Protein AF-0000000067175156 (afdb_homodimer)

Sequence (450 aa):
MVGMDIGGTVRERAARELRDRILTGALPAGTRIDLDAITAEFATSRTPVREALLELSFEGLVRVAPRSGITVIGISSADVLDSFTILGVLTGQAAAWAAERVTDEELDQLRALAAGVAEHSGDDAIGEANWRFHQAIHRAAHSPRLLAAIKQAARVVPTNFLVLFPEHEKHSLSEHEELLDALEKRDADHARVIAEHHVLEAGRSLADWLDRRNDHRSGSLPTARMVGMDIGGTVRERAARELRDRILTGALPAGTRIDLDAITAEFATSRTPVREALLELSFEGLVRVAPRSGITVIGISSADVLDSFTILGVLTGQAAAWAAERVTDEELDQLRALAAGVAEHSGDDAIGEANWRFHQAIHRAAHSPRLLAAIKQAARVVPTNFLVLFPEHEKHSLSEHEELLDALEKRDADHARVIAEHHVLEAGRSLADWLDRRNDHRSGSLPTAR

Foldseek 3Di:
DDDDPPPDDLLVVLLQVVLLCQLLCVQPFFDFDDLVVSCVVSVHDSVSNVVSLVVVVVVVQWDADDPPHIGGHGAALVRLLVLLLQLLQLLLLLLLLLLVQADPVLLVVLVVLLVVLVVQQPHQCNLVSVVVSSLSSNVSSVDPVSSVVNVVSCSSPRSSLCVVPVVLSVVVSVLSVQSSVCSVVSPSNSNSVSSSVSSSVSSNVSNVSVVVVVVVVVVPPDDPD/DQDDPPPDDLLVVLLQVVLLCLLLCVQPFFDFDDLVVSCVVSVHDSVSNVSSLVVVVVVVQWDADDVPHIGGHGAALVRLLVLLLQLLQLLLLLLLLLLVQADPVLLVVLVVLLVVLVVQQPHQCNLVSVVVSSLSSNVSSVDPVSSVVNVVSCSSPRSSLCVVPVVLSVVVSVLSVQSSVCSVVSPSNSNSVSSSVSSSVSSNVSNVSVVVVVVVVVVPPDDPD

InterPro domains:
  IPR000524 Transcription regulator HTH, GntR [PF00392] (12-72)
  IPR000524 Transcription regulator HTH, GntR [PS50949] (8-75)
  IPR000524 Transcription regulator HTH, GntR [SM00345] (14-72)
  IPR000524 Transcription regulator HTH, GntR [cd07377] (9-72)
  IPR008920 Transcription regulator FadR/GntR, C-terminal [G3DSA:1.20.120.530] (77-216)
  IPR008920 Transcription regulator FadR/GntR, C-terminal [SSF48008] (79-209)
  IPR011711 GntR, C-terminal [PF07729] (84-199)
  IPR011711 GntR, C-terminal [SM00895] (82-201)
  IPR036388 Winged helix-like DNA-binding domain superfamily [G3DSA:1.10.10.10] (8-72)
  IPR036390 Winged helix DNA-binding domain superfamily [SSF46785] (7-76)

Structure (mmCIF, N/CA/C/O backbone):
data_AF-0000000067175156-model_v1
#
loop_
_entity.id
_entity.type
_entity.pdbx_description
1 polymer 'Transcriptional regulator, GntR family protein, putative'
#
loop_
_atom_site.group_PDB
_atom_site.id
_atom_site.type_symbol
_atom_site.label_atom_id
_atom_site.label_alt_id
_atom_site.label_comp_id
_atom_site.label_asym_id
_atom_site.label_entity_id
_atom_site.label_seq_id
_atom_site.pdbx_PDB_ins_code
_atom_site.Cartn_x
_atom_site.Cartn_y
_atom_site.Cartn_z
_atom_site.occupancy
_atom_site.B_iso_or_equiv
_atom_site.auth_seq_id
_atom_site.auth_comp_id
_atom_site.auth_asym_id
_atom_site.auth_atom_id
_atom_site.pdbx_PDB_model_num
ATOM 1 N N . MET A 1 1 ? 0.322 41.25 -7.742 1 24.06 1 MET A N 1
ATOM 2 C CA . MET A 1 1 ? 0.479 40.188 -8.727 1 24.06 1 MET A CA 1
ATOM 3 C C . MET A 1 1 ? 1.155 38.969 -8.102 1 24.06 1 MET A C 1
ATOM 5 O O . MET A 1 1 ? 2.377 38.938 -7.941 1 24.06 1 MET A O 1
ATOM 9 N N . VAL A 1 2 ? 0.752 38.438 -6.883 1 24.53 2 VAL A N 1
ATOM 10 C CA . VAL A 1 2 ? 1.367 37.562 -5.895 1 24.53 2 VAL A CA 1
ATOM 11 C C . VAL A 1 2 ? 1.994 36.344 -6.594 1 24.53 2 VAL A C 1
ATOM 13 O O . VAL A 1 2 ? 1.583 36 -7.695 1 24.53 2 VAL A O 1
ATOM 16 N N . GLY A 1 3 ? 2.936 35.594 -5.898 1 26.94 3 GLY A N 1
ATOM 17 C CA . GLY A 1 3 ? 4.148 34.875 -5.59 1 26.94 3 GLY A CA 1
ATOM 18 C C . GLY A 1 3 ? 4.02 33.375 -5.84 1 26.94 3 GLY A C 1
ATOM 19 O O . GLY A 1 3 ? 4.93 32.75 -6.379 1 26.94 3 GLY A O 1
ATOM 20 N N . MET A 1 4 ? 3.166 32.594 -4.973 1 26.94 4 MET A N 1
ATOM 21 C CA . MET A 1 4 ? 3.688 31.328 -4.426 1 26.94 4 MET A CA 1
ATOM 22 C C . MET A 1 4 ? 3.783 30.266 -5.512 1 26.94 4 MET A C 1
ATOM 24 O O . MET A 1 4 ? 2.799 29.984 -6.195 1 26.94 4 MET A O 1
ATOM 28 N N . ASP A 1 5 ? 4.844 29.984 -6.207 1 35.06 5 ASP A N 1
ATOM 29 C CA . ASP A 1 5 ? 5.566 28.953 -6.949 1 35.06 5 ASP A CA 1
ATOM 30 C C . ASP A 1 5 ? 5.207 27.562 -6.441 1 35.06 5 ASP A C 1
ATOM 32 O O . ASP A 1 5 ? 5.988 26.938 -5.719 1 35.06 5 ASP A O 1
ATOM 36 N N . ILE A 1 6 ? 4.211 27.234 -5.66 1 41.28 6 ILE A N 1
ATOM 37 C CA . ILE A 1 6 ? 4.129 25.844 -5.23 1 41.28 6 ILE A CA 1
ATOM 38 C C . ILE A 1 6 ? 4.168 24.922 -6.449 1 41.28 6 ILE A C 1
ATOM 40 O O . ILE A 1 6 ? 3.334 25.047 -7.352 1 41.28 6 ILE A O 1
ATOM 44 N N . GLY A 1 7 ? 5.359 24.5 -6.957 1 50.22 7 GLY A N 1
ATOM 45 C CA . GLY A 1 7 ? 5.914 23.938 -8.18 1 50.22 7 GLY A CA 1
ATOM 46 C C . GLY A 1 7 ? 4.965 22.984 -8.883 1 50.22 7 GLY A C 1
ATOM 47 O O . GLY A 1 7 ? 5.309 22.422 -9.922 1 50.22 7 GLY A O 1
ATOM 48 N N . GLY A 1 8 ? 4.113 22.344 -8.195 1 65.12 8 GLY A N 1
ATOM 49 C CA . GLY A 1 8 ? 3.361 21.5 -9.117 1 65.12 8 GLY A CA 1
ATOM 50 C C . GLY A 1 8 ? 2.488 22.297 -10.07 1 65.12 8 GLY A C 1
ATOM 51 O O . GLY A 1 8 ? 2.357 23.516 -9.93 1 65.12 8 GLY A O 1
ATOM 52 N N . THR A 1 9 ? 2.08 21.766 -11.117 1 83.5 9 THR A N 1
ATOM 53 C CA . THR A 1 9 ? 1.114 22.297 -12.078 1 83.5 9 THR A CA 1
ATOM 54 C C . THR A 1 9 ? -0.13 22.812 -11.359 1 83.5 9 THR A C 1
ATOM 56 O O . THR A 1 9 ? -0.326 22.547 -10.172 1 83.5 9 THR A O 1
ATOM 59 N N . VAL A 1 10 ? -0.712 23.75 -11.891 1 88.19 10 VAL A N 1
ATOM 60 C CA . VAL A 1 10 ? -1.972 24.281 -11.367 1 88.19 10 VAL A CA 1
ATOM 61 C C . VAL A 1 10 ? -2.893 23.125 -10.984 1 88.19 10 VAL A C 1
ATOM 63 O O . VAL A 1 10 ? -3.578 23.172 -9.961 1 88.19 10 VAL A O 1
ATOM 66 N N . ARG A 1 11 ? -2.854 22.062 -11.711 1 90.88 11 ARG A N 1
ATOM 67 C CA . ARG A 1 11 ? -3.643 20.875 -11.422 1 90.88 11 ARG A CA 1
ATOM 68 C C . ARG A 1 11 ? -3.244 20.266 -10.086 1 90.88 11 ARG A C 1
ATOM 70 O O . ARG A 1 11 ? -4.105 19.938 -9.266 1 90.88 11 ARG A O 1
ATOM 77 N N . GLU A 1 12 ? -1.973 20.203 -9.867 1 92 12 GLU A N 1
ATOM 78 C CA . GLU A 1 12 ? -1.463 19.594 -8.641 1 92 12 GLU A CA 1
ATOM 79 C C . GLU A 1 12 ? -1.828 20.438 -7.414 1 92 12 GLU A C 1
ATOM 81 O O . GLU A 1 12 ? -2.195 19.891 -6.371 1 92 12 GLU A O 1
ATOM 86 N N . ARG A 1 13 ? -1.715 21.672 -7.562 1 91.56 13 ARG A N 1
ATOM 87 C CA . ARG A 1 13 ? -2.07 22.578 -6.473 1 91.56 13 ARG A CA 1
ATOM 88 C C . ARG A 1 13 ? -3.561 22.5 -6.16 1 91.56 13 ARG A C 1
ATOM 90 O O . ARG A 1 13 ? -3.953 22.453 -4.992 1 91.56 13 ARG A O 1
ATOM 97 N N . ALA A 1 14 ? -4.387 22.516 -7.223 1 93.81 14 ALA A N 1
ATOM 98 C CA . ALA A 1 14 ? -5.832 22.406 -7.043 1 93.81 14 ALA A CA 1
ATOM 99 C C . ALA A 1 14 ? -6.203 21.094 -6.352 1 93.81 14 ALA A C 1
ATOM 101 O O . ALA A 1 14 ? -7.012 21.078 -5.422 1 93.81 14 ALA A O 1
ATOM 102 N N . ALA A 1 15 ? -5.57 20.047 -6.773 1 94.88 15 ALA A N 1
ATOM 103 C CA . ALA A 1 15 ? -5.844 18.734 -6.176 1 94.88 15 ALA A CA 1
ATOM 104 C C . ALA A 1 15 ? -5.473 18.719 -4.695 1 94.88 15 ALA A C 1
ATOM 106 O O . ALA A 1 15 ? -6.246 18.25 -3.861 1 94.88 15 ALA A O 1
ATOM 107 N N . ARG A 1 16 ? -4.363 19.266 -4.422 1 93.81 16 ARG A N 1
ATOM 108 C CA . ARG A 1 16 ? -3.881 19.297 -3.043 1 93.81 16 ARG A CA 1
ATOM 109 C C . ARG A 1 16 ? -4.809 20.125 -2.154 1 93.81 16 ARG A C 1
ATOM 111 O O . ARG A 1 16 ? -5.203 19.672 -1.077 1 93.81 16 ARG A O 1
ATOM 118 N N . GLU A 1 17 ? -5.129 21.266 -2.59 1 93.88 17 GLU A N 1
ATOM 119 C CA . GLU A 1 17 ? -5.961 22.172 -1.797 1 93.88 17 GLU A CA 1
ATOM 120 C C . GLU A 1 17 ? -7.359 21.594 -1.592 1 93.88 17 GLU A C 1
ATOM 122 O O . GLU A 1 17 ? -7.891 21.625 -0.48 1 93.88 17 GLU A O 1
ATOM 127 N N . LEU A 1 18 ? -7.926 21.078 -2.645 1 95.88 18 LEU A N 1
ATOM 128 C CA . LEU A 1 18 ? -9.258 20.5 -2.539 1 95.88 18 LEU A CA 1
ATOM 129 C C . LEU A 1 18 ? -9.242 19.266 -1.663 1 95.88 18 LEU A C 1
ATOM 131 O O . LEU A 1 18 ? -10.172 19.031 -0.879 1 95.88 18 LEU A O 1
ATOM 135 N N . ARG A 1 19 ? -8.211 18.438 -1.775 1 96.69 19 ARG A N 1
ATOM 136 C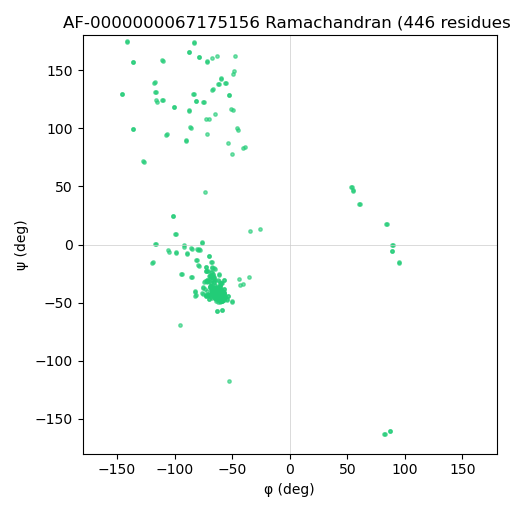 CA . ARG A 1 19 ? -8.047 17.297 -0.897 1 96.69 19 ARG A CA 1
ATOM 137 C C . ARG A 1 19 ? -8.008 17.719 0.567 1 96.69 19 ARG A C 1
ATOM 139 O O . ARG A 1 19 ? -8.727 17.156 1.399 1 96.69 19 ARG A O 1
ATOM 146 N N . ASP A 1 20 ? -7.207 18.734 0.825 1 95.88 20 ASP A N 1
ATOM 147 C CA . ASP A 1 20 ? -7.086 19.234 2.191 1 95.88 20 ASP A CA 1
ATOM 148 C C . ASP A 1 20 ? -8.445 19.672 2.736 1 95.88 20 ASP A C 1
ATOM 150 O O . ASP A 1 20 ? -8.812 19.312 3.859 1 95.88 20 ASP A O 1
ATOM 154 N N . ARG A 1 21 ? -9.164 20.359 1.935 1 94.88 21 ARG A N 1
ATOM 155 C CA . ARG A 1 21 ? -10.461 20.875 2.361 1 94.88 21 ARG A CA 1
ATOM 156 C C . ARG A 1 21 ? -11.445 19.734 2.617 1 94.88 21 ARG A C 1
ATOM 158 O O . ARG A 1 21 ? -12.234 19.797 3.566 1 94.88 21 ARG A O 1
ATOM 165 N N . ILE A 1 22 ? -11.367 18.734 1.807 1 95.94 22 ILE A N 1
ATOM 166 C CA . ILE A 1 22 ? -12.273 17.594 1.956 1 95.94 22 ILE A CA 1
ATOM 167 C C . ILE A 1 22 ? -11.875 16.781 3.182 1 95.94 22 ILE A C 1
ATOM 169 O O . ILE A 1 22 ? -12.727 16.438 4.016 1 95.94 22 ILE A O 1
ATOM 173 N N . LEU A 1 23 ? -10.617 16.531 3.383 1 96.38 23 LEU A N 1
ATOM 174 C CA . LEU A 1 23 ? -10.109 15.664 4.445 1 96.38 23 LEU A CA 1
ATOM 175 C C . LEU A 1 23 ? -10.312 16.312 5.812 1 96.38 23 LEU A C 1
ATOM 177 O O . LEU A 1 23 ? -10.445 15.617 6.82 1 96.38 23 LEU A O 1
ATOM 181 N N . THR A 1 24 ? -10.367 17.625 5.84 1 94.75 24 THR A N 1
ATOM 182 C CA . THR A 1 24 ? -10.492 18.328 7.113 1 94.75 24 THR A CA 1
ATOM 183 C C . THR A 1 24 ? -11.945 18.719 7.375 1 94.75 24 THR A C 1
ATOM 185 O O . THR A 1 24 ? -12.258 19.297 8.414 1 94.75 24 THR A O 1
ATOM 188 N N . GLY A 1 25 ? -12.82 18.516 6.414 1 93.19 25 GLY A N 1
ATOM 189 C CA . GLY A 1 25 ? -14.234 18.797 6.582 1 93.19 25 GLY A CA 1
ATOM 190 C C . GLY A 1 25 ? -14.609 20.219 6.203 1 93.19 25 GLY A C 1
ATOM 191 O O . GLY A 1 25 ? -15.773 20.609 6.328 1 93.19 25 GLY A O 1
ATOM 192 N N . ALA A 1 26 ? -13.641 21 5.789 1 92.5 26 ALA A N 1
ATOM 193 C CA . ALA A 1 26 ? -13.938 22.344 5.32 1 92.5 26 ALA A CA 1
ATOM 194 C C . ALA A 1 26 ? -14.867 22.312 4.109 1 92.5 26 ALA A C 1
ATOM 196 O O . ALA A 1 26 ? -15.688 23.219 3.92 1 92.5 26 ALA A O 1
ATOM 197 N N . LEU A 1 27 ? -14.742 21.344 3.273 1 93.81 27 LEU A N 1
ATOM 198 C CA . LEU A 1 27 ? -15.695 20.984 2.229 1 93.81 27 LEU A CA 1
ATOM 199 C C . LEU A 1 27 ? -16.438 19.703 2.59 1 93.81 27 LEU A C 1
ATOM 201 O O . LEU A 1 27 ? -15.945 18.609 2.328 1 93.81 27 LEU A O 1
ATOM 205 N N . PRO A 1 28 ? -17.594 19.859 3.189 1 92.69 28 PRO A N 1
ATOM 206 C CA . PRO A 1 28 ? -18.266 18.719 3.801 1 92.69 28 PRO A CA 1
ATOM 207 C C . PRO A 1 28 ? -18.844 17.75 2.768 1 92.69 28 PRO A C 1
ATOM 209 O O . PRO A 1 28 ? -19.125 18.156 1.633 1 92.69 28 PRO A O 1
ATOM 212 N N . ALA A 1 29 ? -19.016 16.547 3.264 1 93.69 29 ALA A N 1
ATOM 213 C CA . ALA A 1 29 ? -19.688 15.539 2.451 1 93.69 29 ALA A CA 1
ATOM 214 C C . ALA A 1 29 ? -21.062 16.031 2.006 1 93.69 29 ALA A C 1
ATOM 216 O O . ALA A 1 29 ? -21.781 16.672 2.775 1 93.69 29 ALA A O 1
ATOM 217 N N . GLY A 1 30 ? -21.328 15.711 0.723 1 93.25 30 GLY A N 1
ATOM 218 C CA . GLY A 1 30 ? -22.641 16.078 0.187 1 93.25 30 GLY A CA 1
ATOM 219 C C . GLY A 1 30 ? -22.625 17.406 -0.544 1 93.25 30 GLY A C 1
ATOM 220 O O . GLY A 1 30 ? -23.562 17.719 -1.284 1 93.25 30 GLY A O 1
ATOM 221 N N . THR A 1 31 ? -21.609 18.219 -0.37 1 93.31 31 THR A N 1
ATOM 222 C CA . THR A 1 31 ? -21.5 19.516 -1.012 1 93.31 31 THR A CA 1
ATOM 223 C C . THR A 1 31 ? -21.328 19.375 -2.52 1 93.31 31 THR A C 1
ATOM 225 O O . THR A 1 31 ? -20.547 18.547 -2.982 1 93.31 31 THR A O 1
ATOM 228 N N . ARG A 1 32 ? -22.062 20.141 -3.275 1 93.94 32 ARG A N 1
ATOM 229 C CA . ARG A 1 32 ? -21.844 20.219 -4.719 1 93.94 32 ARG A CA 1
ATOM 230 C C . ARG A 1 32 ? -20.75 21.219 -5.055 1 93.94 32 ARG A C 1
ATOM 232 O O . ARG A 1 32 ? -20.781 22.359 -4.582 1 93.94 32 ARG A O 1
ATOM 239 N N . ILE A 1 33 ? -19.875 20.781 -5.812 1 93.81 33 ILE A N 1
ATOM 240 C CA . ILE A 1 33 ? -18.734 21.641 -6.145 1 93.81 33 ILE A CA 1
ATOM 241 C C . ILE A 1 33 ? -19.125 22.609 -7.246 1 93.81 33 ILE A C 1
ATOM 243 O O . ILE A 1 33 ? -19.641 22.203 -8.297 1 93.81 33 ILE A O 1
ATOM 247 N N . ASP A 1 34 ? -18.984 23.844 -7.016 1 90.88 34 ASP A N 1
ATOM 248 C CA . ASP A 1 34 ? -19.141 24.891 -8.016 1 90.88 34 ASP A CA 1
ATOM 249 C C . ASP A 1 34 ? -17.828 25.125 -8.773 1 90.88 34 ASP A C 1
ATOM 251 O O . ASP A 1 34 ? -16.938 25.828 -8.289 1 90.88 34 ASP A O 1
ATOM 255 N N . LEU A 1 35 ? -17.766 24.594 -9.938 1 90.38 35 LEU A N 1
ATOM 256 C CA . LEU A 1 35 ? -16.547 24.641 -10.719 1 90.38 35 LEU A CA 1
ATOM 257 C C . LEU A 1 35 ? -16.156 26.094 -11.023 1 90.38 35 LEU A C 1
ATOM 259 O O . LEU A 1 35 ? -14.969 26.422 -11.008 1 90.38 35 LEU A O 1
ATOM 263 N N . ASP A 1 36 ? -17.109 26.922 -11.273 1 90.5 36 ASP A N 1
ATOM 264 C CA . ASP A 1 36 ? -16.828 28.312 -11.602 1 90.5 36 ASP A CA 1
ATOM 265 C C . ASP A 1 36 ? -16.234 29.047 -10.406 1 90.5 36 ASP A C 1
ATOM 267 O O . ASP A 1 36 ? -15.266 29.797 -10.555 1 90.5 36 ASP A O 1
ATOM 271 N N . ALA A 1 37 ? -16.781 28.828 -9.305 1 92.12 37 ALA A N 1
ATOM 272 C CA . ALA A 1 37 ? -16.281 29.484 -8.094 1 92.12 37 ALA A CA 1
ATOM 273 C C . ALA A 1 37 ? -14.852 29.031 -7.789 1 92.12 37 ALA A C 1
ATOM 275 O O . ALA A 1 37 ? -14.008 29.844 -7.422 1 92.12 37 ALA A O 1
ATOM 276 N N . ILE A 1 38 ? -14.648 27.766 -7.941 1 91.12 38 ILE A N 1
ATOM 277 C CA . ILE A 1 38 ? -13.336 27.219 -7.629 1 91.12 38 ILE A CA 1
ATOM 278 C C . ILE A 1 38 ? -12.312 27.734 -8.641 1 91.12 38 ILE A C 1
ATOM 280 O O . ILE A 1 38 ? -11.188 28.094 -8.281 1 91.12 38 ILE A O 1
ATOM 284 N N . THR A 1 39 ? -12.664 27.688 -9.875 1 91.81 39 THR A N 1
ATOM 285 C CA . THR A 1 39 ? -11.789 28.188 -10.93 1 91.81 39 THR A CA 1
ATOM 286 C C . THR A 1 39 ? -11.43 29.656 -10.688 1 91.81 39 THR A C 1
ATOM 288 O O . THR A 1 39 ? -10.281 30.062 -10.906 1 91.81 39 THR A O 1
ATOM 291 N N . ALA A 1 40 ? -12.375 30.453 -10.266 1 93.44 40 ALA A N 1
ATOM 292 C CA . ALA A 1 40 ? -12.133 31.844 -9.938 1 93.44 40 ALA A CA 1
ATOM 293 C C . ALA A 1 40 ? -11.18 31.984 -8.75 1 93.44 40 ALA A C 1
ATOM 295 O O . ALA A 1 40 ? -10.258 32.781 -8.773 1 93.44 40 ALA A O 1
ATOM 296 N N . GLU A 1 41 ? -11.398 31.172 -7.82 1 90.81 41 GLU A N 1
ATOM 297 C CA . GLU A 1 41 ? -10.578 31.203 -6.617 1 90.81 41 GLU A CA 1
ATOM 298 C C . GLU A 1 41 ? -9.125 30.875 -6.938 1 90.81 41 GLU A C 1
ATOM 300 O O . GLU A 1 41 ? -8.203 31.5 -6.395 1 90.81 41 GLU A O 1
ATOM 305 N N . PHE A 1 42 ? -8.953 29.906 -7.809 1 90.62 42 PHE A N 1
ATOM 306 C CA . PHE A 1 42 ? -7.602 29.453 -8.102 1 90.62 42 PHE A CA 1
ATOM 307 C C . PHE A 1 42 ? -7.016 30.203 -9.289 1 90.62 42 PHE A C 1
ATOM 309 O O . PHE A 1 42 ? -5.879 29.953 -9.695 1 90.62 42 PHE A O 1
ATOM 316 N N . ALA A 1 43 ? -7.746 31.078 -9.844 1 91.94 43 ALA A N 1
ATOM 317 C CA . ALA A 1 43 ? -7.324 31.891 -10.984 1 91.94 43 ALA A CA 1
ATOM 318 C C . ALA A 1 43 ? -6.816 31 -12.125 1 91.94 43 ALA A C 1
ATOM 320 O O . ALA A 1 43 ? -5.723 31.219 -12.641 1 91.94 43 ALA A O 1
ATOM 321 N N . THR A 1 44 ? -7.602 30.047 -12.422 1 91.56 44 THR A N 1
ATOM 322 C CA . THR A 1 44 ? -7.242 29.094 -13.477 1 91.56 44 THR A CA 1
ATOM 323 C C . THR A 1 44 ? -8.469 28.719 -14.305 1 91.56 44 THR A C 1
ATOM 325 O O . THR A 1 44 ? -9.562 29.234 -14.062 1 91.56 44 THR A O 1
ATOM 328 N N . SER A 1 45 ? -8.227 27.969 -15.336 1 90.19 45 SER A N 1
ATOM 329 C CA . SER A 1 45 ? -9.328 27.516 -16.188 1 90.19 45 SER A CA 1
ATOM 330 C C . SER A 1 45 ? -10 26.281 -15.609 1 90.19 45 SER A C 1
ATOM 332 O O . SER A 1 45 ? -9.531 25.719 -14.625 1 90.19 45 SER A O 1
ATOM 334 N N . ARG A 1 46 ? -11.086 25.891 -16.281 1 90.5 46 ARG A N 1
ATOM 335 C CA . ARG A 1 46 ? -11.859 24.75 -15.828 1 90.5 46 ARG A CA 1
ATOM 336 C C . ARG A 1 46 ? -11.086 23.453 -16.016 1 90.5 46 ARG A C 1
ATOM 338 O O . ARG A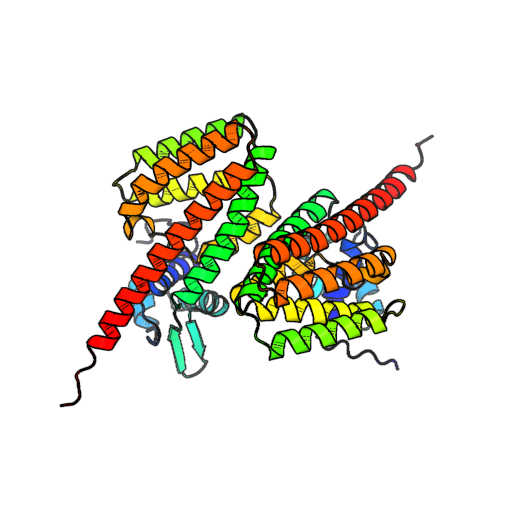 1 46 ? -11.242 22.5 -15.25 1 90.5 46 ARG A O 1
ATOM 345 N N . THR A 1 47 ? -10.297 23.422 -16.906 1 91.38 47 THR A N 1
ATOM 346 C CA . THR A 1 47 ? -9.625 22.188 -17.312 1 91.38 47 THR A CA 1
ATOM 347 C C . THR A 1 47 ? -8.758 21.656 -16.172 1 91.38 47 THR A C 1
ATOM 349 O O . THR A 1 47 ? -8.953 20.531 -15.719 1 91.38 47 THR A O 1
ATOM 352 N N . PRO A 1 48 ? -7.797 22.375 -15.625 1 93.25 48 PRO A N 1
ATOM 353 C CA . PRO A 1 48 ? -6.973 21.828 -14.547 1 93.25 48 PRO A CA 1
ATOM 354 C C . PRO A 1 48 ? -7.789 21.484 -13.297 1 93.25 48 PRO A C 1
ATOM 356 O O . PRO A 1 48 ? -7.457 20.516 -12.594 1 93.25 48 PRO A O 1
ATOM 359 N N . VAL A 1 49 ? -8.812 22.188 -13.07 1 93.12 49 VAL A N 1
ATOM 360 C CA . VAL A 1 49 ? -9.648 21.906 -11.906 1 93.12 49 VAL A CA 1
ATOM 361 C C . VAL A 1 49 ? -10.414 20.609 -12.109 1 93.12 49 VAL A C 1
ATOM 363 O O . VAL A 1 49 ? -10.5 19.781 -11.203 1 93.12 49 VAL A O 1
ATOM 366 N N . ARG A 1 50 ? -10.922 20.422 -13.242 1 91 50 ARG A N 1
ATOM 367 C CA . ARG A 1 50 ? -11.617 19.188 -13.562 1 91 50 ARG A CA 1
ATOM 368 C C . ARG A 1 50 ? -10.672 17.984 -13.445 1 91 50 ARG A C 1
ATOM 370 O O . ARG A 1 50 ? -11.07 16.922 -12.961 1 91 50 ARG A O 1
ATOM 377 N N . GLU A 1 51 ? -9.523 18.188 -13.875 1 92.75 51 GLU A N 1
ATOM 378 C CA . GLU A 1 51 ? -8.531 17.125 -13.773 1 92.75 51 GLU A CA 1
ATOM 379 C C . GLU A 1 51 ? -8.203 16.812 -12.32 1 92.75 51 GLU A C 1
ATOM 381 O O . GLU A 1 51 ? -8.039 15.648 -11.953 1 92.75 51 GLU A O 1
ATOM 386 N N . ALA A 1 52 ? -8.078 17.812 -11.578 1 94.62 52 ALA A N 1
ATOM 387 C CA . ALA A 1 52 ? -7.844 17.641 -10.148 1 94.62 52 ALA A CA 1
ATOM 388 C C . ALA A 1 52 ? -8.984 16.875 -9.492 1 94.62 52 ALA A C 1
ATOM 390 O O . ALA A 1 52 ? -8.75 15.945 -8.711 1 94.62 52 ALA A O 1
ATOM 391 N N . LEU A 1 53 ? -10.141 17.234 -9.898 1 94.25 53 LEU A N 1
ATOM 392 C CA . LEU A 1 53 ? -11.32 16.594 -9.312 1 94.25 53 LEU A CA 1
ATOM 393 C C . LEU A 1 53 ? -11.461 15.156 -9.805 1 94.25 53 LEU A C 1
ATOM 395 O O . LEU A 1 53 ? -11.93 14.289 -9.062 1 94.25 53 LEU A O 1
ATOM 399 N N . LEU A 1 54 ? -11.055 14.93 -10.953 1 92.94 54 LEU A N 1
ATOM 400 C CA . LEU A 1 54 ? -11.016 13.555 -11.445 1 92.94 54 LEU A CA 1
ATOM 401 C C . LEU A 1 54 ? -10.055 12.711 -10.625 1 92.94 54 LEU A C 1
ATOM 403 O O . LEU A 1 54 ? -10.367 11.57 -10.266 1 92.94 54 LEU A O 1
ATOM 407 N N . GLU A 1 55 ? -8.938 13.258 -10.344 1 93.25 55 GLU A N 1
ATOM 408 C CA . GLU A 1 55 ? -7.984 12.562 -9.484 1 93.25 55 GLU A CA 1
ATOM 409 C C . GLU A 1 55 ? -8.602 12.242 -8.125 1 93.25 55 GLU A C 1
ATOM 411 O O . GLU A 1 55 ? -8.453 11.125 -7.621 1 93.25 55 GLU A O 1
ATOM 416 N N . LEU A 1 56 ? -9.258 13.195 -7.59 1 95.88 56 LEU A N 1
ATOM 417 C CA . LEU A 1 56 ? -9.883 13.016 -6.281 1 95.88 56 LEU A CA 1
ATOM 418 C C . LEU A 1 56 ? -11 11.984 -6.348 1 95.88 56 LEU A C 1
ATOM 420 O O . LEU A 1 56 ? -11.297 11.32 -5.352 1 95.88 56 LEU A O 1
ATOM 424 N N . SER A 1 57 ? -11.617 11.852 -7.543 1 94.81 57 SER A N 1
ATOM 425 C CA . SER A 1 57 ? -12.648 10.836 -7.719 1 94.81 57 SER A CA 1
ATOM 426 C C . SER A 1 57 ? -12.062 9.43 -7.645 1 94.81 57 SER A C 1
ATOM 428 O O . SER A 1 57 ? -12.688 8.516 -7.105 1 94.81 57 SER A O 1
ATOM 430 N N . PHE A 1 58 ? -10.859 9.266 -8.039 1 88.88 58 PHE A N 1
ATOM 431 C CA . PHE A 1 58 ? -10.18 7.984 -7.957 1 88.88 58 PHE A CA 1
ATOM 432 C C . PHE A 1 58 ? -9.82 7.652 -6.516 1 88.88 58 PHE A C 1
ATOM 434 O O . PHE A 1 58 ? -9.695 6.477 -6.152 1 88.88 58 PHE A O 1
ATOM 441 N N . GLU A 1 59 ? -9.742 8.664 -5.785 1 92.38 59 GLU A N 1
ATOM 442 C CA . GLU A 1 59 ? -9.422 8.477 -4.371 1 92.38 59 GLU A CA 1
ATOM 443 C C . GLU A 1 59 ? -10.688 8.273 -3.539 1 92.38 59 GLU A C 1
ATOM 445 O O . GLU A 1 59 ? -10.609 8.055 -2.328 1 92.38 59 GLU A O 1
ATOM 450 N N . GLY A 1 60 ? -11.82 8.461 -4.207 1 93.31 60 GLY A N 1
ATOM 451 C CA . GLY A 1 60 ? -13.086 8.234 -3.537 1 93.31 60 GLY A CA 1
ATOM 452 C C . GLY A 1 60 ? -13.555 9.43 -2.725 1 93.31 60 GLY A C 1
ATOM 453 O O . GLY A 1 60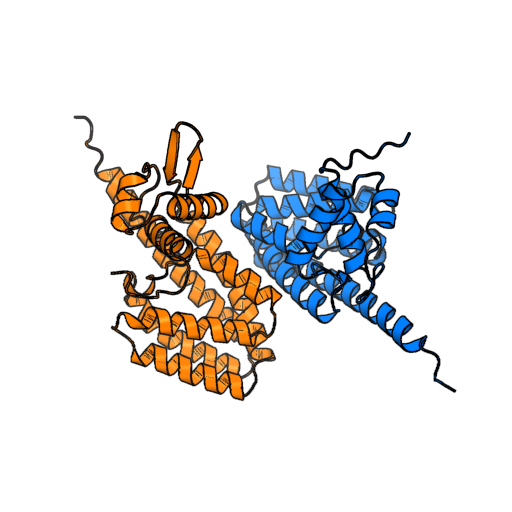 ? -14.375 9.289 -1.819 1 93.31 60 GLY A O 1
ATOM 454 N N . LEU A 1 61 ? -13.008 10.594 -2.988 1 96.38 61 LEU A N 1
ATOM 455 C CA . LEU A 1 61 ? -13.32 11.766 -2.182 1 96.38 61 LEU A CA 1
ATOM 456 C C . LEU A 1 61 ? -14.461 12.562 -2.805 1 96.38 61 LEU A C 1
ATOM 458 O O . LEU A 1 61 ? -15.125 13.352 -2.121 1 96.38 61 LEU A O 1
ATOM 462 N N . VAL A 1 62 ? -14.633 12.438 -4.172 1 96.62 62 VAL A N 1
ATOM 463 C CA . VAL A 1 62 ? -15.727 13.102 -4.875 1 96.62 62 VAL A CA 1
ATOM 464 C C . VAL A 1 62 ? -16.359 12.141 -5.875 1 96.62 62 VAL A C 1
ATOM 466 O O . VAL A 1 62 ? -15.766 11.125 -6.234 1 96.62 62 VAL A O 1
ATOM 469 N N . ARG A 1 63 ? -17.516 12.367 -6.227 1 95.56 63 ARG A N 1
ATOM 470 C CA . ARG A 1 63 ? -18.219 11.656 -7.285 1 95.56 63 ARG A CA 1
ATOM 471 C C . ARG A 1 63 ? -18.453 12.57 -8.492 1 95.56 63 ARG A C 1
ATOM 473 O O . ARG A 1 63 ? -18.984 13.672 -8.344 1 95.56 63 ARG A O 1
ATOM 480 N N . VAL A 1 64 ? -18.016 12.148 -9.57 1 91 64 VAL A N 1
ATOM 481 C CA . VAL A 1 64 ? -18.219 12.883 -10.812 1 91 64 VAL A CA 1
ATOM 482 C C . VAL A 1 64 ? -19.375 12.258 -11.594 1 91 64 VAL A C 1
ATOM 484 O O . VAL A 1 64 ? -19.344 11.07 -11.922 1 91 64 VAL A O 1
ATOM 487 N N . ALA A 1 65 ? -20.391 12.953 -11.828 1 85.94 65 ALA A N 1
ATOM 488 C CA . ALA A 1 65 ? -21.516 12.484 -12.633 1 85.94 65 ALA A CA 1
ATOM 489 C C . ALA A 1 65 ? -21.672 13.336 -13.891 1 85.94 65 ALA A C 1
ATOM 491 O O . ALA A 1 65 ? -21.562 14.562 -13.836 1 85.94 65 ALA A O 1
ATOM 492 N N . PRO A 1 66 ? -21.797 12.719 -14.992 1 76.88 66 PRO A N 1
ATOM 493 C CA . PRO A 1 66 ? -21.875 13.43 -16.266 1 76.88 66 PRO A CA 1
ATOM 494 C C . PRO A 1 66 ? -22.906 14.562 -16.25 1 76.88 66 PRO A C 1
ATOM 496 O O . PRO A 1 66 ? -22.625 15.664 -16.719 1 76.88 66 PRO A O 1
ATOM 499 N N . ARG A 1 67 ? -24.094 14.422 -15.828 1 73.75 67 ARG A N 1
ATOM 500 C CA . ARG A 1 67 ? -25.141 15.438 -15.938 1 73.75 67 ARG A CA 1
ATOM 501 C C . ARG A 1 67 ? -25.422 16.094 -14.586 1 73.75 67 ARG A C 1
ATOM 503 O O . ARG A 1 67 ? -26.156 17.062 -14.5 1 73.75 67 ARG A O 1
ATOM 510 N N . SER A 1 68 ? -24.828 15.633 -13.625 1 73.25 68 SER A N 1
ATOM 511 C CA . SER A 1 68 ? -25.219 16.094 -12.297 1 73.25 68 SER A CA 1
ATOM 512 C C . SER A 1 68 ? -24.078 16.828 -11.609 1 73.25 68 SER A C 1
ATOM 514 O O . SER A 1 68 ? -24.203 17.266 -10.461 1 73.25 68 SER A O 1
ATOM 516 N N . GLY A 1 69 ? -22.938 16.953 -12.258 1 87.44 69 GLY A N 1
ATOM 517 C CA . GLY A 1 69 ? -21.859 17.719 -11.648 1 87.44 69 GLY A CA 1
ATOM 518 C C . GLY A 1 69 ? -20.984 16.891 -10.734 1 87.44 69 GLY A C 1
ATOM 519 O O . GLY A 1 69 ? -20.844 15.68 -10.93 1 87.44 69 GLY A O 1
ATOM 520 N N . ILE A 1 70 ? -20.234 17.578 -9.82 1 94 70 ILE A N 1
ATOM 521 C CA . ILE A 1 70 ? -19.281 16.953 -8.914 1 94 70 ILE A CA 1
ATOM 522 C C . ILE A 1 70 ? -19.734 17.141 -7.469 1 94 70 ILE A C 1
ATOM 524 O O . ILE A 1 70 ? -20.016 18.266 -7.047 1 94 70 ILE A O 1
ATOM 528 N N . THR A 1 71 ? -19.891 16.031 -6.719 1 96.19 71 THR A N 1
ATOM 529 C CA . THR A 1 71 ? -20.328 16.062 -5.324 1 96.19 71 THR A CA 1
ATOM 530 C C . THR A 1 71 ? -19.25 15.492 -4.406 1 96.19 71 THR A C 1
ATOM 532 O O . THR A 1 71 ? -18.625 14.484 -4.73 1 96.19 71 THR A O 1
ATOM 535 N N . VAL A 1 72 ? -19.078 16.125 -3.303 1 96.88 72 VAL A N 1
ATOM 536 C CA . VAL A 1 72 ? -18.109 15.672 -2.316 1 96.88 72 VAL A CA 1
ATOM 537 C C . VAL A 1 72 ? -18.641 14.438 -1.586 1 96.88 72 VAL A C 1
ATOM 539 O O . VAL A 1 72 ? -19.766 14.461 -1.054 1 96.88 72 VAL A O 1
ATOM 542 N N . ILE A 1 73 ? -17.938 13.383 -1.614 1 95.5 73 ILE A N 1
ATOM 543 C CA . ILE A 1 73 ? -18.234 12.195 -0.824 1 95.5 73 ILE A CA 1
ATOM 544 C C . ILE A 1 73 ? -17.688 12.367 0.593 1 95.5 73 ILE A C 1
ATOM 546 O O . ILE A 1 73 ? -18.359 12.023 1.567 1 95.5 73 ILE A O 1
ATOM 550 N N . GLY A 1 74 ? -16.5 12.953 0.667 1 94.44 74 GLY A N 1
ATOM 551 C CA . GLY A 1 74 ? -15.844 13.156 1.945 1 94.44 74 GLY A CA 1
ATOM 552 C C . GLY A 1 74 ? -15.109 11.93 2.443 1 94.44 74 GLY A C 1
ATOM 553 O O . GLY A 1 74 ? -14.688 11.086 1.647 1 94.44 74 GLY A O 1
ATOM 554 N N . ILE A 1 75 ? -14.812 11.953 3.723 1 94.94 75 ILE A N 1
ATOM 555 C CA . ILE A 1 75 ? -14.148 10.836 4.379 1 94.94 75 ILE A CA 1
ATOM 556 C C . ILE A 1 75 ? -14.648 10.711 5.816 1 94.94 75 ILE A C 1
ATOM 558 O O . ILE A 1 75 ? -14.781 11.711 6.523 1 94.94 75 ILE A O 1
ATOM 562 N N . SER A 1 76 ? -15.031 9.547 6.164 1 94.69 76 SER A N 1
ATOM 563 C CA . SER A 1 76 ? -15.5 9.32 7.527 1 94.69 76 SER A CA 1
ATOM 564 C C . SER A 1 76 ? -14.328 9.188 8.5 1 94.69 76 SER A C 1
ATOM 566 O O . SER A 1 76 ? -13.203 8.922 8.086 1 94.69 76 SER A O 1
ATOM 568 N N . SER A 1 77 ? -14.625 9.367 9.766 1 96.31 77 SER A N 1
ATOM 569 C CA . SER A 1 77 ? -13.609 9.156 10.789 1 96.31 77 SER A CA 1
ATOM 570 C C . SER A 1 77 ? -13.094 7.723 10.773 1 96.31 77 SER A C 1
ATOM 572 O O . SER A 1 77 ? -11.898 7.484 10.984 1 96.31 77 SER A O 1
ATOM 574 N N . ALA A 1 78 ? -13.945 6.785 10.438 1 96 78 ALA A N 1
ATOM 575 C CA . ALA A 1 78 ? -13.539 5.387 10.328 1 96 78 ALA A CA 1
ATOM 576 C C . ALA A 1 78 ? -12.578 5.184 9.156 1 96 78 ALA A C 1
ATOM 578 O O . ALA A 1 78 ? -11.586 4.461 9.273 1 96 78 ALA A O 1
ATOM 579 N N . ASP A 1 79 ? -12.836 5.852 8.078 1 95.62 79 ASP A N 1
ATOM 580 C CA . ASP A 1 79 ? -11.961 5.793 6.914 1 95.62 79 ASP A CA 1
ATOM 581 C C . ASP A 1 79 ? -10.594 6.398 7.227 1 95.62 79 ASP A C 1
ATOM 583 O O . ASP A 1 79 ? -9.562 5.895 6.773 1 95.62 79 ASP A O 1
ATOM 587 N N . VAL A 1 80 ? -10.625 7.426 7.953 1 97.19 80 VAL A N 1
ATOM 588 C CA . VAL A 1 80 ? -9.391 8.086 8.352 1 97.19 80 VAL A CA 1
ATOM 589 C C . VAL A 1 80 ? -8.555 7.145 9.211 1 97.19 80 VAL A C 1
ATOM 591 O O . VAL A 1 80 ? -7.359 6.969 8.969 1 97.19 80 VAL A O 1
ATOM 594 N N . LEU A 1 81 ? -9.195 6.52 10.133 1 98 81 LEU A N 1
ATOM 595 C CA . LEU A 1 81 ? -8.477 5.609 11.016 1 98 81 LEU A CA 1
ATOM 596 C C . LEU A 1 81 ? -7.902 4.43 10.242 1 98 81 LEU A C 1
ATOM 598 O O . LEU A 1 81 ? -6.754 4.039 10.461 1 98 81 LEU A O 1
ATOM 602 N N . ASP A 1 82 ? -8.68 3.885 9.352 1 98.12 82 ASP A N 1
ATOM 603 C CA . ASP A 1 82 ? -8.164 2.814 8.5 1 98.12 82 ASP A CA 1
ATOM 604 C C . ASP A 1 82 ? -6.961 3.285 7.691 1 98.12 82 ASP A C 1
ATOM 606 O O . ASP A 1 82 ? -5.93 2.609 7.652 1 98.12 82 ASP A O 1
ATOM 610 N N . SER A 1 83 ? -7.105 4.438 7.062 1 98.06 83 SER A N 1
ATOM 611 C CA . SER A 1 83 ? -6.066 4.953 6.18 1 98.06 83 SER A CA 1
ATOM 612 C C . SER A 1 83 ? -4.781 5.242 6.945 1 98.06 83 SER A C 1
ATOM 614 O O . SER A 1 83 ? -3.688 4.938 6.469 1 98.06 83 SER A O 1
ATOM 616 N N . PHE A 1 84 ? -4.938 5.82 8.109 1 98.56 84 PHE A N 1
ATOM 617 C CA . PHE A 1 84 ? -3.75 6.133 8.898 1 98.56 84 PHE A CA 1
ATOM 618 C C . PHE A 1 84 ? -3.119 4.863 9.453 1 98.56 84 PHE A C 1
ATOM 620 O O . PHE A 1 84 ? -1.899 4.789 9.617 1 98.56 84 PHE A O 1
ATOM 627 N N . THR A 1 85 ? -3.908 3.84 9.742 1 98.56 85 THR A N 1
ATOM 628 C CA . THR A 1 85 ? -3.344 2.557 10.141 1 98.56 85 THR A CA 1
ATOM 629 C C . THR A 1 85 ? -2.52 1.951 9.008 1 98.56 85 THR A C 1
ATOM 631 O O . THR A 1 85 ? -1.4 1.484 9.227 1 98.56 85 THR A O 1
ATOM 634 N N . ILE A 1 86 ? -3.078 1.982 7.824 1 98.62 86 ILE A N 1
ATOM 635 C CA . ILE A 1 86 ? -2.367 1.475 6.656 1 98.62 86 ILE A CA 1
ATOM 636 C C . ILE A 1 86 ? -1.07 2.258 6.461 1 98.62 86 ILE A C 1
ATOM 638 O O . ILE A 1 86 ? -0.005 1.668 6.266 1 98.62 86 ILE A O 1
ATOM 642 N N . LEU A 1 87 ? -1.144 3.576 6.52 1 98.69 87 LEU A N 1
ATOM 643 C CA . LEU A 1 87 ? 0.052 4.406 6.43 1 98.69 87 LEU A CA 1
ATOM 644 C C . LEU A 1 87 ? 1.038 4.059 7.539 1 98.69 87 LEU A C 1
ATOM 646 O O . LEU A 1 87 ? 2.244 3.963 7.297 1 98.69 87 LEU A O 1
ATOM 650 N N . GLY A 1 88 ? 0.496 3.877 8.742 1 98.62 88 GLY A N 1
ATOM 651 C CA . GLY A 1 88 ? 1.334 3.529 9.875 1 98.62 88 GLY A CA 1
ATOM 652 C C . GLY A 1 88 ? 2.115 2.244 9.672 1 98.62 88 GLY A C 1
ATOM 653 O O . GLY A 1 88 ? 3.312 2.188 9.961 1 98.62 88 GLY A O 1
ATOM 654 N N . VAL A 1 89 ? 1.472 1.288 9.164 1 98.44 89 VAL A N 1
ATOM 655 C CA . VAL A 1 89 ? 2.137 0.004 8.969 1 98.44 89 VAL A CA 1
ATOM 656 C C . VAL A 1 89 ? 3.223 0.141 7.902 1 98.44 89 VAL A C 1
ATOM 658 O O . VAL A 1 89 ? 4.316 -0.408 8.047 1 98.44 89 VAL A O 1
ATOM 661 N N . LEU A 1 90 ? 2.984 0.878 6.887 1 98.81 90 LEU A N 1
ATOM 662 C CA . LEU A 1 90 ? 3.965 1.082 5.824 1 98.81 90 LEU A CA 1
ATOM 663 C C . LEU A 1 90 ? 5.133 1.926 6.32 1 98.81 90 LEU A C 1
ATOM 665 O O . LEU A 1 90 ? 6.297 1.59 6.074 1 98.81 90 LEU A O 1
ATOM 669 N N . THR A 1 91 ? 4.867 3.021 7.004 1 98.81 91 THR A N 1
ATOM 670 C CA . THR A 1 91 ? 5.926 3.889 7.512 1 98.81 91 THR A CA 1
ATOM 671 C C . THR A 1 91 ? 6.715 3.191 8.617 1 98.81 91 THR A C 1
ATOM 673 O O . THR A 1 91 ? 7.918 3.418 8.766 1 98.81 91 THR A O 1
ATOM 676 N N . GLY A 1 92 ? 5.988 2.34 9.414 1 98.81 92 GLY A N 1
ATOM 677 C CA . GLY A 1 92 ? 6.707 1.5 10.359 1 98.81 92 GLY A CA 1
ATOM 678 C C . GLY A 1 92 ? 7.723 0.589 9.703 1 98.81 92 GLY A C 1
ATOM 679 O O . GLY A 1 92 ? 8.852 0.456 10.18 1 98.81 92 GLY A O 1
ATOM 680 N N . GLN A 1 93 ? 7.297 0.001 8.609 1 98.81 93 GLN A N 1
ATOM 681 C CA . GLN A 1 93 ? 8.219 -0.839 7.859 1 98.81 93 GLN A CA 1
ATOM 682 C C . GLN A 1 93 ? 9.398 -0.026 7.328 1 98.81 93 GLN A C 1
ATOM 684 O O . GLN A 1 93 ? 10.539 -0.488 7.355 1 98.81 93 GLN A O 1
ATOM 689 N N . ALA A 1 94 ? 9.125 1.146 6.832 1 98.88 94 ALA A N 1
ATOM 690 C CA . ALA A 1 94 ? 10.188 2.018 6.332 1 98.88 94 ALA A CA 1
ATOM 691 C C . ALA A 1 94 ? 11.18 2.359 7.441 1 98.88 94 ALA A C 1
ATOM 693 O O . ALA A 1 94 ? 12.398 2.346 7.219 1 98.88 94 ALA A O 1
ATOM 694 N N . ALA A 1 95 ? 10.664 2.654 8.609 1 98.88 95 ALA A N 1
ATOM 695 C CA . ALA A 1 95 ? 11.531 2.996 9.734 1 98.88 95 ALA A CA 1
ATOM 696 C C . ALA A 1 95 ? 12.383 1.802 10.148 1 98.88 95 ALA A C 1
ATOM 698 O O . ALA A 1 95 ? 13.57 1.957 10.461 1 98.88 95 ALA A O 1
ATOM 699 N N . ALA A 1 96 ? 11.789 0.639 10.156 1 98.88 96 ALA A N 1
ATOM 700 C CA . ALA A 1 96 ? 12.547 -0.568 10.477 1 98.88 96 ALA A CA 1
ATOM 701 C C . ALA A 1 96 ? 13.68 -0.781 9.484 1 98.88 96 ALA A C 1
ATOM 703 O O . ALA A 1 96 ? 14.82 -1.033 9.875 1 98.88 96 ALA A O 1
ATOM 704 N N . TRP A 1 97 ? 13.367 -0.678 8.242 1 98.88 97 TRP A N 1
ATOM 705 C CA . TRP A 1 97 ? 14.391 -0.857 7.211 1 98.88 97 TRP A CA 1
ATOM 706 C C . TRP A 1 97 ? 15.43 0.258 7.277 1 98.88 97 TRP A C 1
ATOM 708 O O . TRP A 1 97 ? 16.609 0.022 7.043 1 98.88 97 TRP A O 1
ATOM 718 N N . ALA A 1 98 ? 14.945 1.466 7.539 1 98.88 98 ALA A N 1
ATOM 719 C CA . ALA A 1 98 ? 15.906 2.557 7.715 1 98.88 98 ALA A CA 1
ATOM 720 C C . ALA A 1 98 ? 16.891 2.246 8.828 1 98.88 98 ALA A C 1
ATOM 722 O O . ALA A 1 98 ? 18.094 2.504 8.695 1 98.88 98 ALA A O 1
ATOM 723 N N . ALA A 1 99 ? 16.422 1.708 9.914 1 98.81 99 ALA A N 1
ATOM 724 C CA . ALA A 1 99 ? 17.297 1.354 11.016 1 98.81 99 ALA A CA 1
ATOM 725 C C . ALA A 1 99 ? 18.359 0.352 10.57 1 98.81 99 ALA A C 1
ATOM 727 O O . ALA A 1 99 ? 19.5 0.399 11.039 1 98.81 99 ALA A O 1
ATOM 728 N N . GLU A 1 100 ? 18.031 -0.503 9.656 1 98.44 100 GLU A N 1
ATOM 729 C CA . GLU A 1 100 ? 18.906 -1.562 9.195 1 98.44 100 GLU A CA 1
ATOM 730 C C . GLU A 1 100 ? 19.844 -1.057 8.094 1 98.44 100 GLU A C 1
ATOM 732 O O . GLU A 1 100 ? 20.953 -1.562 7.938 1 98.44 100 GLU A O 1
ATOM 737 N N . ARG A 1 101 ? 19.391 -0.061 7.371 1 98.44 101 ARG A N 1
ATOM 738 C CA . ARG A 1 101 ? 20.031 0.19 6.086 1 98.44 101 ARG A CA 1
ATOM 739 C C . ARG A 1 101 ? 20.641 1.586 6.043 1 98.44 101 ARG A C 1
ATOM 741 O O . ARG A 1 101 ? 21.453 1.891 5.16 1 98.44 101 ARG A O 1
ATOM 748 N N . VAL A 1 102 ? 20.281 2.455 6.941 1 98.44 102 VAL A N 1
ATOM 749 C CA . VAL A 1 102 ? 20.672 3.863 6.906 1 98.44 102 VAL A CA 1
ATOM 750 C C . VAL A 1 102 ? 22.188 3.992 6.984 1 98.44 102 VAL A C 1
ATOM 752 O O . VAL A 1 102 ? 22.844 3.266 7.738 1 98.44 102 VAL A O 1
ATOM 755 N N . THR A 1 103 ? 22.734 4.875 6.191 1 98.44 103 THR A N 1
ATOM 756 C CA . THR A 1 103 ? 24.156 5.176 6.262 1 98.44 103 THR A CA 1
ATOM 757 C C . THR A 1 103 ? 24.422 6.273 7.285 1 98.44 103 THR A C 1
ATOM 759 O O . THR A 1 103 ? 23.516 6.984 7.695 1 98.44 103 THR A O 1
ATOM 762 N N . ASP A 1 104 ? 25.688 6.371 7.613 1 98 104 ASP A N 1
ATOM 763 C CA . ASP A 1 104 ? 26.078 7.43 8.539 1 98 104 ASP A CA 1
ATOM 764 C C . ASP A 1 104 ? 25.766 8.812 7.965 1 98 104 ASP A C 1
ATOM 766 O O . ASP A 1 104 ? 25.328 9.703 8.688 1 98 104 ASP A O 1
ATOM 770 N N . GLU A 1 105 ? 25.969 8.938 6.73 1 98.44 105 GLU A N 1
ATOM 771 C CA . GLU A 1 105 ? 25.688 10.203 6.062 1 98.44 105 GLU A CA 1
ATOM 772 C C . GLU A 1 105 ? 24.203 10.516 6.086 1 98.44 105 GLU A C 1
ATOM 774 O O . GLU A 1 105 ? 23.812 11.656 6.352 1 98.44 105 GLU A O 1
ATOM 779 N N . GLU A 1 106 ? 23.438 9.539 5.848 1 98.62 106 GLU A N 1
ATOM 780 C CA . GLU A 1 106 ? 21.984 9.719 5.879 1 98.62 106 GLU A CA 1
ATOM 781 C C . GLU A 1 106 ? 21.5 10.031 7.289 1 98.62 106 GLU A C 1
ATOM 783 O O . GLU A 1 106 ? 20.578 10.844 7.469 1 98.62 106 GLU A O 1
ATOM 788 N N . LEU A 1 107 ? 22.062 9.359 8.258 1 98.38 107 LEU A N 1
ATOM 789 C CA . LEU A 1 107 ? 21.688 9.617 9.641 1 98.38 107 LEU A CA 1
ATOM 790 C C . LEU A 1 107 ? 22.016 11.055 10.031 1 98.38 107 LEU A C 1
ATOM 792 O O . LEU A 1 107 ? 21.219 11.719 10.703 1 98.38 107 LEU A O 1
ATOM 796 N N . ASP A 1 108 ? 23.156 11.547 9.594 1 98.31 108 ASP A N 1
ATOM 797 C CA . ASP A 1 108 ? 23.531 12.938 9.836 1 98.31 108 ASP A CA 1
ATOM 798 C C . ASP A 1 108 ? 22.547 13.898 9.18 1 98.31 108 ASP A C 1
ATOM 800 O O . ASP A 1 108 ? 22.156 14.898 9.781 1 98.31 108 ASP A O 1
ATOM 804 N N . GLN A 1 109 ? 22.156 13.602 8 1 98.56 109 GLN A N 1
ATOM 805 C CA . GLN A 1 109 ? 21.156 14.406 7.293 1 98.56 109 GLN A CA 1
ATOM 806 C C . GLN A 1 109 ? 19.828 14.414 8.039 1 98.56 109 GLN A C 1
ATOM 808 O O . GLN A 1 109 ? 19.172 15.453 8.141 1 98.56 109 GLN A O 1
ATOM 813 N N . LEU A 1 110 ? 19.469 13.281 8.547 1 98.69 110 LEU A N 1
ATOM 814 C CA . LEU A 1 110 ? 18.203 13.164 9.281 1 98.69 110 LEU A CA 1
ATOM 815 C C . LEU A 1 110 ? 18.25 14.016 10.547 1 98.69 110 LEU A C 1
ATOM 817 O O . LEU A 1 110 ? 17.266 14.672 10.891 1 98.69 110 LEU A O 1
ATOM 821 N N . ARG A 1 111 ? 19.344 13.992 11.211 1 98.19 111 ARG A N 1
ATOM 822 C CA . ARG A 1 111 ? 19.5 14.812 12.406 1 98.19 111 ARG A CA 1
ATOM 823 C C . ARG A 1 111 ? 19.359 16.297 12.07 1 98.19 111 ARG A C 1
ATOM 825 O O . ARG A 1 111 ? 18.703 17.047 12.797 1 98.19 111 ARG A O 1
ATOM 832 N N . ALA A 1 112 ? 20 16.672 10.992 1 98.38 112 ALA A N 1
ATOM 833 C CA . ALA A 1 112 ? 19.922 18.062 10.555 1 98.38 112 ALA A CA 1
ATOM 834 C C . ALA A 1 112 ? 18.484 18.438 10.211 1 98.38 112 ALA A C 1
ATOM 836 O O . ALA A 1 112 ? 18.016 19.531 10.555 1 98.38 112 ALA A O 1
ATOM 837 N N . LEU A 1 113 ? 17.766 17.562 9.539 1 97.94 113 LEU A N 1
ATOM 838 C CA . LEU A 1 113 ? 16.375 17.812 9.172 1 97.94 113 LEU A CA 1
ATOM 839 C C . LEU A 1 113 ? 15.484 17.891 10.406 1 97.94 113 LEU A C 1
ATOM 841 O O . LEU A 1 113 ? 14.609 18.766 10.484 1 97.94 113 LEU A O 1
ATOM 845 N N . ALA A 1 114 ? 15.742 17.016 11.375 1 97.06 114 ALA A N 1
ATOM 846 C CA . ALA A 1 114 ? 14.969 17.062 12.609 1 97.06 114 ALA A CA 1
ATOM 847 C C . ALA A 1 114 ? 15.195 18.375 13.352 1 97.06 114 ALA A C 1
ATOM 849 O O . ALA A 1 114 ? 14.242 18.969 13.875 1 97.06 114 ALA A O 1
ATOM 850 N N . ALA A 1 115 ? 16.438 18.781 13.383 1 96.38 115 ALA A N 1
ATOM 851 C CA . ALA A 1 115 ? 16.75 20.078 13.992 1 96.38 115 ALA A CA 1
ATOM 852 C C . ALA A 1 115 ? 16.031 21.219 13.266 1 96.38 115 ALA A C 1
ATOM 854 O O . ALA A 1 115 ? 15.562 22.172 13.898 1 96.38 115 ALA A O 1
ATOM 855 N N . GLY A 1 116 ? 15.977 21.109 11.945 1 95.56 116 GLY A N 1
ATOM 856 C CA . GLY A 1 116 ? 15.242 22.078 11.156 1 95.56 116 GLY A CA 1
ATOM 857 C C . GLY A 1 116 ? 13.766 22.141 11.492 1 95.56 116 GLY A C 1
ATOM 858 O O . GLY A 1 116 ? 13.172 23.219 11.523 1 95.56 116 GLY A O 1
ATOM 859 N N . VAL A 1 117 ? 13.141 20.984 11.742 1 94.06 117 VAL A N 1
ATOM 860 C CA . VAL A 1 117 ? 11.742 20.953 12.148 1 94.06 117 VAL A CA 1
ATOM 861 C C . VAL A 1 117 ? 11.57 21.703 13.469 1 94.06 117 VAL A C 1
ATOM 863 O O . VAL A 1 117 ? 10.688 22.547 13.602 1 94.06 117 VAL A O 1
ATOM 866 N N . ALA A 1 118 ? 12.438 21.391 14.398 1 91.94 118 ALA A N 1
ATOM 867 C CA . ALA A 1 118 ? 12.375 22.016 15.719 1 91.94 118 ALA A CA 1
ATOM 868 C C . ALA A 1 118 ? 12.539 23.531 15.625 1 91.94 118 ALA A C 1
ATOM 870 O O . ALA A 1 118 ? 11.898 24.281 16.375 1 91.94 118 ALA A O 1
ATOM 871 N N . GLU A 1 119 ? 13.352 23.969 14.734 1 93.56 119 GLU A N 1
ATOM 872 C CA . GLU A 1 119 ? 13.625 25.391 14.562 1 93.56 119 GLU A CA 1
ATOM 873 C C . GLU A 1 119 ? 12.391 26.125 14.055 1 93.56 119 GLU A C 1
ATOM 875 O O . GLU A 1 119 ? 12.258 27.344 14.273 1 93.56 119 GLU A O 1
ATOM 880 N N . HIS A 1 120 ? 11.531 25.422 13.375 1 90.75 120 HIS A N 1
ATOM 881 C CA . HIS A 1 120 ? 10.359 26.062 12.789 1 90.75 120 HIS A CA 1
ATOM 882 C C . HIS A 1 120 ? 9.125 25.859 13.656 1 90.75 120 HIS A C 1
ATOM 884 O O . HIS A 1 120 ? 8 26.109 13.219 1 90.75 120 HIS A O 1
ATOM 890 N N . SER A 1 121 ? 9.375 25.344 14.797 1 85.94 121 SER A N 1
ATOM 891 C CA . SER A 1 121 ? 8.258 25.188 15.719 1 85.94 121 SER A CA 1
ATOM 892 C C . SER A 1 121 ? 7.512 26.5 15.914 1 85.94 121 SER A C 1
ATOM 894 O O . SER A 1 121 ? 8.133 27.547 16.141 1 85.94 121 SER A O 1
ATOM 896 N N . GLY A 1 122 ? 6.219 26.484 15.75 1 82.81 122 GLY A N 1
ATOM 897 C CA . GLY A 1 122 ? 5.395 27.656 15.93 1 82.81 122 GLY A CA 1
ATOM 898 C C . GLY A 1 122 ? 5.238 28.484 14.672 1 82.81 122 GLY A C 1
ATOM 899 O O . GLY A 1 122 ? 4.516 29.484 14.656 1 82.81 122 GLY A O 1
ATOM 900 N N . ASP A 1 123 ? 5.953 28.094 13.648 1 86.56 123 ASP A N 1
ATOM 901 C CA . ASP A 1 123 ? 5.895 28.812 12.383 1 86.56 123 ASP A CA 1
ATOM 902 C C . ASP A 1 123 ? 5.191 27.984 11.312 1 86.56 123 ASP A C 1
ATOM 904 O O . ASP A 1 123 ? 5.117 26.75 11.414 1 86.56 123 ASP A O 1
ATOM 908 N N . ASP A 1 124 ? 4.695 28.672 10.305 1 83 124 ASP A N 1
ATOM 909 C CA . ASP A 1 124 ? 3.943 28.031 9.227 1 83 124 ASP A CA 1
ATOM 910 C C . ASP A 1 124 ? 4.84 27.125 8.398 1 83 124 ASP A C 1
ATOM 912 O O . ASP A 1 124 ? 4.359 26.203 7.742 1 83 124 ASP A O 1
ATOM 916 N N . ALA A 1 125 ? 6.121 27.375 8.508 1 88.38 125 ALA A N 1
ATOM 917 C CA . ALA A 1 125 ? 7.07 26.625 7.68 1 88.38 125 ALA A CA 1
ATOM 918 C C . ALA A 1 125 ? 7.348 25.25 8.273 1 88.38 125 ALA A C 1
ATOM 920 O O . ALA A 1 125 ? 8.023 24.422 7.648 1 88.38 125 ALA A O 1
ATOM 921 N N . ILE A 1 126 ? 6.828 24.906 9.422 1 90.81 126 ILE A N 1
ATOM 922 C CA . ILE A 1 126 ? 7.125 23.656 10.109 1 90.81 126 ILE A CA 1
ATOM 923 C C . ILE A 1 126 ? 6.605 22.484 9.289 1 90.81 126 ILE A C 1
ATOM 925 O O . ILE A 1 126 ? 7.199 21.406 9.289 1 90.81 126 ILE A O 1
ATOM 929 N N . GLY A 1 127 ? 5.508 22.734 8.547 1 90.06 127 GLY A N 1
ATOM 930 C CA . GLY A 1 127 ? 4.914 21.672 7.742 1 90.06 127 GLY A CA 1
ATOM 931 C C . GLY A 1 127 ? 5.859 21.125 6.695 1 90.06 127 GLY A C 1
ATOM 932 O O . GLY A 1 127 ? 6.035 19.906 6.598 1 90.06 127 GLY A O 1
ATOM 933 N N . GLU A 1 128 ? 6.453 22.016 5.98 1 91.38 128 GLU A N 1
ATOM 934 C CA . GLU A 1 128 ? 7.383 21.594 4.934 1 91.38 128 GLU A CA 1
ATOM 935 C C . GLU A 1 128 ? 8.617 20.922 5.527 1 91.38 128 GLU A C 1
ATOM 937 O O . GLU A 1 128 ? 9.078 19.891 5.016 1 91.38 128 GLU A O 1
ATOM 942 N N . ALA A 1 129 ? 9.148 21.5 6.586 1 93.75 129 ALA A N 1
ATOM 943 C CA . ALA A 1 129 ? 10.305 20.906 7.258 1 93.75 129 ALA A CA 1
ATOM 944 C C . ALA A 1 129 ? 9.992 19.5 7.75 1 93.75 129 ALA A C 1
ATOM 946 O O . ALA A 1 129 ? 10.797 18.578 7.57 1 93.75 129 ALA A O 1
ATOM 947 N N . ASN A 1 130 ? 8.859 19.344 8.328 1 94.75 130 ASN A N 1
ATOM 948 C CA . ASN A 1 130 ? 8.43 18.047 8.844 1 94.75 130 ASN A CA 1
ATOM 949 C C . ASN A 1 130 ? 8.25 17.031 7.719 1 94.75 130 ASN A C 1
ATOM 951 O O . ASN A 1 130 ? 8.641 15.867 7.863 1 94.75 130 ASN A O 1
ATOM 955 N N . TRP A 1 131 ? 7.699 17.484 6.668 1 93.62 131 TRP A N 1
ATOM 956 C CA . TRP A 1 131 ? 7.527 16.625 5.504 1 93.62 131 TRP A CA 1
ATOM 957 C C . TRP A 1 131 ? 8.875 16.125 4.98 1 93.62 131 TRP A C 1
ATOM 959 O O . TRP A 1 131 ? 9.039 14.938 4.699 1 93.62 131 TRP A O 1
ATOM 969 N N . ARG A 1 132 ? 9.805 16.953 4.898 1 96.12 132 ARG A N 1
ATOM 970 C CA . ARG A 1 132 ? 11.133 16.594 4.402 1 96.12 132 ARG A CA 1
ATOM 971 C C . ARG A 1 132 ? 11.805 15.578 5.316 1 96.12 132 ARG A C 1
ATOM 973 O O . ARG A 1 132 ? 12.453 14.641 4.844 1 96.12 132 ARG A O 1
ATOM 980 N N . PHE A 1 133 ? 11.648 15.797 6.617 1 98 133 PHE A N 1
ATOM 981 C CA . PHE A 1 133 ? 12.211 14.875 7.594 1 98 133 PHE A CA 1
ATOM 982 C C . PHE A 1 133 ? 11.656 13.469 7.398 1 98 133 PHE A C 1
ATOM 984 O O . PHE A 1 133 ? 12.414 12.5 7.281 1 98 133 PHE A O 1
ATOM 991 N N . HIS A 1 134 ? 10.359 13.328 7.27 1 97.75 134 HIS A N 1
ATOM 992 C CA . HIS A 1 134 ? 9.742 12.023 7.125 1 97.75 134 HIS A CA 1
ATOM 993 C C . HIS A 1 134 ? 10.086 11.391 5.777 1 97.75 134 HIS A C 1
ATOM 995 O O . HIS A 1 134 ? 10.297 10.18 5.691 1 97.75 134 HIS A O 1
ATOM 1001 N N . GLN A 1 135 ? 10.156 12.258 4.738 1 97.75 135 GLN A N 1
ATOM 1002 C CA . GLN A 1 135 ? 10.562 11.75 3.43 1 97.75 135 GLN A CA 1
ATOM 1003 C C . GLN A 1 135 ? 11.969 11.148 3.484 1 97.75 135 GLN A C 1
ATOM 1005 O O . GLN A 1 135 ? 12.227 10.109 2.887 1 97.75 135 GLN A O 1
ATOM 1010 N N . ALA A 1 136 ? 12.82 11.836 4.203 1 98.5 136 ALA A N 1
ATOM 1011 C CA . ALA A 1 136 ? 14.195 11.352 4.332 1 98.5 136 ALA A CA 1
ATOM 1012 C C . ALA A 1 136 ? 14.234 10.016 5.066 1 98.5 136 ALA A C 1
ATOM 1014 O O . ALA A 1 136 ? 15.031 9.133 4.727 1 98.5 136 ALA A O 1
ATOM 1015 N N . ILE A 1 137 ? 13.414 9.812 6.059 1 98.62 137 ILE A N 1
ATOM 1016 C CA . ILE A 1 137 ? 13.328 8.539 6.758 1 98.62 137 ILE A CA 1
ATOM 1017 C C . ILE A 1 137 ? 12.891 7.445 5.785 1 98.62 137 ILE A C 1
ATOM 1019 O O . ILE A 1 137 ? 13.484 6.363 5.742 1 98.62 137 ILE A O 1
ATOM 1023 N N . HIS A 1 138 ? 11.883 7.734 5.02 1 98.62 138 HIS A N 1
ATOM 1024 C CA . HIS A 1 138 ? 11.359 6.758 4.07 1 98.62 138 HIS A CA 1
ATOM 1025 C C . HIS A 1 138 ? 12.414 6.383 3.029 1 98.62 138 HIS A C 1
ATOM 1027 O O . HIS A 1 138 ? 12.547 5.215 2.67 1 98.62 138 HIS A O 1
ATOM 1033 N N . ARG A 1 139 ? 13.125 7.383 2.596 1 98.44 139 ARG A N 1
ATOM 1034 C CA . ARG A 1 139 ? 14.172 7.141 1.609 1 98.44 139 ARG A CA 1
ATOM 1035 C C . ARG A 1 139 ? 15.289 6.281 2.195 1 98.44 139 ARG A C 1
ATOM 1037 O O . ARG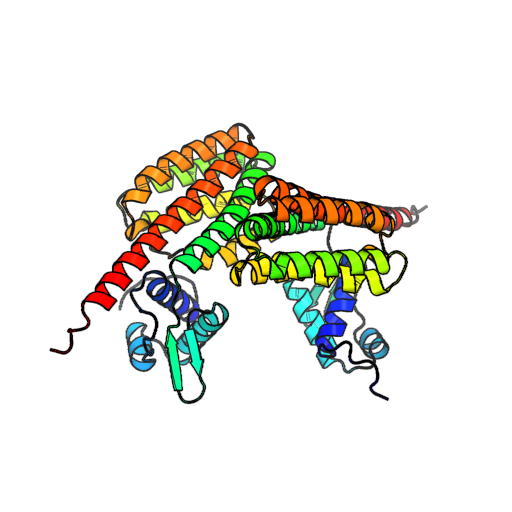 A 1 139 ? 15.891 5.473 1.487 1 98.44 139 ARG A O 1
ATOM 1044 N N . ALA A 1 140 ? 15.539 6.426 3.471 1 98.69 140 ALA A N 1
ATOM 1045 C CA . ALA A 1 140 ? 16.609 5.699 4.152 1 98.69 140 ALA A CA 1
ATOM 1046 C C . ALA A 1 140 ? 16.266 4.215 4.266 1 98.69 140 ALA A C 1
ATOM 1048 O O . ALA A 1 140 ? 17.141 3.4 4.59 1 98.69 140 ALA A O 1
ATOM 1049 N N . ALA A 1 141 ? 15.086 3.865 3.957 1 98.69 141 ALA A N 1
ATOM 1050 C CA . ALA A 1 141 ? 14.703 2.457 3.891 1 98.69 141 ALA A CA 1
ATOM 1051 C C . ALA A 1 141 ? 15.305 1.781 2.664 1 98.69 141 ALA A C 1
ATOM 1053 O O . ALA A 1 141 ? 15.328 0.551 2.572 1 98.69 141 ALA A O 1
ATOM 1054 N N . HIS A 1 142 ? 15.695 2.611 1.693 1 98.38 142 HIS A N 1
ATOM 1055 C CA . HIS A 1 142 ? 16.312 2.15 0.458 1 98.38 142 HIS A CA 1
ATOM 1056 C C . HIS A 1 142 ? 15.438 1.126 -0.254 1 98.38 142 HIS A C 1
ATOM 1058 O O . HIS A 1 142 ? 15.93 0.081 -0.691 1 98.38 142 HIS A O 1
ATOM 1064 N N . SER A 1 143 ? 14.188 1.39 -0.375 1 98 143 SER A N 1
ATOM 1065 C CA . SER A 1 143 ? 13.227 0.604 -1.134 1 98 143 SER A CA 1
ATOM 1066 C C . SER A 1 143 ? 12.305 1.501 -1.96 1 98 143 SER A C 1
ATOM 1068 O O . SER A 1 143 ? 11.312 2.021 -1.448 1 98 143 SER A O 1
ATOM 1070 N N . PRO A 1 144 ? 12.594 1.639 -3.205 1 95.19 144 PRO A N 1
ATOM 1071 C CA . PRO A 1 144 ? 11.742 2.471 -4.062 1 95.19 144 PRO A CA 1
ATOM 1072 C C . PRO A 1 144 ? 10.281 2.02 -4.066 1 95.19 144 PRO A C 1
ATOM 1074 O O . PRO A 1 144 ? 9.375 2.848 -4.168 1 95.19 144 PRO A O 1
ATOM 1077 N N . ARG A 1 145 ? 10.078 0.748 -3.895 1 94.94 145 ARG A N 1
ATOM 1078 C CA . ARG A 1 145 ? 8.719 0.214 -3.893 1 94.94 145 ARG A CA 1
ATOM 1079 C C . ARG A 1 145 ? 7.961 0.641 -2.639 1 94.94 145 ARG A C 1
ATOM 1081 O O . ARG A 1 145 ? 6.793 1.022 -2.711 1 94.94 145 ARG A O 1
ATOM 1088 N N . LEU A 1 146 ? 8.641 0.555 -1.526 1 98.12 146 LEU A N 1
ATOM 1089 C CA . LEU A 1 146 ? 8.008 0.998 -0.29 1 98.12 146 LEU A CA 1
ATOM 1090 C C . LEU A 1 146 ? 7.738 2.5 -0.323 1 98.12 146 LEU A C 1
ATOM 1092 O O . LEU A 1 146 ? 6.676 2.955 0.11 1 98.12 146 LEU A O 1
ATOM 1096 N N . LEU A 1 147 ? 8.703 3.246 -0.858 1 97.5 147 LEU A N 1
ATOM 1097 C CA . LEU A 1 147 ? 8.539 4.691 -0.985 1 97.5 147 LEU A CA 1
ATOM 1098 C C . LEU A 1 147 ? 7.305 5.02 -1.826 1 97.5 147 LEU A C 1
ATOM 1100 O O . LEU A 1 147 ? 6.531 5.914 -1.476 1 97.5 147 LEU A O 1
ATOM 1104 N N . ALA A 1 148 ? 7.082 4.281 -2.85 1 94.38 148 ALA A N 1
ATOM 1105 C CA . ALA A 1 148 ? 5.93 4.5 -3.717 1 94.38 148 ALA A CA 1
ATOM 1106 C C . ALA A 1 148 ? 4.625 4.184 -2.986 1 94.38 148 ALA A C 1
ATOM 1108 O O . ALA A 1 148 ? 3.645 4.922 -3.107 1 94.38 148 ALA A O 1
ATOM 1109 N N . ALA A 1 149 ? 4.613 3.107 -2.256 1 96.56 149 ALA A N 1
ATOM 1110 C CA . ALA A 1 149 ? 3.43 2.73 -1.488 1 96.56 149 ALA A CA 1
ATOM 1111 C C . ALA A 1 149 ? 3.094 3.789 -0.442 1 96.56 149 ALA A C 1
ATOM 1113 O O . ALA A 1 149 ? 1.927 4.148 -0.265 1 96.56 149 ALA A O 1
ATOM 1114 N N . ILE A 1 150 ? 4.102 4.312 0.216 1 98.31 150 ILE A N 1
ATOM 1115 C CA . ILE A 1 150 ? 3.902 5.324 1.249 1 98.31 150 ILE A CA 1
ATOM 1116 C C . ILE A 1 150 ? 3.387 6.617 0.616 1 98.31 150 ILE A C 1
ATOM 1118 O O . ILE A 1 150 ? 2.494 7.27 1.163 1 98.31 150 ILE A O 1
ATOM 1122 N N . LYS A 1 151 ? 3.957 6.949 -0.513 1 95.5 151 LYS A N 1
ATOM 1123 C CA . LYS A 1 151 ? 3.525 8.164 -1.203 1 95.5 151 LYS A CA 1
ATOM 1124 C C . LYS A 1 151 ? 2.029 8.125 -1.499 1 95.5 151 LYS A C 1
ATOM 1126 O O . LYS A 1 151 ? 1.329 9.125 -1.319 1 95.5 151 LYS A O 1
ATOM 1131 N N . GLN A 1 152 ? 1.562 7 -1.834 1 93.38 152 GLN A N 1
ATOM 1132 C CA . GLN A 1 152 ? 0.141 6.844 -2.117 1 93.38 152 GLN A CA 1
ATOM 1133 C C . GLN A 1 152 ? -0.686 6.891 -0.836 1 93.38 152 GLN A C 1
ATOM 1135 O O . GLN A 1 152 ? -1.703 7.582 -0.772 1 93.38 152 GLN A O 1
ATOM 1140 N N . ALA A 1 153 ? -0.25 6.238 0.168 1 96.81 153 ALA A N 1
ATOM 1141 C CA . ALA A 1 153 ? -0.982 6.148 1.429 1 96.81 153 ALA A CA 1
ATOM 1142 C C . ALA A 1 153 ? -0.992 7.492 2.154 1 96.81 153 ALA A C 1
ATOM 1144 O O . ALA A 1 153 ? -1.945 7.812 2.869 1 96.81 153 ALA A O 1
ATOM 1145 N N . ALA A 1 154 ? 0.013 8.305 1.908 1 96.75 154 ALA A N 1
ATOM 1146 C CA . ALA A 1 154 ? 0.203 9.547 2.656 1 96.75 154 ALA A CA 1
ATOM 1147 C C . ALA A 1 154 ? -0.74 10.641 2.158 1 96.75 154 ALA A C 1
ATOM 1149 O O . ALA A 1 154 ? -0.84 11.703 2.766 1 96.75 154 ALA A O 1
ATOM 1150 N N . ARG A 1 155 ? -1.484 10.352 1.125 1 93.38 155 ARG A N 1
ATOM 1151 C CA . ARG A 1 155 ? -2.377 11.352 0.545 1 93.38 155 ARG A CA 1
ATOM 1152 C C . ARG A 1 155 ? -3.521 11.68 1.498 1 93.38 155 ARG A C 1
ATOM 1154 O O . ARG A 1 155 ? -4.195 12.703 1.337 1 93.38 155 ARG A O 1
ATOM 1161 N N . VAL A 1 156 ? -3.725 10.898 2.473 1 94 156 VAL A N 1
ATOM 1162 C CA . VAL A 1 156 ? -4.793 11.102 3.441 1 94 156 VAL A CA 1
ATOM 1163 C C . VAL A 1 156 ? -4.355 12.133 4.48 1 94 156 VAL A C 1
ATOM 1165 O O . VAL A 1 156 ? -5.18 12.641 5.25 1 94 156 VAL A O 1
ATOM 1168 N N . VAL A 1 157 ? -3.088 12.477 4.539 1 95.44 157 VAL A N 1
ATOM 1169 C CA . VAL A 1 157 ? -2.578 13.445 5.504 1 95.44 157 VAL A CA 1
ATOM 1170 C C . VAL A 1 157 ? -2.703 14.852 4.938 1 95.44 157 VAL A C 1
ATOM 1172 O O . VAL A 1 157 ? -1.997 15.211 3.992 1 95.44 157 VAL A O 1
ATOM 1175 N N . PRO A 1 158 ? -3.496 15.648 5.539 1 94.62 158 PRO A N 1
ATOM 1176 C CA . PRO A 1 158 ? -3.559 17.031 5.051 1 94.62 158 PRO A CA 1
ATOM 1177 C C . PRO A 1 158 ? -2.209 17.734 5.121 1 94.62 158 PRO A C 1
ATOM 1179 O O . PRO A 1 158 ? -1.458 17.547 6.082 1 94.62 158 PRO A O 1
ATOM 1182 N N . THR A 1 159 ? -1.942 18.562 4.137 1 90.31 159 THR A N 1
ATOM 1183 C CA . THR A 1 159 ? -0.67 19.266 4.082 1 90.31 159 THR A CA 1
ATOM 1184 C C . THR A 1 159 ? -0.575 20.297 5.211 1 90.31 159 THR A C 1
ATOM 1186 O O . THR A 1 159 ? 0.524 20.688 5.609 1 90.31 159 THR A O 1
ATOM 1189 N N . ASN A 1 160 ? -1.669 20.75 5.73 1 86.81 160 ASN A N 1
ATOM 1190 C CA . ASN A 1 160 ? -1.695 21.719 6.812 1 86.81 160 ASN A CA 1
ATOM 1191 C C . ASN A 1 160 ? -1.978 21.062 8.156 1 86.81 160 ASN A C 1
ATOM 1193 O O . ASN A 1 160 ? -2.52 21.688 9.07 1 86.81 160 ASN A O 1
ATOM 1197 N N . PHE A 1 161 ? -1.688 19.797 8.305 1 92.75 161 PHE A N 1
ATOM 1198 C CA . PHE A 1 161 ? -2.006 19.016 9.492 1 92.75 161 PHE A CA 1
ATOM 1199 C C . PHE A 1 161 ? -1.448 19.688 10.742 1 92.75 161 PHE A C 1
ATOM 1201 O O . PHE A 1 161 ? -2.172 19.875 11.719 1 92.75 161 PHE A O 1
ATOM 1208 N N . LEU A 1 162 ? -0.166 20.109 10.719 1 88.62 162 LEU A N 1
ATOM 1209 C CA . LEU A 1 162 ? 0.466 20.656 11.922 1 88.62 162 LEU A CA 1
ATOM 1210 C C . LEU A 1 162 ? -0.093 22.031 12.258 1 88.62 162 LEU A C 1
ATOM 1212 O O . LEU A 1 162 ? -0.046 22.453 13.414 1 88.62 162 LEU A O 1
ATOM 1216 N N . VAL A 1 163 ? -0.634 22.688 11.281 1 83.88 163 VAL A N 1
ATOM 1217 C CA . VAL A 1 163 ? -1.304 23.969 11.531 1 83.88 163 VAL A CA 1
ATOM 1218 C C . VAL A 1 163 ? -2.654 23.719 12.195 1 83.88 163 VAL A C 1
ATOM 1220 O O . VAL A 1 163 ? -3.035 24.438 13.125 1 83.88 163 VAL A O 1
ATOM 1223 N N . LEU A 1 164 ? -3.273 22.719 11.797 1 87.69 164 LEU A N 1
ATOM 1224 C CA . LEU A 1 164 ? -4.586 22.359 12.328 1 87.69 164 LEU A CA 1
ATOM 1225 C C . LEU A 1 164 ? -4.469 21.781 13.727 1 87.69 164 LEU A C 1
ATOM 1227 O O . LEU A 1 164 ? -5.375 21.938 14.555 1 87.69 164 LEU A O 1
ATOM 1231 N N . PHE A 1 165 ? -3.346 21.125 13.914 1 91.81 165 PHE A N 1
ATOM 1232 C CA . PHE A 1 165 ? -3.152 20.453 15.195 1 91.81 165 PHE A CA 1
ATOM 1233 C C . PHE A 1 165 ? -1.832 20.859 15.828 1 91.81 165 PHE A C 1
ATOM 1235 O O . PHE A 1 165 ? -0.927 20.047 15.992 1 91.81 165 PHE A O 1
ATOM 1242 N N . PRO A 1 166 ? -1.771 22.031 16.281 1 87.38 166 PRO A N 1
ATOM 1243 C CA . PRO A 1 166 ? -0.507 22.531 16.828 1 87.38 166 PRO A CA 1
ATOM 1244 C C . PRO A 1 166 ? -0.031 21.734 18.031 1 87.38 166 PRO A C 1
ATOM 1246 O O . PRO A 1 166 ? 1.173 21.656 18.297 1 87.38 166 PRO A O 1
ATOM 1249 N N . GLU A 1 167 ? -0.949 21.109 18.75 1 86.88 167 GLU A N 1
ATOM 1250 C CA . GLU A 1 167 ? -0.585 20.312 19.922 1 86.88 167 GLU A CA 1
ATOM 1251 C C . GLU A 1 167 ? 0.248 19.109 19.516 1 86.88 167 GLU A C 1
ATOM 1253 O O . GLU A 1 167 ? 0.959 18.531 20.359 1 86.88 167 GLU A O 1
ATOM 1258 N N . HIS A 1 168 ? 0.157 18.75 18.328 1 90.06 168 HIS A N 1
ATOM 1259 C CA . HIS A 1 168 ? 0.906 17.594 17.844 1 90.06 168 HIS A CA 1
ATOM 1260 C C . HIS A 1 168 ? 2.361 17.953 17.562 1 90.06 168 HIS A C 1
ATOM 1262 O O . HIS A 1 168 ? 3.215 17.078 17.453 1 90.06 168 HIS A O 1
ATOM 1268 N N . GLU A 1 169 ? 2.598 19.203 17.438 1 87.38 169 GLU A N 1
ATOM 1269 C CA . GLU A 1 169 ? 3.949 19.656 17.109 1 87.38 169 GLU A CA 1
ATOM 1270 C C . GLU A 1 169 ? 4.953 19.188 18.156 1 87.38 169 GLU A C 1
ATOM 1272 O O . GLU A 1 169 ? 5.918 18.484 17.844 1 87.38 169 GLU A O 1
ATOM 1277 N N . LYS A 1 170 ? 4.684 19.562 19.438 1 83.5 170 LYS A N 1
ATOM 1278 C CA . LYS A 1 170 ? 5.637 19.219 20.5 1 83.5 170 LYS A CA 1
ATOM 1279 C C . LYS A 1 170 ? 5.777 17.719 20.656 1 83.5 170 LYS A C 1
ATOM 1281 O O . LYS A 1 170 ? 6.887 17.203 20.781 1 83.5 170 LYS A O 1
ATOM 1286 N N . HIS A 1 171 ? 4.699 17.016 20.625 1 86.62 171 HIS A N 1
ATOM 1287 C CA . HIS A 1 171 ? 4.703 15.555 20.734 1 86.62 171 HIS A CA 1
ATOM 1288 C C . HIS A 1 171 ? 5.504 14.922 19.594 1 86.62 171 HIS A C 1
ATOM 1290 O O . HIS A 1 171 ? 6.289 14 19.828 1 86.62 171 HIS A O 1
ATOM 1296 N N . SER A 1 172 ? 5.34 15.461 18.5 1 90.56 172 SER A N 1
ATOM 1297 C CA . SER A 1 172 ? 6.016 14.938 17.312 1 90.56 172 SER A CA 1
ATOM 1298 C C . SER A 1 172 ? 7.523 15.156 17.406 1 90.56 172 SER A C 1
ATOM 1300 O O . SER A 1 172 ? 8.305 14.297 17 1 90.56 172 SER A O 1
ATOM 1302 N N . LEU A 1 173 ? 7.957 16.281 17.984 1 91.88 173 LEU A N 1
ATOM 1303 C CA . LEU A 1 173 ? 9.383 16.578 18.094 1 91.88 173 LEU A CA 1
ATOM 1304 C C . LEU A 1 173 ? 10.078 15.555 18.984 1 91.88 173 LEU A C 1
ATOM 1306 O O . LEU A 1 173 ? 11.172 15.086 18.672 1 91.88 173 LEU A O 1
ATOM 1310 N N . SER A 1 174 ? 9.445 15.203 20.094 1 93.81 174 SER A N 1
ATOM 1311 C CA . SER A 1 174 ? 10 14.188 20.984 1 93.81 174 SER A CA 1
ATOM 1312 C C . SER A 1 174 ? 10.078 12.828 20.281 1 93.81 174 SER A C 1
ATOM 1314 O O . SER A 1 174 ? 11.078 12.117 20.422 1 93.81 174 SER A O 1
ATOM 1316 N N . GLU A 1 175 ? 9.125 12.484 19.562 1 95.69 175 GLU A N 1
ATOM 1317 C CA . GLU A 1 175 ? 9.086 11.219 18.828 1 95.69 175 GLU A CA 1
ATOM 1318 C C . GLU A 1 175 ? 10.156 11.188 17.734 1 95.69 175 GLU A C 1
ATOM 1320 O O . GLU A 1 175 ? 10.734 10.133 17.453 1 95.69 175 GLU A O 1
ATOM 1325 N N . HIS A 1 176 ? 10.383 12.336 17.078 1 96.88 176 HIS A N 1
ATOM 1326 C CA . HIS A 1 176 ? 11.445 12.406 16.078 1 96.88 176 HIS A CA 1
ATOM 1327 C C . HIS A 1 176 ? 12.797 12.062 16.688 1 96.88 176 HIS A C 1
ATOM 1329 O O . HIS A 1 176 ? 13.57 11.297 16.109 1 96.88 176 HIS A O 1
ATOM 1335 N N . GLU A 1 177 ? 12.992 12.578 17.875 1 96.75 177 GLU A N 1
ATOM 1336 C CA . GLU A 1 177 ? 14.25 12.305 18.562 1 96.75 177 GLU A CA 1
ATOM 1337 C C . GLU A 1 177 ? 14.367 10.828 18.938 1 96.75 177 GLU A C 1
ATOM 1339 O O . GLU A 1 177 ? 15.43 10.227 18.797 1 96.75 177 GLU A O 1
ATOM 1344 N N . GLU A 1 178 ? 13.305 10.289 19.438 1 98 178 GLU A N 1
ATOM 1345 C CA . GLU A 1 178 ? 13.281 8.867 19.781 1 98 178 GLU A CA 1
ATOM 1346 C C . GLU A 1 178 ? 13.531 8.008 18.547 1 98 178 GLU A C 1
ATOM 1348 O O . GLU A 1 178 ? 14.234 6.996 18.625 1 98 178 GLU A O 1
ATOM 1353 N N . LEU A 1 179 ? 12.992 8.391 17.469 1 98.5 179 LEU A N 1
ATOM 1354 C CA . LEU A 1 179 ? 13.172 7.656 16.219 1 98.5 179 LEU A CA 1
ATOM 1355 C C . LEU A 1 179 ? 14.625 7.711 15.758 1 98.5 179 LEU A C 1
ATOM 1357 O O . LEU A 1 179 ? 15.195 6.691 15.359 1 98.5 179 LEU A O 1
ATOM 1361 N N . LEU A 1 180 ? 15.219 8.914 15.852 1 98.56 180 LEU A N 1
ATOM 1362 C CA . LEU A 1 180 ? 16.625 9.062 15.469 1 98.56 180 LEU A CA 1
ATOM 1363 C C . LEU A 1 180 ? 17.516 8.203 16.344 1 98.56 180 LEU A C 1
ATOM 1365 O O . LEU A 1 180 ? 18.469 7.586 15.859 1 98.56 180 LEU A O 1
ATOM 1369 N N . ASP A 1 181 ? 17.156 8.164 17.625 1 98.44 181 ASP A N 1
ATOM 1370 C CA . ASP A 1 181 ? 17.906 7.316 18.547 1 98.44 181 ASP A CA 1
ATOM 1371 C C . ASP A 1 181 ? 17.797 5.848 18.141 1 98.44 181 ASP A C 1
ATOM 1373 O O . ASP A 1 181 ? 18.797 5.125 18.141 1 98.44 181 ASP A O 1
ATOM 1377 N N . ALA A 1 182 ? 16.625 5.418 17.812 1 98.75 182 ALA A N 1
ATOM 1378 C CA . ALA A 1 182 ? 16.391 4.039 17.391 1 98.75 182 ALA A CA 1
ATOM 1379 C C . ALA A 1 182 ? 17.172 3.725 16.109 1 98.75 182 ALA A C 1
ATOM 1381 O O . ALA A 1 182 ? 17.719 2.631 15.961 1 98.75 182 ALA A O 1
ATOM 1382 N N . LEU A 1 183 ? 17.203 4.688 15.172 1 98.75 183 LEU A N 1
ATOM 1383 C CA . LEU A 1 183 ? 17.953 4.508 13.93 1 98.75 183 LEU A CA 1
ATOM 1384 C C . LEU A 1 183 ? 19.453 4.41 14.211 1 98.75 183 LEU A C 1
ATOM 1386 O O . LEU A 1 183 ? 20.141 3.566 13.633 1 98.75 183 LEU A O 1
ATOM 1390 N N . GLU A 1 184 ? 19.922 5.203 15.078 1 98.31 184 GLU A N 1
ATOM 1391 C CA . GLU A 1 184 ? 21.344 5.207 15.438 1 98.31 184 GLU A CA 1
ATOM 1392 C C . GLU A 1 184 ? 21.75 3.881 16.062 1 98.31 184 GLU A C 1
ATOM 1394 O O . GLU A 1 184 ? 22.844 3.371 15.797 1 98.31 184 GLU A O 1
ATOM 1399 N N . LYS A 1 185 ? 20.891 3.328 16.859 1 98.5 185 LYS A N 1
ATOM 1400 C CA . LYS A 1 185 ? 21.172 2.076 17.547 1 98.5 185 LYS A CA 1
ATOM 1401 C C . LYS A 1 185 ? 20.844 0.872 16.672 1 98.5 185 LYS A C 1
ATOM 1403 O O . LYS A 1 185 ? 20.938 -0.274 17.125 1 98.5 185 LYS A O 1
ATOM 1408 N N . ARG A 1 186 ? 20.312 1.128 15.547 1 98.56 186 ARG A N 1
ATOM 1409 C CA . ARG A 1 186 ? 19.906 0.089 14.602 1 98.56 186 ARG A CA 1
ATOM 1410 C C . ARG A 1 186 ? 18.844 -0.82 15.211 1 98.56 186 ARG A C 1
ATOM 1412 O O . ARG A 1 186 ? 18.891 -2.039 15.039 1 98.56 186 ARG A O 1
ATOM 1419 N N . ASP A 1 187 ? 18.047 -0.207 15.977 1 98.69 187 ASP A N 1
ATOM 1420 C CA . ASP A 1 187 ? 16.953 -0.927 16.609 1 98.69 187 ASP A CA 1
ATOM 1421 C C . ASP A 1 187 ? 15.695 -0.894 15.742 1 98.69 187 ASP A C 1
ATOM 1423 O O . ASP A 1 187 ? 14.82 -0.048 15.938 1 98.69 187 ASP A O 1
ATOM 1427 N N . ALA A 1 188 ? 15.562 -1.849 14.883 1 98.75 188 ALA A N 1
ATOM 1428 C CA . ALA A 1 188 ? 14.508 -1.878 13.875 1 98.75 188 ALA A CA 1
ATOM 1429 C C . ALA A 1 188 ? 13.133 -1.989 14.523 1 98.75 188 ALA A C 1
ATOM 1431 O O . ALA A 1 188 ? 12.195 -1.295 14.117 1 98.75 188 ALA A O 1
ATOM 1432 N N . ASP A 1 189 ? 13.031 -2.809 15.516 1 98.38 189 ASP A N 1
ATOM 1433 C CA . ASP A 1 189 ? 11.734 -3.029 16.156 1 98.38 189 ASP A CA 1
ATOM 1434 C C . ASP A 1 189 ? 11.234 -1.761 16.844 1 98.38 189 ASP A C 1
ATOM 1436 O O . ASP A 1 189 ? 10.07 -1.391 16.703 1 98.38 189 ASP A O 1
ATOM 1440 N N . HIS A 1 190 ? 12.102 -1.134 17.531 1 98.62 190 HIS A N 1
ATOM 1441 C CA . HIS A 1 190 ? 11.711 0.092 18.219 1 98.62 190 HIS A CA 1
ATOM 1442 C C . HIS A 1 190 ? 11.383 1.2 17.234 1 98.62 190 HIS A C 1
ATOM 1444 O O . HIS A 1 190 ? 10.422 1.949 17.422 1 98.62 190 HIS A O 1
ATOM 1450 N N . ALA A 1 191 ? 12.18 1.347 16.141 1 98.81 191 ALA A N 1
ATOM 1451 C CA . ALA A 1 191 ? 11.906 2.334 15.109 1 98.81 191 ALA A CA 1
ATOM 1452 C C . ALA A 1 191 ? 10.523 2.125 14.5 1 98.81 191 ALA A C 1
ATOM 1454 O O . ALA A 1 191 ? 9.773 3.084 14.305 1 98.81 191 ALA A O 1
ATOM 1455 N N . ARG A 1 192 ? 10.172 0.874 14.266 1 98.69 192 ARG A N 1
ATOM 1456 C CA . ARG A 1 192 ? 8.859 0.53 13.719 1 98.69 192 ARG A CA 1
ATOM 1457 C C . ARG A 1 192 ? 7.746 1.005 14.641 1 98.69 192 ARG A C 1
ATOM 1459 O O . ARG A 1 192 ? 6.805 1.663 14.195 1 98.69 192 ARG A O 1
ATOM 1466 N N . VAL A 1 193 ? 7.887 0.698 15.875 1 98.19 193 VAL A N 1
ATOM 1467 C CA . VAL A 1 193 ? 6.84 0.991 16.844 1 98.19 193 VAL A CA 1
ATOM 1468 C C . VAL A 1 193 ? 6.637 2.502 16.953 1 98.19 193 VAL A C 1
ATOM 1470 O O . VAL A 1 193 ? 5.504 2.984 16.953 1 98.19 193 VAL A O 1
ATOM 1473 N N . ILE A 1 194 ? 7.703 3.266 17 1 98.25 194 ILE A N 1
ATOM 1474 C CA . ILE A 1 194 ? 7.625 4.715 17.141 1 98.25 194 ILE A CA 1
ATOM 1475 C C . ILE A 1 194 ? 6.938 5.316 15.906 1 98.25 194 ILE A C 1
ATOM 1477 O O . ILE A 1 194 ? 6.023 6.129 16.031 1 98.25 194 ILE A O 1
ATOM 1481 N N . ALA A 1 195 ? 7.359 4.883 14.75 1 98.44 195 ALA A N 1
ATOM 1482 C CA . ALA A 1 195 ? 6.824 5.441 13.508 1 98.44 195 ALA A CA 1
ATOM 1483 C C . ALA A 1 195 ? 5.344 5.117 13.359 1 98.44 195 ALA A C 1
ATOM 1485 O O . ALA A 1 195 ? 4.547 5.984 12.992 1 98.44 195 ALA A O 1
ATOM 1486 N N . GLU A 1 196 ? 4.988 3.877 13.617 1 98.19 196 GLU A N 1
ATOM 1487 C CA . GLU A 1 196 ? 3.59 3.467 13.523 1 98.19 196 GLU A CA 1
ATOM 1488 C C . GLU A 1 196 ? 2.717 4.262 14.492 1 98.19 196 GLU A C 1
ATOM 1490 O O . GLU A 1 196 ? 1.67 4.785 14.102 1 98.19 196 GLU A O 1
ATOM 1495 N N . HIS A 1 197 ? 3.17 4.387 15.68 1 97.12 197 HIS A N 1
ATOM 1496 C CA . HIS A 1 197 ? 2.42 5.113 16.703 1 97.12 197 HIS A CA 1
ATOM 1497 C C . HIS A 1 197 ? 2.273 6.586 16.328 1 97.12 197 HIS A C 1
ATOM 1499 O O . HIS A 1 197 ? 1.195 7.164 16.484 1 97.12 197 HIS A O 1
ATOM 1505 N N . HIS A 1 198 ? 3.355 7.152 15.852 1 96.56 198 HIS A N 1
ATOM 1506 C CA . HIS A 1 198 ? 3.379 8.555 15.438 1 96.56 198 HIS A CA 1
ATOM 1507 C C . HIS A 1 198 ? 2.277 8.844 14.43 1 96.56 198 HIS A C 1
ATOM 1509 O O . HIS A 1 198 ? 1.534 9.82 14.578 1 96.56 198 HIS A O 1
ATOM 1515 N N . VAL A 1 199 ? 2.123 7.996 13.516 1 97.25 199 VAL A N 1
ATOM 1516 C CA . VAL A 1 199 ? 1.157 8.164 12.438 1 97.25 199 VAL A CA 1
ATOM 1517 C C . VAL A 1 199 ? -0.252 7.883 12.953 1 97.25 199 VAL A C 1
ATOM 1519 O O . VAL A 1 199 ? -1.192 8.617 12.641 1 97.25 199 VAL A O 1
ATOM 1522 N N . LEU A 1 200 ? -0.398 6.859 13.75 1 97 200 LEU A N 1
ATOM 1523 C CA . LEU A 1 200 ? -1.711 6.48 14.266 1 97 200 LEU A CA 1
ATOM 1524 C C . LEU A 1 200 ? -2.291 7.582 15.141 1 97 200 LEU A C 1
ATOM 1526 O O . LEU A 1 200 ? -3.492 7.855 15.086 1 97 200 LEU A O 1
ATOM 1530 N N . GLU A 1 201 ? -1.433 8.211 15.922 1 96.38 201 GLU A N 1
ATOM 1531 C CA . GLU A 1 201 ? -1.89 9.297 16.781 1 96.38 201 GLU A CA 1
ATOM 1532 C C . GLU A 1 201 ? -2.383 10.484 15.945 1 96.38 201 GLU A C 1
ATOM 1534 O O . GLU A 1 201 ? -3.379 11.117 16.297 1 96.38 201 GLU A O 1
ATOM 1539 N N . ALA A 1 202 ? -1.658 10.734 14.922 1 96.19 202 ALA A N 1
ATOM 1540 C CA . ALA A 1 202 ? -2.115 11.789 14.016 1 96.19 202 ALA A CA 1
ATOM 1541 C C . ALA A 1 202 ? -3.48 11.445 13.43 1 96.19 202 ALA A C 1
ATOM 1543 O O . ALA A 1 202 ? -4.355 12.312 13.328 1 96.19 202 ALA A O 1
ATOM 1544 N N . GLY A 1 203 ? -3.684 10.188 13.031 1 97.19 203 GLY A N 1
ATOM 1545 C CA . GLY A 1 203 ? -4.965 9.742 12.508 1 97.19 203 GLY A CA 1
ATOM 1546 C C . GLY A 1 203 ? -6.102 9.898 13.5 1 97.19 203 GLY A C 1
ATOM 1547 O O . GLY A 1 203 ? -7.203 10.312 13.133 1 97.19 203 GLY A O 1
ATOM 1548 N N . ARG A 1 204 ? -5.844 9.586 14.727 1 97.25 204 ARG A N 1
ATOM 1549 C CA . ARG A 1 204 ? -6.855 9.727 15.766 1 97.25 204 ARG A CA 1
ATOM 1550 C C . ARG A 1 204 ? -7.266 11.18 15.938 1 97.25 204 ARG A C 1
ATOM 1552 O O . ARG A 1 204 ? -8.453 11.484 16.109 1 97.25 204 ARG A O 1
ATOM 1559 N N . SER A 1 205 ? -6.266 12.039 15.898 1 96.56 205 SER A N 1
ATOM 1560 C CA . SER A 1 205 ? -6.562 13.461 16.031 1 96.56 205 SER A CA 1
ATOM 1561 C C . SER A 1 205 ? -7.461 13.953 14.906 1 96.56 205 SER A C 1
ATOM 1563 O O . SER A 1 205 ? -8.438 14.664 15.141 1 96.56 205 SER A O 1
ATOM 1565 N N . LEU A 1 206 ? -7.148 13.57 13.734 1 96.62 206 LEU A N 1
ATOM 1566 C CA . LEU A 1 206 ? -7.953 13.992 12.586 1 96.62 206 LEU A CA 1
ATOM 1567 C C . LEU A 1 206 ? -9.352 13.383 12.656 1 96.62 206 LEU A C 1
ATOM 1569 O O . LEU A 1 206 ? -10.344 14.055 12.359 1 96.62 206 LEU A O 1
ATOM 1573 N N . ALA A 1 207 ? -9.438 12.117 13.023 1 97.12 207 ALA A N 1
ATOM 1574 C CA . ALA A 1 207 ? -10.727 11.453 13.156 1 97.12 207 ALA A CA 1
ATOM 1575 C C . ALA A 1 207 ? -11.609 12.156 14.18 1 97.12 207 ALA A C 1
ATOM 1577 O O . ALA A 1 207 ? -12.789 12.414 13.93 1 97.12 207 ALA A O 1
ATOM 1578 N N . ASP A 1 208 ? -11.016 12.461 15.312 1 96.44 208 ASP A N 1
ATOM 1579 C CA . ASP A 1 208 ? -11.742 13.18 16.359 1 96.44 208 ASP A CA 1
ATOM 1580 C C . ASP A 1 208 ? -12.211 14.547 15.875 1 96.44 208 ASP A C 1
ATOM 1582 O O . ASP A 1 208 ? -13.32 14.977 16.188 1 96.44 208 ASP A O 1
ATOM 1586 N N . TRP A 1 209 ? -11.336 15.211 15.188 1 94.94 209 TRP A N 1
ATOM 1587 C CA . TRP A 1 209 ? -11.648 16.516 14.609 1 94.94 209 TRP A CA 1
ATOM 1588 C C . TRP A 1 209 ? -12.867 16.422 13.695 1 94.94 209 TRP A C 1
ATOM 1590 O O . TRP A 1 209 ? -13.789 17.234 13.805 1 94.94 209 TRP A O 1
ATOM 1600 N N . LEU A 1 210 ? -12.93 15.445 12.867 1 94.25 210 LEU A N 1
ATOM 1601 C CA . LEU A 1 210 ? -14.023 15.266 11.922 1 94.25 210 LEU A CA 1
ATOM 1602 C C . LEU A 1 210 ? -15.328 14.945 12.656 1 94.25 210 LEU A C 1
ATOM 1604 O O . LEU A 1 210 ? -16.391 15.445 12.289 1 94.25 210 LEU A O 1
ATOM 1608 N N . ASP A 1 211 ? -15.227 14.102 13.648 1 94.69 211 ASP A N 1
ATOM 1609 C CA . ASP A 1 211 ? -16.406 13.742 14.414 1 94.69 211 ASP A CA 1
ATOM 1610 C C . ASP A 1 211 ? -17.016 14.961 15.109 1 94.69 211 ASP A C 1
ATOM 1612 O O . ASP A 1 211 ? -18.234 15.102 15.156 1 94.69 211 ASP A O 1
ATOM 1616 N N . ARG A 1 212 ? -16.188 15.828 15.562 1 92.25 212 ARG A N 1
ATOM 1617 C CA . ARG A 1 212 ? -16.672 17.047 16.219 1 92.25 212 ARG A CA 1
ATOM 1618 C C . ARG A 1 212 ? -17.344 17.969 15.227 1 92.25 212 ARG A C 1
ATOM 1620 O O . ARG A 1 212 ? -18.328 18.625 15.555 1 92.25 212 ARG A O 1
ATOM 1627 N N . ARG A 1 213 ? -16.875 18.031 14.117 1 88.56 213 ARG A N 1
ATOM 1628 C CA . ARG A 1 213 ? -17.438 18.906 13.086 1 88.56 213 ARG A CA 1
ATOM 1629 C C . ARG A 1 213 ? -18.781 18.359 12.586 1 88.56 213 ARG A C 1
ATOM 1631 O O . ARG A 1 213 ? -19.688 19.141 12.289 1 88.56 213 ARG A O 1
ATOM 1638 N N . ASN A 1 214 ? -18.844 17.062 12.438 1 83.19 214 ASN A N 1
ATOM 1639 C CA . ASN A 1 214 ? -20.094 16.453 11.984 1 83.19 214 ASN A CA 1
ATOM 1640 C C . ASN A 1 214 ? -21.188 16.562 13.039 1 83.19 214 ASN A C 1
ATOM 1642 O O . ASN A 1 214 ? -22.375 16.672 12.695 1 83.19 214 ASN A O 1
ATOM 1646 N N . ASP A 1 215 ? -20.844 16.406 14.258 1 77.69 215 ASP A N 1
ATOM 1647 C CA . ASP A 1 215 ? -21.812 16.578 15.344 1 77.69 215 ASP A CA 1
ATOM 1648 C C . ASP A 1 215 ? -22.375 18 15.359 1 77.69 215 ASP A C 1
ATOM 1650 O O . ASP A 1 215 ? -23.547 18.203 15.617 1 77.69 215 ASP A O 1
ATOM 1654 N N . HIS A 1 216 ? -21.516 18.906 15.125 1 69.81 216 HIS A N 1
ATOM 1655 C CA . HIS A 1 216 ? -21.953 20.297 15.102 1 69.81 216 HIS A CA 1
ATOM 1656 C C . HIS A 1 216 ? -22.875 20.562 13.93 1 69.81 216 HIS A C 1
ATOM 1658 O O . HIS A 1 216 ? -23.797 21.375 14.031 1 69.81 216 HIS A O 1
ATOM 1664 N N . ARG A 1 217 ? -22.781 19.906 12.906 1 69 217 ARG A N 1
ATOM 1665 C CA . ARG A 1 217 ? -23.625 20.078 11.727 1 69 217 ARG A CA 1
ATOM 1666 C C . ARG A 1 217 ? -24.953 19.359 11.891 1 69 217 ARG A C 1
ATOM 1668 O O . ARG A 1 217 ? -25.984 19.844 11.406 1 69 217 ARG A O 1
ATOM 1675 N N . SER A 1 218 ? -24.859 18.156 12.406 1 62.06 218 SER A N 1
ATOM 1676 C CA . SER A 1 218 ? -26.094 17.422 12.656 1 62.06 218 SER A CA 1
ATOM 1677 C C . SER A 1 218 ? -26.938 18.125 13.719 1 62.06 218 SER A C 1
ATOM 1679 O O . SER A 1 218 ? -28.172 18.047 13.688 1 62.06 218 SER A O 1
ATOM 1681 N N . GLY A 1 219 ? -26.375 18.75 14.742 1 54.84 219 GLY A N 1
ATOM 1682 C CA . GLY A 1 219 ? -27.109 19.469 15.773 1 54.84 219 GLY A CA 1
ATOM 1683 C C . GLY A 1 219 ? -27.719 20.766 15.273 1 54.84 219 GLY A C 1
ATOM 1684 O O . GLY A 1 219 ? -28.547 21.359 15.953 1 54.84 219 GLY A O 1
ATOM 1685 N N . SER A 1 220 ? -27.141 21.406 14.375 1 51.5 220 SER A N 1
ATOM 1686 C CA . SER A 1 220 ? -27.688 22.688 13.906 1 51.5 220 SER A CA 1
ATOM 1687 C C . SER A 1 220 ? -28.891 22.469 12.992 1 51.5 220 SER A C 1
ATOM 1689 O O . SER A 1 220 ? -29.375 23.422 12.375 1 51.5 220 SER A O 1
ATOM 1691 N N . LEU A 1 221 ? -29.359 21.281 12.734 1 47.19 221 LEU A N 1
ATOM 1692 C CA . LEU A 1 221 ? -30.625 21.125 12.031 1 47.19 221 LEU A CA 1
ATOM 1693 C C . LEU A 1 221 ? -31.797 21.484 12.938 1 47.19 221 LEU A C 1
ATOM 1695 O O . LEU A 1 221 ? -31.891 21 14.07 1 47.19 221 LEU A O 1
ATOM 1699 N N . PRO A 1 222 ? -32.5 22.609 12.758 1 45.66 222 PRO A N 1
ATOM 1700 C CA . PRO A 1 222 ? -33.625 23.016 13.562 1 45.66 222 PRO A CA 1
ATOM 1701 C C . PRO A 1 222 ? -34.688 21.906 13.711 1 45.66 222 PRO A C 1
ATOM 1703 O O . PRO A 1 222 ? -34.906 21.125 12.781 1 45.66 222 PRO A O 1
ATOM 1706 N N . THR A 1 223 ? -34.875 21.484 14.891 1 40.44 223 THR A N 1
ATOM 1707 C CA . THR A 1 223 ? -36.062 20.703 15.18 1 40.44 223 THR A CA 1
ATOM 1708 C C . THR A 1 223 ? -37.281 21.359 14.57 1 40.44 223 THR A C 1
ATOM 1710 O O . THR A 1 223 ? -37.562 22.531 14.844 1 40.44 223 THR A O 1
ATOM 1713 N N . ALA A 1 224 ? -37.531 20.797 13.562 1 47.81 224 ALA A N 1
ATOM 1714 C CA . ALA A 1 224 ? -38.844 21.219 13.07 1 47.81 224 ALA A CA 1
ATOM 1715 C C . ALA A 1 224 ? -39.844 21.359 14.219 1 47.81 224 ALA A C 1
ATOM 1717 O O . ALA A 1 224 ? -40.156 20.391 14.906 1 47.81 224 ALA A O 1
ATOM 1718 N N . ARG A 1 225 ? -39.688 22.609 14.812 1 30.73 225 ARG A N 1
ATOM 1719 C CA . ARG A 1 225 ? -40.906 22.859 15.57 1 30.73 225 ARG A CA 1
ATOM 1720 C C . ARG A 1 225 ? -42.125 22.922 14.648 1 30.73 225 ARG A C 1
ATOM 1722 O O . ARG A 1 225 ? -42.031 23.453 13.547 1 30.73 225 ARG A O 1
ATOM 1729 N N . MET B 1 1 ? -12.289 -19.953 -33.5 1 22.5 1 MET B N 1
ATOM 1730 C CA . MET B 1 1 ? -13.141 -18.875 -33 1 22.5 1 MET B CA 1
ATOM 1731 C C . MET B 1 1 ? -12.914 -18.656 -31.5 1 22.5 1 MET B C 1
ATOM 1733 O O . MET B 1 1 ? -12.281 -19.484 -30.828 1 22.5 1 MET B O 1
ATOM 1737 N N . VAL B 1 2 ? -13.422 -17.328 -30.906 1 29.92 2 VAL B N 1
ATOM 1738 C CA . VAL B 1 2 ? -12.977 -16.375 -29.906 1 29.92 2 VAL B CA 1
ATOM 1739 C C . VAL B 1 2 ? -13.172 -16.953 -28.5 1 29.92 2 VAL B C 1
ATOM 1741 O O . VAL B 1 2 ? -14.281 -16.922 -27.969 1 29.92 2 VAL B O 1
ATOM 1744 N N . GLY B 1 3 ? -12.797 -18.25 -28.219 1 26.89 3 GLY B N 1
ATOM 1745 C CA . GLY B 1 3 ? -13.203 -19.109 -27.109 1 26.89 3 GLY B CA 1
ATOM 1746 C C . GLY B 1 3 ? -13 -18.453 -25.75 1 26.89 3 GLY B C 1
ATOM 1747 O O . GLY B 1 3 ? -13.93 -17.844 -25.203 1 26.89 3 GLY B O 1
ATOM 1748 N N . MET B 1 4 ? -12.086 -19.062 -24.844 1 26.7 4 MET B N 1
ATOM 1749 C CA . MET B 1 4 ? -12.156 -19.094 -23.391 1 26.7 4 MET B CA 1
ATOM 1750 C C . MET B 1 4 ? -12.008 -17.688 -22.828 1 26.7 4 MET B C 1
ATOM 1752 O O . MET B 1 4 ? -11.18 -16.906 -23.281 1 26.7 4 MET B O 1
ATOM 1756 N N . ASP B 1 5 ? -13.031 -17.047 -22.203 1 34.34 5 ASP B N 1
ATOM 1757 C CA . ASP B 1 5 ? -13.516 -15.984 -21.312 1 34.34 5 ASP B CA 1
ATOM 1758 C C . ASP B 1 5 ? -12.523 -15.703 -20.188 1 34.34 5 ASP B C 1
ATOM 1760 O O . ASP B 1 5 ? -12.727 -16.125 -19.047 1 34.34 5 ASP B O 1
ATOM 1764 N N . ILE B 1 6 ? -11.328 -16.125 -20.094 1 40.44 6 ILE B N 1
ATOM 1765 C CA . ILE B 1 6 ? -10.57 -15.688 -18.922 1 40.44 6 ILE B CA 1
ATOM 1766 C C . ILE B 1 6 ? -10.672 -14.164 -18.781 1 40.44 6 ILE B C 1
ATOM 1768 O O . ILE B 1 6 ? -10.219 -13.43 -19.656 1 40.44 6 ILE B O 1
ATOM 1772 N N . GLY B 1 7 ? -11.883 -13.656 -18.234 1 50.19 7 GLY B N 1
ATOM 1773 C CA . GLY B 1 7 ? -12.805 -12.555 -18.422 1 50.19 7 GLY B CA 1
ATOM 1774 C C . GLY B 1 7 ? -12.117 -11.219 -18.609 1 50.19 7 GLY B C 1
ATOM 1775 O O . GLY B 1 7 ? -12.766 -10.172 -18.625 1 50.19 7 GLY B O 1
ATOM 1776 N N . GLY B 1 8 ? -10.953 -11.016 -18.047 1 64.44 8 GLY B N 1
ATOM 1777 C CA . GLY B 1 8 ? -10.562 -9.656 -18.375 1 64.44 8 GLY B CA 1
ATOM 1778 C C . GLY B 1 8 ? -10.375 -9.43 -19.859 1 64.44 8 GLY B C 1
ATOM 1779 O O . GLY B 1 8 ? -10.453 -10.375 -20.656 1 64.44 8 GLY B O 1
ATOM 1780 N N . THR B 1 9 ? -10.367 -8.312 -20.281 1 83.19 9 THR B N 1
ATOM 1781 C CA . THR B 1 9 ? -10.055 -7.879 -21.625 1 83.19 9 THR B CA 1
ATOM 1782 C C . THR B 1 9 ? -8.75 -8.508 -22.109 1 83.19 9 THR B C 1
ATOM 1784 O O . THR B 1 9 ? -8 -9.078 -21.328 1 83.19 9 THR B O 1
ATOM 1787 N N . VAL B 1 10 ? -8.672 -8.773 -23.312 1 87.94 10 VAL B N 1
ATOM 1788 C CA . VAL B 1 10 ? -7.438 -9.258 -23.922 1 87.94 10 VAL B CA 1
ATOM 1789 C C . VAL B 1 10 ? -6.238 -8.508 -23.344 1 87.94 10 VAL B C 1
ATOM 1791 O O . VAL B 1 10 ? -5.191 -9.109 -23.094 1 87.94 10 VAL B O 1
ATOM 1794 N N . ARG B 1 11 ? -6.402 -7.281 -23.031 1 90.81 11 ARG B N 1
ATOM 1795 C CA . ARG B 1 11 ? -5.359 -6.465 -22.422 1 90.81 11 ARG B CA 1
ATOM 1796 C C . ARG B 1 11 ? -4.984 -6.992 -21.047 1 90.81 11 ARG B C 1
ATOM 1798 O O . ARG B 1 11 ? -3.803 -7.145 -20.734 1 90.81 11 ARG B O 1
ATOM 1805 N N . GLU B 1 12 ? -5.984 -7.34 -20.297 1 91.94 12 GLU B N 1
ATOM 1806 C CA . GLU B 1 12 ? -5.758 -7.82 -18.938 1 91.94 12 GLU B CA 1
ATOM 1807 C C . GLU B 1 12 ? -5.051 -9.172 -18.938 1 91.94 12 GLU B C 1
ATOM 1809 O O . GLU B 1 12 ? -4.156 -9.414 -18.125 1 91.94 12 GLU B O 1
ATOM 1814 N N . ARG B 1 13 ? -5.449 -9.977 -19.797 1 91.56 13 ARG B N 1
ATOM 1815 C CA . ARG B 1 13 ? -4.82 -11.289 -19.922 1 91.56 13 ARG B CA 1
ATOM 1816 C C . ARG B 1 13 ? -3.365 -11.164 -20.359 1 91.56 13 ARG B C 1
ATOM 1818 O O . ARG B 1 13 ? -2.488 -11.836 -19.812 1 91.56 13 ARG B O 1
ATOM 1825 N N . ALA B 1 14 ? -3.125 -10.312 -21.375 1 93.81 14 ALA B N 1
ATOM 1826 C CA . ALA B 1 14 ? -1.764 -10.078 -21.844 1 93.81 14 ALA B CA 1
ATOM 1827 C C . ALA B 1 14 ? -0.88 -9.531 -20.734 1 93.81 14 ALA B C 1
ATOM 1829 O O . ALA B 1 14 ? 0.246 -9.992 -20.531 1 93.81 14 ALA B O 1
ATOM 1830 N N . ALA B 1 15 ? -1.423 -8.617 -19.984 1 94.88 15 ALA B N 1
ATOM 1831 C CA . ALA B 1 15 ? -0.667 -8.023 -18.891 1 94.88 15 ALA B CA 1
ATOM 1832 C C . ALA B 1 15 ? -0.318 -9.078 -17.844 1 94.88 15 ALA B C 1
ATOM 1834 O O . ALA B 1 15 ? 0.824 -9.148 -17.375 1 94.88 15 ALA B O 1
ATOM 1835 N N . ARG B 1 16 ? -1.266 -9.859 -17.531 1 93.75 16 ARG B N 1
ATOM 1836 C CA . ARG B 1 16 ? -1.071 -10.898 -16.531 1 93.75 16 ARG B CA 1
ATOM 1837 C C . ARG B 1 16 ? -0.019 -11.906 -16.969 1 93.75 16 ARG B C 1
ATOM 1839 O O . ARG B 1 16 ? 0.897 -12.227 -16.203 1 93.75 16 ARG B O 1
ATOM 1846 N N . GLU B 1 17 ? -0.146 -12.375 -18.125 1 93.88 17 GLU B N 1
ATOM 1847 C CA . GLU B 1 17 ? 0.765 -13.391 -18.641 1 93.88 17 GLU B CA 1
ATOM 1848 C C . GLU B 1 17 ? 2.186 -12.852 -18.766 1 93.88 17 GLU B C 1
ATOM 1850 O O . GLU B 1 17 ? 3.146 -13.516 -18.375 1 93.88 17 GLU B O 1
ATOM 1855 N N . LEU B 1 18 ? 2.297 -11.68 -19.312 1 95.81 18 LEU B N 1
ATOM 1856 C CA . LEU B 1 18 ? 3.617 -11.086 -19.469 1 95.81 18 LEU B CA 1
ATOM 1857 C C . LEU B 1 18 ? 4.234 -10.773 -18.109 1 95.81 18 LEU B C 1
ATOM 1859 O O . LEU B 1 18 ? 5.438 -10.969 -17.906 1 95.81 18 LEU B O 1
ATOM 1863 N N . ARG B 1 19 ? 3.439 -10.312 -17.156 1 96.69 19 ARG B N 1
ATOM 1864 C CA . ARG B 1 19 ? 3.908 -10.102 -15.789 1 96.69 19 ARG B CA 1
ATOM 1865 C C . ARG B 1 19 ? 4.457 -11.391 -15.195 1 96.69 19 ARG B C 1
ATOM 1867 O O . ARG B 1 19 ? 5.562 -11.414 -14.648 1 96.69 19 ARG B O 1
ATOM 1874 N N . ASP B 1 20 ? 3.684 -12.453 -15.359 1 95.88 20 ASP B N 1
ATOM 1875 C CA . ASP B 1 20 ? 4.102 -13.75 -14.828 1 95.88 20 ASP B CA 1
ATOM 1876 C C . ASP B 1 20 ? 5.449 -14.172 -15.414 1 95.88 20 ASP B C 1
ATOM 1878 O O . ASP B 1 20 ? 6.344 -14.594 -14.68 1 95.88 20 ASP B O 1
ATOM 1882 N N . ARG B 1 21 ? 5.578 -13.984 -16.672 1 94.88 21 ARG B N 1
ATOM 1883 C CA . ARG B 1 21 ? 6.801 -14.398 -17.344 1 94.88 21 ARG B CA 1
ATOM 1884 C C . ARG B 1 21 ? 7.992 -13.562 -16.891 1 94.88 21 ARG B C 1
ATOM 1886 O O . ARG B 1 21 ? 9.094 -14.094 -16.719 1 94.88 21 ARG B O 1
ATOM 1893 N N . ILE B 1 22 ? 7.758 -12.312 -16.656 1 95.94 22 ILE B N 1
ATOM 1894 C CA . ILE B 1 22 ? 8.828 -11.43 -16.219 1 95.94 22 ILE B CA 1
ATOM 1895 C C . ILE B 1 22 ? 9.195 -11.734 -14.766 1 95.94 22 ILE B C 1
ATOM 1897 O O . ILE B 1 22 ? 10.367 -11.891 -14.438 1 95.94 22 ILE B O 1
ATOM 1901 N N . LEU B 1 23 ? 8.227 -11.922 -13.906 1 96.31 23 LEU B N 1
ATOM 1902 C CA . LEU B 1 23 ? 8.422 -12.117 -12.477 1 96.31 23 LEU B CA 1
ATOM 1903 C C . LEU B 1 23 ? 9.094 -13.453 -12.195 1 96.31 23 LEU B C 1
ATOM 1905 O O . LEU B 1 23 ? 9.797 -13.602 -11.188 1 96.31 23 LEU B O 1
ATOM 1909 N N . THR B 1 24 ? 8.906 -14.406 -13.078 1 94.75 24 THR B N 1
ATOM 1910 C CA . THR B 1 24 ? 9.461 -15.734 -12.852 1 94.75 24 THR B CA 1
ATOM 1911 C C . THR B 1 24 ? 10.766 -15.914 -13.609 1 94.75 24 THR B C 1
ATOM 1913 O O . THR B 1 24 ? 11.406 -16.969 -13.516 1 94.75 24 THR B O 1
ATOM 1916 N N . GLY B 1 25 ? 11.141 -14.961 -14.422 1 93.19 25 GLY B N 1
ATOM 1917 C CA . GLY B 1 25 ? 12.398 -15.008 -15.148 1 93.19 25 GLY B CA 1
ATOM 1918 C C . GLY B 1 25 ? 12.281 -15.703 -16.5 1 93.19 25 GLY B C 1
ATOM 1919 O O . GLY B 1 25 ? 13.273 -15.844 -17.219 1 93.19 25 GLY B O 1
ATOM 1920 N N . ALA B 1 26 ? 11.102 -16.172 -16.844 1 92.44 26 ALA B N 1
ATOM 1921 C CA . ALA B 1 26 ? 10.898 -16.766 -18.156 1 92.44 26 ALA B CA 1
ATOM 1922 C C . ALA B 1 26 ? 11.172 -15.758 -19.266 1 92.44 26 ALA B C 1
ATOM 1924 O O . ALA B 1 26 ? 11.625 -16.125 -20.344 1 92.44 26 ALA B O 1
ATOM 1925 N N . LEU B 1 27 ? 10.859 -14.531 -19.062 1 93.81 27 LEU B N 1
ATOM 1926 C CA . LEU B 1 27 ? 11.297 -13.391 -19.875 1 93.81 27 LEU B CA 1
ATOM 1927 C C . LEU B 1 27 ? 12.352 -12.578 -19.125 1 93.81 27 LEU B C 1
ATOM 1929 O O . LEU B 1 27 ? 12.016 -11.703 -18.328 1 93.81 27 LEU B O 1
ATOM 1933 N N . PRO B 1 28 ? 13.594 -12.875 -19.406 1 92.62 28 PRO B N 1
ATOM 1934 C CA . PRO B 1 28 ? 14.68 -12.336 -18.578 1 92.62 28 PRO B CA 1
ATOM 1935 C C . PRO B 1 28 ? 14.898 -10.844 -18.797 1 92.62 28 PRO B C 1
ATOM 1937 O O . PRO B 1 28 ? 14.555 -10.32 -19.859 1 92.62 28 PRO B O 1
ATOM 1940 N N . ALA B 1 29 ? 15.492 -10.273 -17.766 1 93.62 29 ALA B N 1
ATOM 1941 C CA . ALA B 1 29 ? 15.906 -8.883 -17.891 1 93.62 29 ALA B CA 1
ATOM 1942 C C . ALA B 1 29 ? 16.812 -8.672 -19.094 1 93.62 29 ALA B C 1
ATOM 1944 O O . ALA B 1 29 ? 17.656 -9.516 -19.391 1 93.62 29 ALA B O 1
ATOM 1945 N N . GLY B 1 30 ? 16.531 -7.539 -19.766 1 93.25 30 GLY B N 1
ATOM 1946 C CA . GLY B 1 30 ? 17.359 -7.195 -20.922 1 93.25 30 GLY B CA 1
ATOM 1947 C C . GLY B 1 30 ? 16.766 -7.66 -22.234 1 93.25 30 GLY B C 1
ATOM 1948 O O . GLY B 1 30 ? 17.172 -7.215 -23.312 1 93.25 30 GLY B O 1
ATOM 1949 N N . THR B 1 31 ? 15.797 -8.547 -22.219 1 93.19 31 THR B N 1
ATOM 1950 C CA . THR B 1 31 ? 15.164 -9.078 -23.422 1 93.19 31 THR B CA 1
ATOM 1951 C C . THR B 1 31 ? 14.359 -7.992 -24.141 1 93.19 31 THR B C 1
ATOM 1953 O O . THR B 1 31 ? 13.617 -7.242 -23.516 1 93.19 31 THR B O 1
ATOM 1956 N N . ARG B 1 32 ? 14.531 -7.898 -25.438 1 93.88 32 ARG B N 1
ATOM 1957 C CA . ARG B 1 32 ? 13.68 -7.035 -26.25 1 93.88 32 ARG B CA 1
ATOM 1958 C C . ARG B 1 32 ? 12.375 -7.742 -26.609 1 93.88 32 ARG B C 1
ATOM 1960 O O . ARG B 1 32 ? 12.398 -8.875 -27.109 1 93.88 32 ARG B O 1
ATOM 1967 N N . ILE B 1 33 ? 11.344 -7.094 -26.375 1 93.69 33 ILE B N 1
ATOM 1968 C CA . ILE B 1 33 ? 10.039 -7.703 -26.625 1 93.69 33 ILE B CA 1
ATOM 1969 C C . ILE B 1 33 ? 9.703 -7.594 -28.109 1 93.69 33 ILE B C 1
ATOM 1971 O O . ILE B 1 33 ? 9.742 -6.508 -28.688 1 93.69 33 ILE B O 1
ATOM 1975 N N . ASP B 1 34 ? 9.445 -8.656 -28.734 1 90.75 34 ASP B N 1
ATOM 1976 C CA . ASP B 1 34 ? 8.922 -8.719 -30.094 1 90.75 34 ASP B CA 1
ATOM 1977 C C . ASP B 1 34 ? 7.402 -8.625 -30.109 1 90.75 34 ASP B C 1
ATOM 1979 O O . ASP B 1 34 ? 6.711 -9.625 -29.891 1 90.75 34 ASP B O 1
ATOM 1983 N N . LEU B 1 35 ? 6.93 -7.465 -30.406 1 90.25 35 LEU B N 1
ATOM 1984 C CA . LEU B 1 35 ? 5.492 -7.211 -30.344 1 90.25 35 LEU B CA 1
ATOM 1985 C C . LEU B 1 35 ? 4.742 -8.125 -31.312 1 90.25 35 LEU B C 1
ATOM 1987 O O . LEU B 1 35 ? 3.65 -8.602 -31.016 1 90.25 35 LEU B O 1
ATOM 1991 N N . ASP B 1 36 ? 5.316 -8.367 -32.438 1 90.25 36 ASP B N 1
ATOM 1992 C CA . ASP B 1 36 ? 4.668 -9.203 -33.469 1 90.25 36 ASP B CA 1
ATOM 1993 C C . ASP B 1 36 ? 4.535 -10.641 -32.969 1 90.25 36 ASP B C 1
ATOM 1995 O O . ASP B 1 36 ? 3.484 -11.266 -33.125 1 90.25 36 ASP B O 1
ATOM 1999 N N . ALA B 1 37 ? 5.551 -11.125 -32.406 1 92 37 ALA B N 1
ATOM 2000 C CA . ALA B 1 37 ? 5.531 -12.492 -31.906 1 92 37 ALA B CA 1
ATOM 2001 C C . ALA B 1 37 ? 4.508 -12.648 -30.781 1 92 37 ALA B C 1
ATOM 2003 O O . ALA B 1 37 ? 3.779 -13.641 -30.734 1 92 37 ALA B O 1
ATOM 2004 N N . ILE B 1 38 ? 4.5 -11.672 -29.938 1 91 38 ILE B N 1
ATOM 2005 C CA . ILE B 1 38 ? 3.594 -11.742 -28.797 1 91 38 ILE B CA 1
ATOM 2006 C C . ILE B 1 38 ? 2.148 -11.617 -29.281 1 91 38 ILE B C 1
ATOM 2008 O O . ILE B 1 38 ? 1.266 -12.336 -28.797 1 91 38 ILE B O 1
ATOM 2012 N N . THR B 1 39 ? 1.917 -10.703 -30.141 1 91.62 39 THR B N 1
ATOM 2013 C CA . THR B 1 39 ? 0.585 -10.523 -30.703 1 91.62 39 THR B CA 1
ATOM 2014 C C . THR B 1 39 ? 0.103 -11.805 -31.375 1 91.62 39 THR B C 1
ATOM 2016 O O . THR B 1 39 ? -1.07 -12.164 -31.266 1 91.62 39 THR B O 1
ATOM 2019 N N . ALA B 1 40 ? 0.967 -12.469 -32.094 1 93.38 40 ALA B N 1
ATOM 2020 C CA . ALA B 1 40 ? 0.637 -13.742 -32.719 1 93.38 40 ALA B CA 1
ATOM 2021 C C . ALA B 1 40 ? 0.312 -14.812 -31.672 1 93.38 40 ALA B C 1
ATOM 2023 O O . ALA B 1 40 ? -0.668 -15.547 -31.812 1 93.38 40 ALA B O 1
ATOM 2024 N N . GLU B 1 41 ? 1.077 -14.812 -30.688 1 90.81 41 GLU B N 1
ATOM 2025 C CA . GLU B 1 41 ? 0.895 -15.789 -29.609 1 90.81 41 GLU B CA 1
ATOM 2026 C C . GLU B 1 41 ? -0.455 -15.609 -28.922 1 90.81 41 GLU B C 1
ATOM 2028 O O . GLU B 1 41 ? -1.13 -16.594 -28.609 1 90.81 41 GLU B O 1
ATOM 2033 N N . PHE B 1 42 ? -0.82 -14.375 -28.719 1 90.56 42 PHE B N 1
ATOM 2034 C CA . PHE B 1 42 ? -2.043 -14.094 -27.984 1 90.56 42 PHE B CA 1
ATOM 2035 C C . PHE B 1 42 ? -3.232 -13.961 -28.922 1 90.56 42 PHE B C 1
ATOM 2037 O O . PHE B 1 42 ? -4.355 -13.727 -28.484 1 90.56 42 PHE B O 1
ATOM 2044 N N . ALA B 1 43 ? -3.006 -14.07 -30.172 1 91.94 43 ALA B N 1
ATOM 2045 C CA . ALA B 1 43 ? -4.039 -13.969 -31.188 1 91.94 43 ALA B CA 1
ATOM 2046 C C . ALA B 1 43 ? -4.828 -12.672 -31.047 1 91.94 43 ALA B C 1
ATOM 2048 O O . ALA B 1 43 ? -6.059 -12.688 -31 1 91.94 43 ALA B O 1
ATOM 2049 N N . THR B 1 44 ? -4.09 -11.633 -30.938 1 91.44 44 THR B N 1
ATOM 2050 C CA . THR B 1 44 ? -4.695 -10.312 -30.781 1 91.44 44 THR B CA 1
ATOM 2051 C C . THR B 1 44 ? -3.926 -9.266 -31.562 1 91.44 44 THR B C 1
ATOM 2053 O O . THR B 1 44 ? -2.957 -9.578 -32.25 1 91.44 44 THR B O 1
ATOM 2056 N N . SER B 1 45 ? -4.465 -8.07 -31.562 1 90.12 45 SER B N 1
ATOM 2057 C CA . SER B 1 45 ? -3.805 -6.973 -32.25 1 90.12 45 SER B CA 1
ATOM 2058 C C . SER B 1 45 ? -2.725 -6.336 -31.391 1 90.12 45 SER B C 1
ATOM 2060 O O . SER B 1 45 ? -2.578 -6.691 -30.219 1 90.12 45 SER B O 1
ATOM 2062 N N . ARG B 1 46 ? -2.004 -5.434 -32.031 1 90.38 46 ARG B N 1
ATOM 2063 C CA . ARG B 1 46 ? -0.903 -4.766 -31.328 1 90.38 46 ARG B CA 1
ATOM 2064 C C . ARG B 1 46 ? -1.422 -3.85 -30.234 1 90.38 46 ARG B C 1
ATOM 2066 O O . ARG B 1 46 ? -0.756 -3.658 -29.203 1 90.38 46 ARG B O 1
ATOM 2073 N N . THR B 1 47 ? -2.502 -3.377 -30.375 1 91.19 47 THR B N 1
ATOM 2074 C CA . THR B 1 47 ? -3.023 -2.346 -29.484 1 91.19 47 THR B CA 1
ATOM 2075 C C . THR B 1 47 ? -3.168 -2.881 -28.062 1 91.19 47 THR B C 1
ATOM 2077 O O . THR B 1 47 ? -2.58 -2.336 -27.125 1 91.19 47 THR B O 1
ATOM 2080 N N . PRO B 1 48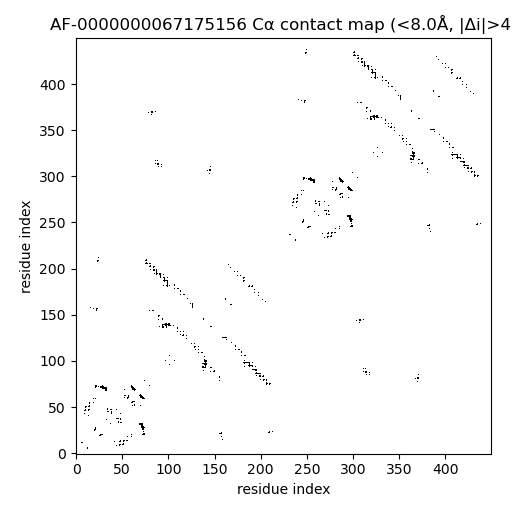 ? -3.906 -3.947 -27.781 1 93.19 48 PRO B N 1
ATOM 2081 C CA . PRO B 1 48 ? -4.035 -4.434 -26.406 1 93.19 48 PRO B CA 1
ATOM 2082 C C . PRO B 1 48 ? -2.697 -4.863 -25.797 1 93.19 48 PRO B C 1
ATOM 2084 O O . PRO B 1 48 ? -2.482 -4.715 -24.594 1 93.19 48 PRO B O 1
ATOM 2087 N N . VAL B 1 49 ? -1.84 -5.34 -26.609 1 93.06 49 VAL B N 1
ATOM 2088 C CA . VAL B 1 49 ? -0.537 -5.766 -26.109 1 93.06 49 VAL B CA 1
ATOM 2089 C C . VAL B 1 49 ? 0.289 -4.547 -25.703 1 93.06 49 VAL B C 1
ATOM 2091 O O . VAL B 1 49 ? 0.937 -4.547 -24.656 1 93.06 49 VAL B O 1
ATOM 2094 N N . ARG B 1 50 ? 0.262 -3.564 -26.484 1 90.88 50 ARG B N 1
ATOM 2095 C CA . ARG B 1 50 ? 0.957 -2.324 -26.156 1 90.88 50 ARG B CA 1
ATOM 2096 C C . ARG B 1 50 ? 0.42 -1.719 -24.875 1 90.88 50 ARG B C 1
ATOM 2098 O O . ARG B 1 50 ? 1.188 -1.204 -24.047 1 90.88 50 ARG B O 1
ATOM 2105 N N . GLU B 1 51 ? -0.819 -1.788 -24.734 1 92.62 51 GLU B N 1
ATOM 2106 C CA . GLU B 1 51 ? -1.44 -1.276 -23.516 1 92.62 51 GLU B CA 1
ATOM 2107 C C . GLU B 1 51 ? -1.009 -2.084 -22.297 1 92.62 51 GLU B C 1
ATOM 2109 O O . GLU B 1 51 ? -0.761 -1.521 -21.234 1 92.62 51 GLU B O 1
ATOM 2114 N N . ALA B 1 52 ? -0.966 -3.328 -22.469 1 94.62 52 ALA B N 1
ATOM 2115 C CA . ALA B 1 52 ? -0.495 -4.203 -21.406 1 94.62 52 ALA B CA 1
ATOM 2116 C C . ALA B 1 52 ? 0.942 -3.871 -21.016 1 94.62 52 ALA B C 1
ATOM 2118 O O . ALA B 1 52 ? 1.266 -3.779 -19.828 1 94.62 52 ALA B O 1
ATOM 2119 N N . LEU B 1 53 ? 1.703 -3.646 -22.016 1 94.19 53 LEU B N 1
ATOM 2120 C CA . LEU B 1 53 ? 3.113 -3.355 -21.781 1 94.19 53 LEU B CA 1
ATOM 2121 C C . LEU B 1 53 ? 3.289 -1.971 -21.172 1 94.19 53 LEU B C 1
ATOM 2123 O O . LEU B 1 53 ? 4.199 -1.753 -20.375 1 94.19 53 LEU B O 1
ATOM 2127 N N . LEU B 1 54 ? 2.457 -1.108 -21.516 1 92.88 54 LEU B N 1
ATOM 2128 C CA . LEU B 1 54 ? 2.465 0.202 -20.875 1 92.88 54 LEU B CA 1
ATOM 2129 C C . LEU B 1 54 ? 2.15 0.082 -19.391 1 92.88 54 LEU B C 1
ATOM 2131 O O . LEU B 1 54 ? 2.801 0.72 -18.562 1 92.88 54 LEU B O 1
ATOM 2135 N N . GLU B 1 55 ? 1.196 -0.708 -19.094 1 93.19 55 GLU B N 1
ATOM 2136 C CA . GLU B 1 55 ? 0.883 -0.967 -17.688 1 93.19 55 GLU B CA 1
ATOM 2137 C C . GLU B 1 55 ? 2.094 -1.523 -16.938 1 93.19 55 GLU B C 1
ATOM 2139 O O . GLU B 1 55 ? 2.404 -1.084 -15.836 1 93.19 55 GLU B O 1
ATOM 2144 N N . LEU B 1 56 ? 2.734 -2.441 -17.562 1 95.81 56 LEU B N 1
ATOM 2145 C CA . LEU B 1 56 ? 3.895 -3.072 -16.938 1 95.81 56 LEU B CA 1
ATOM 2146 C C . LEU B 1 56 ? 5.043 -2.078 -16.797 1 95.81 56 LEU B C 1
ATOM 2148 O O . LEU B 1 56 ? 5.875 -2.209 -15.898 1 95.81 56 LEU B O 1
ATOM 2152 N N . SER B 1 57 ? 5.078 -1.061 -17.688 1 94.75 57 SER B N 1
ATOM 2153 C CA . SER B 1 57 ? 6.094 -0.018 -17.578 1 94.75 57 SER B CA 1
ATOM 2154 C C . SER B 1 57 ? 5.879 0.832 -16.328 1 94.75 57 SER B C 1
ATOM 2156 O O . SER B 1 57 ? 6.84 1.247 -15.688 1 94.75 57 SER B O 1
ATOM 2158 N N . PHE B 1 58 ? 4.68 0.983 -15.914 1 88.75 58 PHE B N 1
ATOM 2159 C CA . PHE B 1 58 ? 4.363 1.728 -14.703 1 88.75 58 PHE B CA 1
ATOM 2160 C C . PHE B 1 58 ? 4.766 0.936 -13.461 1 88.75 58 PHE B C 1
ATOM 2162 O O . PHE B 1 58 ? 5.039 1.518 -12.414 1 88.75 58 PHE B O 1
ATOM 2169 N N . GLU B 1 59 ? 4.836 -0.301 -13.672 1 92.31 59 GLU B N 1
ATOM 2170 C CA . GLU B 1 59 ? 5.227 -1.172 -12.57 1 92.31 59 GLU B CA 1
ATOM 2171 C C . GLU B 1 59 ? 6.742 -1.341 -12.508 1 92.31 59 GLU B C 1
ATOM 2173 O O . GLU B 1 59 ? 7.262 -2.006 -11.609 1 92.31 59 GLU B O 1
ATOM 2178 N N . GLY B 1 60 ? 7.391 -0.824 -13.539 1 93.31 60 GLY B N 1
ATOM 2179 C CA . GLY B 1 60 ? 8.844 -0.868 -13.562 1 93.31 60 GLY B CA 1
ATOM 2180 C C . GLY B 1 60 ? 9.391 -2.18 -14.094 1 93.31 60 GLY B C 1
ATOM 2181 O O . GLY B 1 60 ? 10.547 -2.518 -13.852 1 93.31 60 GLY B O 1
ATOM 2182 N N . LEU B 1 61 ? 8.57 -2.945 -14.789 1 96.38 61 LEU B N 1
ATOM 2183 C CA . LEU B 1 61 ? 8.984 -4.27 -15.234 1 96.38 61 LEU B CA 1
ATOM 2184 C C . LEU B 1 61 ? 9.547 -4.207 -16.656 1 96.38 61 LEU B C 1
ATOM 2186 O O . LEU B 1 61 ? 10.289 -5.102 -17.078 1 96.38 61 LEU B O 1
ATOM 2190 N N . VAL B 1 62 ? 9.102 -3.174 -17.453 1 96.56 62 VAL B N 1
ATOM 2191 C CA . VAL B 1 62 ? 9.609 -2.979 -18.812 1 96.56 62 VAL B CA 1
ATOM 2192 C C . VAL B 1 62 ? 9.891 -1.496 -19.047 1 96.56 62 VAL B C 1
ATOM 2194 O O . VAL B 1 62 ? 9.398 -0.638 -18.312 1 96.56 62 VAL B O 1
ATOM 2197 N N . ARG B 1 63 ? 10.695 -1.208 -19.922 1 95.5 63 ARG B N 1
ATOM 2198 C CA . ARG B 1 63 ? 10.969 0.142 -20.406 1 95.5 63 ARG B CA 1
ATOM 2199 C C . ARG B 1 63 ? 10.453 0.332 -21.828 1 95.5 63 ARG B C 1
ATOM 2201 O O . ARG B 1 63 ? 10.773 -0.461 -22.719 1 95.5 63 ARG B O 1
ATOM 2208 N N . VAL B 1 64 ? 9.664 1.275 -21.984 1 91.06 64 VAL B N 1
ATOM 2209 C CA . VAL B 1 64 ? 9.141 1.607 -23.312 1 91.06 64 VAL B CA 1
ATOM 2210 C C . VAL B 1 64 ? 9.906 2.799 -23.875 1 91.06 64 VAL B C 1
ATOM 2212 O O . VAL B 1 64 ? 9.953 3.867 -23.266 1 91.06 64 VAL B O 1
ATOM 2215 N N . ALA B 1 65 ? 10.555 2.643 -24.938 1 86 65 ALA B N 1
ATOM 2216 C CA . ALA B 1 65 ? 11.258 3.73 -25.609 1 86 65 ALA B CA 1
ATOM 2217 C C . ALA B 1 65 ? 10.664 3.99 -26.984 1 86 65 ALA B C 1
ATOM 2219 O O . ALA B 1 65 ? 10.359 3.051 -27.719 1 86 65 ALA B O 1
ATOM 2220 N N . PRO B 1 66 ? 10.391 5.195 -27.297 1 76.81 66 PRO B N 1
ATOM 2221 C CA . PRO B 1 66 ? 9.75 5.551 -28.562 1 76.81 66 PRO B CA 1
ATOM 2222 C C . PRO B 1 66 ? 10.438 4.914 -29.766 1 76.81 66 PRO B C 1
ATOM 2224 O O . PRO B 1 66 ? 9.766 4.387 -30.656 1 76.81 66 PRO B O 1
ATOM 2227 N N . ARG B 1 67 ? 11.688 4.973 -29.953 1 73.69 67 ARG B N 1
ATOM 2228 C CA . ARG B 1 67 ? 12.352 4.512 -31.172 1 73.69 67 ARG B CA 1
ATOM 2229 C C . ARG B 1 67 ? 13.07 3.189 -30.938 1 73.69 67 ARG B C 1
ATOM 2231 O O . ARG B 1 67 ? 13.562 2.566 -31.875 1 73.69 67 ARG B O 1
ATOM 2238 N N . SER B 1 68 ? 13.094 2.775 -29.797 1 73.06 68 SER B N 1
ATOM 2239 C CA . SER B 1 68 ? 13.945 1.629 -29.5 1 73.06 68 SER B CA 1
ATOM 2240 C C . SER B 1 68 ? 13.125 0.422 -29.062 1 73.06 68 SER B C 1
ATOM 2242 O O . SER B 1 68 ? 13.68 -0.626 -28.734 1 73.06 68 SER B O 1
ATOM 2244 N N . GLY B 1 69 ? 11.828 0.542 -29.016 1 87.31 69 GLY B N 1
ATOM 2245 C CA . GLY B 1 69 ? 11.023 -0.618 -28.688 1 87.31 69 GLY B CA 1
ATOM 2246 C C . GLY B 1 69 ? 10.828 -0.796 -27.188 1 87.31 69 GLY B C 1
ATOM 2247 O O . GLY B 1 69 ? 10.852 0.178 -26.438 1 87.31 69 GLY B O 1
ATOM 2248 N N . ILE B 1 70 ? 10.445 -2.051 -26.766 1 93.94 70 ILE B N 1
ATOM 2249 C CA . ILE B 1 70 ? 10.141 -2.385 -25.391 1 93.94 70 ILE B CA 1
ATOM 2250 C C . ILE B 1 70 ? 11.156 -3.404 -24.859 1 93.94 70 ILE B C 1
ATOM 2252 O O . ILE B 1 70 ? 11.375 -4.441 -25.484 1 93.94 70 ILE B O 1
ATOM 2256 N N . THR B 1 71 ? 11.852 -3.053 -23.75 1 96.12 71 THR B N 1
ATOM 2257 C CA . THR B 1 71 ? 12.852 -3.928 -23.141 1 96.12 71 THR B CA 1
ATOM 2258 C C . THR B 1 71 ? 12.438 -4.336 -21.734 1 96.12 71 THR B C 1
ATOM 2260 O O . THR B 1 71 ? 11.938 -3.512 -20.969 1 96.12 71 THR B O 1
ATOM 2263 N N . VAL B 1 72 ? 12.672 -5.57 -21.422 1 96.81 72 VAL B N 1
ATOM 2264 C CA . VAL B 1 72 ? 12.352 -6.086 -20.094 1 96.81 72 VAL B CA 1
ATOM 2265 C C . VAL B 1 72 ? 13.383 -5.59 -19.078 1 96.81 72 VAL B C 1
ATOM 2267 O O . VAL B 1 72 ? 14.586 -5.758 -19.281 1 96.81 72 VAL B O 1
ATOM 2270 N N . ILE B 1 73 ? 12.961 -4.941 -18.078 1 95.44 73 ILE B N 1
ATOM 2271 C CA . ILE B 1 73 ? 13.805 -4.555 -16.953 1 95.44 73 ILE B CA 1
ATOM 2272 C C . ILE B 1 73 ? 13.938 -5.73 -15.984 1 95.44 73 ILE B C 1
ATOM 2274 O O . ILE B 1 73 ? 15.031 -6.004 -15.484 1 95.44 73 ILE B O 1
ATOM 2278 N N . GLY B 1 74 ? 12.828 -6.418 -15.781 1 94.38 74 GLY B N 1
ATOM 2279 C CA . GLY B 1 74 ? 12.789 -7.543 -14.859 1 94.38 74 GLY B CA 1
ATOM 2280 C C . GLY B 1 74 ? 12.609 -7.121 -13.414 1 94.38 74 GLY B C 1
ATOM 2281 O O . GLY B 1 74 ? 12.055 -6.059 -13.133 1 94.38 74 GLY B O 1
ATOM 2282 N N . ILE B 1 75 ? 12.914 -8.055 -12.547 1 94.94 75 ILE B N 1
ATOM 2283 C CA . ILE B 1 75 ? 12.844 -7.812 -11.109 1 94.94 75 ILE B CA 1
ATOM 2284 C C . ILE B 1 75 ? 13.953 -8.586 -10.398 1 94.94 75 ILE B C 1
ATOM 2286 O O . ILE B 1 75 ? 14.195 -9.758 -10.711 1 94.94 75 ILE B O 1
ATOM 2290 N N . SER B 1 76 ? 14.664 -7.898 -9.586 1 94.69 76 SER B N 1
ATOM 2291 C CA . SER B 1 76 ? 15.734 -8.555 -8.844 1 94.69 76 SER B CA 1
ATOM 2292 C C . SER B 1 76 ? 15.18 -9.336 -7.652 1 94.69 76 SER B C 1
ATOM 2294 O O . SER B 1 76 ? 14.055 -9.086 -7.215 1 94.69 76 SER B O 1
ATOM 2296 N N . SER B 1 77 ? 15.977 -10.258 -7.156 1 96.25 77 SER B N 1
ATOM 2297 C CA . SER B 1 77 ? 15.602 -10.984 -5.953 1 96.25 77 SER B CA 1
ATOM 2298 C C . SER B 1 77 ? 15.406 -10.047 -4.77 1 96.25 77 SER B C 1
ATOM 2300 O O . SER B 1 77 ? 14.508 -10.25 -3.947 1 96.25 77 SER B O 1
ATOM 2302 N N . ALA B 1 78 ? 16.172 -8.977 -4.719 1 95.94 78 ALA B N 1
ATOM 2303 C CA . ALA B 1 78 ? 16.031 -7.977 -3.664 1 95.94 78 ALA B CA 1
ATOM 2304 C C . ALA B 1 78 ? 14.703 -7.23 -3.791 1 95.94 78 ALA B C 1
ATOM 2306 O O . ALA B 1 78 ? 14.031 -6.98 -2.791 1 95.94 78 ALA B O 1
ATOM 2307 N N . ASP B 1 79 ? 14.328 -6.949 -4.996 1 95.62 79 ASP B N 1
ATOM 2308 C CA . ASP B 1 79 ? 13.047 -6.297 -5.25 1 95.62 79 ASP B CA 1
ATOM 2309 C C . ASP B 1 79 ? 11.883 -7.199 -4.855 1 95.62 79 ASP B C 1
ATOM 2311 O O . ASP B 1 79 ? 10.875 -6.73 -4.32 1 95.62 79 ASP B O 1
ATOM 2315 N N . VAL B 1 80 ? 12.047 -8.414 -5.129 1 97.12 80 VAL B N 1
ATOM 2316 C CA . VAL B 1 80 ? 11.023 -9.391 -4.777 1 97.12 80 VAL B CA 1
ATOM 2317 C C . VAL B 1 80 ? 10.859 -9.453 -3.262 1 97.12 80 VAL B C 1
ATOM 2319 O O . VAL B 1 80 ? 9.734 -9.391 -2.75 1 97.12 80 VAL B O 1
ATOM 2322 N N . LEU B 1 81 ? 11.938 -9.492 -2.59 1 97.94 81 LEU B N 1
ATOM 2323 C CA . LEU B 1 81 ? 11.891 -9.578 -1.134 1 97.94 81 LEU B CA 1
ATOM 2324 C C . LEU B 1 81 ? 11.258 -8.312 -0.544 1 97.94 81 LEU B C 1
ATOM 2326 O O . LEU B 1 81 ? 10.43 -8.398 0.365 1 97.94 81 LEU B O 1
ATOM 2330 N N . ASP B 1 82 ? 11.641 -7.184 -1.054 1 98.12 82 ASP B N 1
ATOM 2331 C CA . ASP B 1 82 ? 11.016 -5.941 -0.611 1 98.12 82 ASP B CA 1
ATOM 2332 C C . ASP B 1 82 ? 9.508 -5.965 -0.861 1 98.12 82 ASP B C 1
ATOM 2334 O O . ASP B 1 82 ? 8.719 -5.652 0.033 1 98.12 82 ASP B O 1
ATOM 2338 N N . SER B 1 83 ? 9.133 -6.344 -2.068 1 98 83 SER B N 1
ATOM 2339 C CA . SER B 1 83 ? 7.734 -6.324 -2.469 1 98 83 SER B CA 1
ATOM 2340 C C . SER B 1 83 ? 6.902 -7.289 -1.632 1 98 83 SER B C 1
ATOM 2342 O O . SER B 1 83 ? 5.789 -6.961 -1.213 1 98 83 SER B O 1
ATOM 2344 N N . PHE B 1 84 ? 7.457 -8.445 -1.396 1 98.5 84 PHE B N 1
ATOM 2345 C CA . PHE B 1 84 ? 6.715 -9.422 -0.609 1 98.5 84 PHE B CA 1
ATOM 2346 C C . PHE B 1 84 ? 6.66 -9.008 0.856 1 98.5 84 PHE B C 1
ATOM 2348 O O . PHE B 1 84 ? 5.68 -9.297 1.55 1 98.5 84 PHE B O 1
ATOM 2355 N N . THR B 1 85 ? 7.668 -8.32 1.357 1 98.56 85 THR B N 1
ATOM 2356 C CA . THR B 1 85 ? 7.602 -7.777 2.709 1 98.56 85 THR B CA 1
ATOM 2357 C C . THR B 1 85 ? 6.488 -6.738 2.818 1 98.56 85 THR B C 1
ATOM 2359 O O . THR B 1 85 ? 5.699 -6.766 3.766 1 98.56 85 THR B O 1
ATOM 2362 N N . ILE B 1 86 ? 6.43 -5.855 1.842 1 98.62 86 ILE B N 1
ATOM 2363 C CA . ILE B 1 86 ? 5.379 -4.844 1.812 1 98.62 86 ILE B CA 1
ATOM 2364 C C . ILE B 1 86 ? 4.012 -5.52 1.756 1 98.62 86 ILE B C 1
ATOM 2366 O O . ILE B 1 86 ? 3.107 -5.168 2.518 1 98.62 86 ILE B O 1
ATOM 2370 N N . LEU B 1 87 ? 3.855 -6.492 0.878 1 98.69 87 LEU B N 1
ATOM 2371 C CA . LEU B 1 87 ? 2.613 -7.258 0.808 1 98.69 87 LEU B CA 1
ATOM 2372 C C . LEU B 1 87 ? 2.318 -7.938 2.139 1 98.69 87 LEU B C 1
ATOM 2374 O O . LEU B 1 87 ? 1.176 -7.934 2.604 1 98.69 87 LEU B O 1
ATOM 2378 N N . GLY B 1 88 ? 3.367 -8.508 2.723 1 98.62 88 GLY B N 1
ATOM 2379 C CA . GLY B 1 88 ? 3.211 -9.172 4.008 1 98.62 88 GLY B CA 1
ATOM 2380 C C . GLY B 1 88 ? 2.682 -8.258 5.094 1 98.62 88 GLY B C 1
ATOM 2381 O O . GLY B 1 88 ? 1.774 -8.633 5.84 1 98.62 88 GLY B O 1
ATOM 2382 N N . VAL B 1 89 ? 3.199 -7.113 5.133 1 98.44 89 VAL B N 1
ATOM 2383 C CA . VAL B 1 89 ? 2.781 -6.168 6.16 1 98.44 89 VAL B CA 1
ATOM 2384 C C . VAL B 1 89 ? 1.324 -5.766 5.938 1 98.44 89 VAL B C 1
ATOM 2386 O O . VAL B 1 89 ? 0.544 -5.68 6.887 1 98.44 89 VAL B O 1
ATOM 2389 N N . LEU B 1 90 ? 0.935 -5.578 4.746 1 98.81 90 LEU B N 1
ATOM 2390 C CA . LEU B 1 90 ? -0.437 -5.203 4.426 1 98.81 90 LEU B CA 1
ATOM 2391 C C . LEU B 1 90 ? -1.394 -6.359 4.684 1 98.81 90 LEU B C 1
ATOM 2393 O O . LEU B 1 90 ? -2.453 -6.176 5.285 1 98.81 90 LEU B O 1
ATOM 2397 N N . THR B 1 91 ? -1.062 -7.562 4.238 1 98.81 91 THR B N 1
ATOM 2398 C CA . THR B 1 91 ? -1.924 -8.719 4.438 1 98.81 91 THR B CA 1
ATOM 2399 C C . THR B 1 91 ? -1.979 -9.109 5.914 1 98.81 91 THR B C 1
ATOM 2401 O O . THR B 1 91 ? -3.004 -9.594 6.395 1 98.81 91 THR B O 1
ATOM 2404 N N . GLY B 1 92 ? -0.829 -8.883 6.625 1 98.81 92 GLY B N 1
ATOM 2405 C CA . GLY B 1 92 ? -0.868 -9.047 8.07 1 98.81 92 GLY B CA 1
ATOM 2406 C C . GLY B 1 92 ? -1.881 -8.148 8.75 1 98.81 92 GLY B C 1
ATOM 2407 O O . GLY B 1 92 ? -2.621 -8.586 9.633 1 98.81 92 GLY B O 1
ATOM 2408 N N . GLN B 1 93 ? -1.886 -6.922 8.305 1 98.88 93 GLN B N 1
ATOM 2409 C CA . GLN B 1 93 ? -2.873 -5.988 8.844 1 98.88 93 GLN B CA 1
ATOM 2410 C C . GLN B 1 93 ? -4.293 -6.441 8.516 1 98.88 93 GLN B C 1
ATOM 2412 O O . GLN B 1 93 ? -5.188 -6.348 9.352 1 98.88 93 GLN B O 1
ATOM 2417 N N . ALA B 1 94 ? -4.5 -6.898 7.309 1 98.88 94 ALA B N 1
ATOM 2418 C CA . ALA B 1 94 ? -5.816 -7.395 6.914 1 98.88 94 ALA B CA 1
ATOM 2419 C C . ALA B 1 94 ? -6.246 -8.57 7.789 1 98.88 94 ALA B C 1
ATOM 2421 O O . ALA B 1 94 ? -7.398 -8.641 8.219 1 98.88 94 ALA B O 1
ATOM 2422 N N . ALA B 1 95 ? -5.312 -9.461 8.047 1 98.88 95 ALA B N 1
ATOM 2423 C CA . ALA B 1 95 ? -5.621 -10.625 8.875 1 98.88 95 ALA B CA 1
ATOM 2424 C C . ALA B 1 95 ? -5.957 -10.203 10.305 1 98.88 95 ALA B C 1
ATOM 2426 O O . ALA B 1 95 ? -6.879 -10.75 10.922 1 98.88 95 ALA B O 1
ATOM 2427 N N . ALA B 1 96 ? -5.219 -9.266 10.82 1 98.88 96 ALA B N 1
ATOM 2428 C CA . ALA B 1 96 ? -5.512 -8.75 12.156 1 98.88 96 ALA B CA 1
ATOM 2429 C C . ALA B 1 96 ? -6.91 -8.148 12.219 1 98.88 96 ALA B C 1
ATOM 2431 O O . ALA B 1 96 ? -7.68 -8.445 13.133 1 98.88 96 ALA B O 1
ATOM 2432 N N . TRP B 1 97 ? -7.219 -7.332 11.266 1 98.88 97 TRP B N 1
ATOM 2433 C CA . TRP B 1 97 ? -8.539 -6.715 11.242 1 98.88 97 TRP B CA 1
ATOM 2434 C C . TRP B 1 97 ? -9.625 -7.758 11.008 1 98.88 97 TRP B C 1
ATOM 2436 O O . TRP B 1 97 ? -10.727 -7.656 11.555 1 98.88 97 TRP B O 1
ATOM 2446 N N . ALA B 1 98 ? -9.32 -8.711 10.133 1 98.88 98 ALA B N 1
ATOM 2447 C CA . ALA B 1 98 ? -10.281 -9.797 9.938 1 98.88 98 ALA B CA 1
ATOM 2448 C C . ALA B 1 98 ? -10.578 -10.5 11.25 1 98.88 98 ALA B C 1
ATOM 2450 O O . ALA B 1 98 ? -11.734 -10.828 11.539 1 98.88 98 ALA B O 1
ATOM 2451 N N . ALA B 1 99 ? -9.57 -10.742 12.039 1 98.81 99 ALA B N 1
ATOM 2452 C CA . ALA B 1 99 ? -9.773 -11.391 13.336 1 98.81 99 ALA B CA 1
ATOM 2453 C C . ALA B 1 99 ? -10.711 -10.57 14.219 1 98.81 99 ALA B C 1
ATOM 2455 O O . ALA B 1 99 ? -11.5 -11.133 14.984 1 98.81 99 ALA B O 1
ATOM 2456 N N . GLU B 1 100 ? -10.672 -9.289 14.094 1 98.44 100 GLU B N 1
ATOM 2457 C CA . GLU B 1 100 ? -11.461 -8.383 14.922 1 98.44 100 GLU B CA 1
ATOM 2458 C C . GLU B 1 100 ? -12.859 -8.188 14.352 1 98.44 100 GLU B C 1
ATOM 2460 O O . GLU B 1 100 ? -13.805 -7.926 15.102 1 98.44 100 GLU B O 1
ATOM 2465 N N . ARG B 1 101 ? -12.977 -8.32 13.055 1 98.44 101 ARG B N 1
ATOM 2466 C CA . ARG B 1 101 ? -14.164 -7.766 12.414 1 98.44 101 ARG B CA 1
ATOM 2467 C C . ARG B 1 101 ? -14.984 -8.859 11.734 1 98.44 101 ARG B C 1
ATOM 2469 O O . ARG B 1 101 ? -16.141 -8.641 11.375 1 98.44 101 ARG B O 1
ATOM 2476 N N . VAL B 1 102 ? -14.43 -10.016 11.531 1 98.44 102 VAL B N 1
ATOM 2477 C CA . VAL B 1 102 ? -15.047 -11.078 10.734 1 98.44 102 VAL B CA 1
ATOM 2478 C C . VAL B 1 102 ? -16.359 -11.508 11.391 1 98.44 102 VAL B C 1
ATOM 2480 O O . VAL B 1 102 ? -16.438 -11.617 12.617 1 98.44 102 VAL B O 1
ATOM 2483 N N . THR B 1 103 ? -17.359 -11.711 10.578 1 98.44 103 THR B N 1
ATOM 2484 C CA . THR B 1 103 ? -18.625 -12.25 11.062 1 98.44 103 THR B CA 1
ATOM 2485 C C . THR B 1 103 ? -18.609 -13.773 11.062 1 98.44 103 THR B C 1
ATOM 2487 O O . THR B 1 103 ? -17.75 -14.391 10.414 1 98.44 103 THR B O 1
ATOM 2490 N N . ASP B 1 104 ? -19.578 -14.297 11.758 1 97.94 104 ASP B N 1
ATOM 2491 C CA . ASP B 1 104 ? -19.688 -15.758 11.781 1 97.94 104 ASP B CA 1
ATOM 2492 C C . ASP B 1 104 ? -19.953 -16.312 10.383 1 97.94 104 ASP B C 1
ATOM 2494 O O . ASP B 1 104 ? -19.406 -17.344 10.008 1 97.94 104 ASP B O 1
ATOM 2498 N N . GLU B 1 105 ? -20.719 -15.602 9.656 1 98.44 105 GLU B N 1
ATOM 2499 C CA . GLU B 1 105 ? -21.016 -16.016 8.289 1 98.44 105 GLU B CA 1
ATOM 2500 C C . GLU B 1 105 ? -19.766 -15.977 7.414 1 98.44 105 GLU B C 1
ATOM 2502 O O . GLU B 1 105 ? -19.516 -16.906 6.633 1 98.44 105 GLU B O 1
ATOM 2507 N N . GLU B 1 106 ? -19.016 -14.977 7.582 1 98.62 106 GLU B N 1
ATOM 2508 C CA . GLU B 1 106 ? -17.781 -14.852 6.824 1 98.62 106 GLU B CA 1
ATOM 2509 C C . GLU B 1 106 ? -16.766 -15.93 7.223 1 98.62 106 GLU B C 1
ATOM 2511 O O . GLU B 1 106 ? -16.047 -16.453 6.375 1 98.62 106 GLU B O 1
ATOM 2516 N N . LEU B 1 107 ? -16.703 -16.188 8.492 1 98.38 107 LEU B N 1
ATOM 2517 C CA . LEU B 1 107 ? -15.789 -17.234 8.969 1 98.38 107 LEU B CA 1
ATOM 2518 C C . LEU B 1 107 ? -16.172 -18.594 8.391 1 98.38 107 LEU B C 1
ATOM 2520 O O . LEU B 1 107 ? -15.297 -19.375 7.988 1 98.38 107 LEU B O 1
ATOM 2524 N N . ASP B 1 108 ? -17.453 -18.875 8.328 1 98.31 108 ASP B N 1
ATOM 2525 C CA . ASP B 1 108 ? -17.938 -20.109 7.715 1 98.31 108 ASP B CA 1
ATOM 2526 C C . ASP B 1 108 ? -17.562 -20.172 6.238 1 98.31 108 ASP B C 1
ATOM 2528 O O . ASP B 1 108 ? -17.141 -21.219 5.746 1 98.31 108 ASP B O 1
ATOM 2532 N N . GLN B 1 109 ? -17.703 -19.094 5.547 1 98.56 109 GLN B N 1
ATOM 2533 C CA . GLN B 1 109 ? -17.312 -19.016 4.145 1 98.56 109 GLN B CA 1
ATOM 2534 C C . GLN B 1 109 ? -15.812 -19.266 3.977 1 98.56 109 GLN B C 1
ATOM 2536 O O . GLN B 1 109 ? -15.391 -19.953 3.047 1 98.56 109 GLN B O 1
ATOM 2541 N N . LEU B 1 110 ? -15.047 -18.719 4.875 1 98.69 110 LEU B N 1
ATOM 2542 C CA . LEU B 1 110 ? -13.602 -18.891 4.824 1 98.69 110 LEU B CA 1
ATOM 2543 C C . LEU B 1 110 ? -13.219 -20.359 5.023 1 98.69 110 LEU B C 1
ATOM 2545 O O . LEU B 1 110 ? -12.328 -20.875 4.34 1 98.69 110 LEU B O 1
ATOM 2549 N N . ARG B 1 111 ? -13.883 -21 5.922 1 98.19 111 ARG B N 1
ATOM 2550 C CA . ARG B 1 111 ? -13.625 -22.422 6.145 1 98.19 111 ARG B CA 1
ATOM 2551 C C . ARG B 1 111 ? -13.938 -23.234 4.898 1 98.19 111 ARG B C 1
ATOM 2553 O O . ARG B 1 111 ? -13.18 -24.125 4.527 1 98.19 111 ARG B O 1
ATOM 2560 N N . ALA B 1 112 ? -15.055 -22.891 4.305 1 98.38 112 ALA B N 1
ATOM 2561 C CA . ALA B 1 112 ? -15.438 -23.594 3.076 1 98.38 112 ALA B CA 1
ATOM 2562 C C . ALA B 1 112 ? -14.406 -23.359 1.973 1 98.38 112 ALA B C 1
ATOM 2564 O O . ALA B 1 112 ? -14.062 -24.281 1.236 1 98.38 112 ALA B O 1
ATOM 2565 N N . LEU B 1 113 ? -13.93 -22.156 1.834 1 97.94 113 LEU B N 1
ATOM 2566 C CA . LEU B 1 113 ? -12.93 -21.828 0.822 1 97.94 113 LEU B CA 1
ATOM 2567 C C . LEU B 1 113 ? -11.617 -22.547 1.097 1 97.94 113 LEU B C 1
ATOM 2569 O O . LEU B 1 113 ? -10.977 -23.047 0.173 1 97.94 113 LEU B O 1
ATOM 2573 N N . ALA B 1 114 ? -11.234 -22.594 2.369 1 97.06 114 ALA B N 1
ATOM 2574 C CA . ALA B 1 114 ? -10.016 -23.312 2.729 1 97.06 114 ALA B CA 1
ATOM 2575 C C . ALA B 1 114 ? -10.125 -24.797 2.385 1 97.06 114 ALA B C 1
ATOM 2577 O O . ALA B 1 114 ? -9.172 -25.391 1.874 1 97.06 114 ALA B O 1
ATOM 2578 N N . ALA B 1 115 ? -11.258 -25.344 2.695 1 96.38 115 ALA B N 1
ATOM 2579 C CA . ALA B 1 115 ? -11.508 -26.75 2.336 1 96.38 115 ALA B CA 1
ATOM 2580 C C . ALA B 1 115 ? -11.43 -26.938 0.824 1 96.38 115 ALA B C 1
ATOM 2582 O O . ALA B 1 115 ? -10.914 -27.953 0.351 1 96.38 115 ALA B O 1
ATOM 2583 N N . GLY B 1 116 ? -11.945 -25.984 0.085 1 95.56 116 GLY B N 1
ATOM 2584 C CA . GLY B 1 116 ? -11.852 -26.016 -1.365 1 95.56 116 GLY B CA 1
ATOM 2585 C C . GLY B 1 116 ? -10.422 -26 -1.869 1 95.56 116 GLY B C 1
ATOM 2586 O O . GLY B 1 116 ? -10.094 -26.688 -2.84 1 95.56 116 GLY B O 1
ATOM 2587 N N . VAL B 1 117 ? -9.547 -25.203 -1.23 1 94 117 VAL B N 1
ATOM 2588 C CA . VAL B 1 117 ? -8.133 -25.188 -1.602 1 94 117 VAL B CA 1
ATOM 2589 C C . VAL B 1 117 ? -7.531 -26.578 -1.396 1 94 117 VAL B C 1
ATOM 2591 O O . VAL B 1 117 ? -6.863 -27.109 -2.285 1 94 117 VAL B O 1
ATOM 2594 N N . ALA B 1 118 ? -7.812 -27.141 -0.245 1 91.94 118 ALA B N 1
ATOM 2595 C CA . ALA B 1 118 ? -7.273 -28.453 0.094 1 91.94 118 ALA B CA 1
ATOM 2596 C C . ALA B 1 118 ? -7.742 -29.516 -0.9 1 91.94 118 ALA B C 1
ATOM 2598 O O . ALA B 1 118 ? -6.988 -30.438 -1.247 1 91.94 118 ALA B O 1
ATOM 2599 N N . GLU B 1 119 ? -8.938 -29.391 -1.357 1 93.62 119 GLU B N 1
ATOM 2600 C CA . GLU B 1 119 ? -9.523 -30.344 -2.289 1 93.62 119 GLU B CA 1
ATOM 2601 C C . GLU B 1 119 ? -8.82 -30.312 -3.641 1 93.62 119 GLU B C 1
ATOM 2603 O O . GLU B 1 119 ? -8.836 -31.297 -4.383 1 93.62 119 GLU B O 1
ATOM 2608 N N . HIS B 1 120 ? -8.227 -29.188 -3.945 1 90.75 120 HIS B N 1
ATOM 2609 C CA . HIS B 1 120 ? -7.598 -29.031 -5.25 1 90.75 120 HIS B CA 1
ATOM 2610 C C . HIS B 1 120 ? -6.09 -29.234 -5.16 1 90.75 120 HIS B C 1
ATOM 2612 O O . HIS B 1 120 ? -5.359 -28.922 -6.102 1 90.75 120 HIS B O 1
ATOM 2618 N N . SER B 1 121 ? -5.703 -29.672 -4.027 1 85.88 121 SER B N 1
ATOM 2619 C CA . SER B 1 121 ? -4.281 -29.969 -3.883 1 85.88 121 SER B CA 1
ATOM 2620 C C . SER B 1 121 ? -3.801 -30.906 -4.988 1 85.88 121 SER B C 1
ATOM 2622 O O . SER B 1 121 ? -4.441 -31.922 -5.273 1 85.88 121 SER B O 1
ATOM 2624 N N . GLY B 1 122 ? -2.74 -30.531 -5.66 1 82.62 122 GLY B N 1
ATOM 2625 C CA . GLY B 1 122 ? -2.16 -31.344 -6.715 1 82.62 122 GLY B CA 1
ATOM 2626 C C . GLY B 1 122 ? -2.754 -31.062 -8.078 1 82.62 122 GLY B C 1
ATOM 2627 O O . GLY B 1 122 ? -2.324 -31.641 -9.078 1 82.62 122 GLY B O 1
ATOM 2628 N N . ASP B 1 123 ? -3.758 -30.234 -8.094 1 86.56 123 ASP B N 1
ATOM 2629 C CA . ASP B 1 123 ? -4.41 -29.891 -9.359 1 86.56 123 ASP B CA 1
ATOM 2630 C C . ASP B 1 123 ? -4.129 -28.438 -9.75 1 86.56 123 ASP B C 1
ATOM 2632 O O . ASP B 1 123 ? -3.793 -27.609 -8.891 1 86.56 123 ASP B O 1
ATOM 2636 N N . ASP B 1 124 ? -4.289 -28.172 -11.031 1 83.06 124 ASP B N 1
ATOM 2637 C CA . ASP B 1 124 ? -3.998 -26.844 -11.578 1 83.06 124 ASP B CA 1
ATOM 2638 C C . ASP B 1 124 ? -4.984 -25.812 -11.047 1 83.06 124 ASP B C 1
ATOM 2640 O O . ASP B 1 124 ? -4.688 -24.609 -11.031 1 83.06 124 ASP B O 1
ATOM 2644 N N . ALA B 1 125 ? -6.105 -26.312 -10.578 1 88.44 125 ALA B N 1
ATOM 2645 C CA . ALA B 1 125 ? -7.164 -25.406 -10.141 1 88.44 125 ALA B CA 1
ATOM 2646 C C . ALA B 1 125 ? -6.879 -24.859 -8.742 1 88.44 125 ALA B C 1
ATOM 2648 O O . ALA B 1 125 ? -7.59 -23.984 -8.258 1 88.44 125 ALA B O 1
ATOM 2649 N N . ILE B 1 126 ? -5.836 -25.297 -8.07 1 90.69 126 ILE B N 1
ATOM 2650 C CA . ILE B 1 126 ? -5.551 -24.906 -6.695 1 90.69 126 ILE B CA 1
ATOM 2651 C C . ILE B 1 126 ? -5.242 -23.406 -6.629 1 90.69 126 ILE B C 1
ATOM 2653 O O . ILE B 1 126 ? -5.555 -22.75 -5.637 1 90.69 126 ILE B O 1
ATOM 2657 N N . GLY B 1 127 ? -4.668 -22.891 -7.734 1 89.94 127 GLY B N 1
ATOM 2658 C CA . GLY B 1 127 ? -4.309 -21.484 -7.773 1 89.94 127 GLY B CA 1
ATOM 2659 C C . GLY B 1 127 ? -5.5 -20.562 -7.594 1 89.94 127 GLY B C 1
ATOM 2660 O O . GLY B 1 127 ? -5.465 -19.656 -6.766 1 89.94 127 GLY B O 1
ATOM 2661 N N . GLU B 1 128 ? -6.5 -20.828 -8.344 1 91.31 128 GLU B N 1
ATOM 2662 C CA . GLU B 1 128 ? -7.707 -20.016 -8.273 1 91.31 128 GLU B CA 1
ATOM 2663 C C . GLU B 1 128 ? -8.391 -20.156 -6.914 1 91.31 128 GLU B C 1
ATOM 2665 O O . GLU B 1 128 ? -8.828 -19.156 -6.328 1 91.31 128 GLU B O 1
ATOM 2670 N N . ALA B 1 129 ? -8.477 -21.375 -6.426 1 93.69 129 ALA B N 1
ATOM 2671 C CA . ALA B 1 129 ? -9.078 -21.625 -5.113 1 93.69 129 ALA B CA 1
ATOM 2672 C C . ALA B 1 129 ? -8.32 -20.875 -4.02 1 93.69 129 ALA B C 1
ATOM 2674 O O . ALA B 1 129 ? -8.922 -20.25 -3.15 1 93.69 129 ALA B O 1
ATOM 2675 N N . ASN B 1 130 ? -7.039 -20.938 -4.09 1 94.69 130 ASN B N 1
ATOM 2676 C CA . ASN B 1 130 ? -6.184 -20.266 -3.113 1 94.69 130 ASN B CA 1
ATOM 2677 C C . ASN B 1 130 ? -6.348 -18.75 -3.176 1 94.69 130 ASN B C 1
ATOM 2679 O O . ASN B 1 130 ? -6.402 -18.094 -2.141 1 94.69 130 ASN B O 1
ATOM 2683 N N . TRP B 1 131 ? -6.422 -18.266 -4.34 1 93.5 131 TRP B N 1
ATOM 2684 C CA . TRP B 1 131 ? -6.629 -16.828 -4.531 1 93.5 131 TRP B CA 1
ATOM 2685 C C . TRP B 1 131 ? -7.949 -16.391 -3.908 1 93.5 131 TRP B C 1
ATOM 2687 O O . TRP B 1 131 ? -8 -15.375 -3.205 1 93.5 131 TRP B O 1
ATOM 2697 N N . ARG B 1 132 ? -8.953 -17.094 -4.086 1 96.06 132 ARG B N 1
ATOM 2698 C CA . ARG B 1 132 ? -10.266 -16.766 -3.547 1 96.06 132 ARG B CA 1
ATOM 2699 C C . ARG B 1 132 ? -10.25 -16.766 -2.021 1 96.06 132 ARG B C 1
ATOM 2701 O O . ARG B 1 132 ? -10.852 -15.906 -1.384 1 96.06 132 ARG B O 1
ATOM 2708 N N . PHE B 1 133 ? -9.562 -17.766 -1.465 1 98 133 PHE B N 1
ATOM 2709 C CA . PHE B 1 133 ? -9.445 -17.859 -0.015 1 98 133 PHE B CA 1
ATOM 2710 C C . PHE B 1 133 ? -8.781 -16.609 0.557 1 98 133 PHE B C 1
ATOM 2712 O O . PHE B 1 133 ? -9.312 -15.984 1.474 1 98 133 PHE B O 1
ATOM 2719 N N . HIS B 1 134 ? -7.688 -16.188 -0.011 1 97.75 134 HIS B N 1
ATOM 2720 C CA . HIS B 1 134 ? -6.961 -15.031 0.499 1 97.75 134 HIS B CA 1
ATOM 2721 C C . HIS B 1 134 ? -7.75 -13.742 0.275 1 97.75 134 HIS B C 1
ATOM 2723 O O . HIS B 1 134 ? -7.746 -12.852 1.126 1 97.75 134 HIS B O 1
ATOM 2729 N N . GLN B 1 135 ? -8.453 -13.672 -0.89 1 97.69 135 GLN B N 1
ATOM 2730 C CA . GLN B 1 135 ? -9.297 -12.516 -1.143 1 97.69 135 GLN B CA 1
ATOM 2731 C C . GLN B 1 135 ? -10.391 -12.391 -0.08 1 97.69 135 GLN B C 1
ATOM 2733 O O . GLN B 1 135 ? -10.695 -11.289 0.378 1 97.69 135 GLN B O 1
ATOM 2738 N N . ALA B 1 136 ? -10.93 -13.523 0.278 1 98.5 136 ALA B N 1
ATOM 2739 C CA . ALA B 1 136 ? -11.977 -13.516 1.295 1 98.5 136 ALA B CA 1
ATOM 2740 C C . ALA B 1 136 ? -11.438 -13.055 2.643 1 98.5 136 ALA B C 1
ATOM 2742 O O . ALA B 1 136 ? -12.117 -12.344 3.385 1 98.5 136 ALA B O 1
ATOM 2743 N N . ILE B 1 137 ? -10.234 -13.422 2.99 1 98.62 137 ILE B N 1
ATOM 2744 C CA . ILE B 1 137 ? -9.602 -12.953 4.219 1 98.62 137 ILE B CA 1
ATOM 2745 C C . ILE B 1 137 ? -9.453 -11.438 4.18 1 98.62 137 ILE B C 1
ATOM 2747 O O . ILE B 1 137 ? -9.789 -10.742 5.145 1 98.62 137 ILE B O 1
ATOM 2751 N N . HIS B 1 138 ? -8.977 -10.945 3.07 1 98.62 138 HIS B N 1
ATOM 2752 C CA . HIS B 1 138 ? -8.766 -9.508 2.926 1 98.62 138 HIS B CA 1
ATOM 2753 C C . HIS B 1 138 ? -10.078 -8.75 3.035 1 98.62 138 HIS B C 1
ATOM 2755 O O . HIS B 1 138 ? -10.141 -7.688 3.666 1 98.62 138 HIS B O 1
ATOM 2761 N N . ARG B 1 139 ? -11.086 -9.305 2.438 1 98.44 139 ARG B N 1
ATOM 2762 C CA . ARG B 1 139 ? -12.398 -8.664 2.49 1 98.44 139 ARG B CA 1
ATOM 2763 C C . ARG B 1 139 ? -12.945 -8.656 3.916 1 98.44 139 ARG B C 1
ATOM 2765 O O . ARG B 1 139 ? -13.633 -7.711 4.312 1 98.44 139 ARG B O 1
ATOM 2772 N N . ALA B 1 140 ? -12.609 -9.664 4.684 1 98.69 140 ALA B N 1
ATOM 2773 C CA . ALA B 1 140 ? -13.094 -9.797 6.051 1 98.69 140 ALA B CA 1
ATOM 2774 C C . ALA B 1 140 ? -12.469 -8.75 6.965 1 98.69 140 ALA B C 1
ATOM 2776 O O . ALA B 1 140 ? -12.922 -8.547 8.094 1 98.69 140 ALA B O 1
ATOM 2777 N N . ALA B 1 141 ? -11.508 -8.07 6.48 1 98.69 141 ALA B N 1
ATOM 2778 C CA . ALA B 1 141 ? -10.938 -6.941 7.211 1 98.69 141 ALA B CA 1
ATOM 2779 C C . ALA B 1 141 ? -11.883 -5.746 7.207 1 98.69 141 ALA B C 1
ATOM 2781 O O . ALA B 1 141 ? -11.711 -4.805 7.988 1 98.69 141 ALA B O 1
ATOM 2782 N N . HIS B 1 142 ? -12.828 -5.762 6.258 1 98.44 142 HIS B N 1
ATOM 2783 C CA . HIS B 1 142 ? -13.844 -4.723 6.117 1 98.44 142 HIS B CA 1
ATOM 2784 C C . HIS B 1 142 ? -13.203 -3.344 5.988 1 98.44 142 HIS B C 1
ATOM 2786 O O . HIS B 1 142 ? -13.625 -2.395 6.652 1 98.44 142 HIS B O 1
ATOM 2792 N N . SER B 1 143 ? -12.219 -3.215 5.168 1 98 143 SER B N 1
ATOM 2793 C CA . SER B 1 143 ? -11.562 -1.957 4.812 1 98 143 SER B CA 1
ATOM 2794 C C . SER B 1 143 ? -11.312 -1.873 3.312 1 98 143 SER B C 1
ATOM 2796 O O . SER B 1 143 ? -10.32 -2.406 2.816 1 98 143 SER B O 1
ATOM 2798 N N . PRO B 1 144 ? -12.148 -1.187 2.607 1 95.25 144 PRO B N 1
ATOM 2799 C CA . PRO B 1 144 ? -11.953 -1.05 1.163 1 95.25 144 PRO B CA 1
ATOM 2800 C C . PRO B 1 144 ? -10.594 -0.448 0.806 1 95.25 144 PRO B C 1
ATOM 2802 O O . PRO B 1 144 ? -10.008 -0.804 -0.219 1 95.25 144 PRO B O 1
ATOM 2805 N N . ARG B 1 145 ? -10.094 0.389 1.662 1 95 145 ARG B N 1
ATOM 2806 C CA . ARG B 1 145 ? -8.805 1.025 1.409 1 95 145 ARG B CA 1
ATOM 2807 C C . ARG B 1 145 ? -7.664 0.019 1.522 1 95 145 ARG B C 1
ATOM 2809 O O . ARG B 1 145 ? -6.75 0.012 0.695 1 95 145 ARG B O 1
ATOM 2816 N N . LEU B 1 146 ? -7.738 -0.798 2.545 1 98.12 146 LEU B N 1
ATOM 2817 C CA . LEU B 1 146 ? -6.711 -1.824 2.695 1 98.12 146 LEU B CA 1
ATOM 2818 C C . LEU B 1 146 ? -6.781 -2.832 1.553 1 98.12 146 LEU B C 1
ATOM 2820 O O . LEU B 1 146 ? -5.75 -3.25 1.023 1 98.12 146 LEU B O 1
ATOM 2824 N N . LEU B 1 147 ? -8.016 -3.189 1.175 1 97.5 147 LEU B N 1
ATOM 2825 C CA . LEU B 1 147 ? -8.195 -4.109 0.058 1 97.5 147 LEU B CA 1
ATOM 2826 C C . LEU B 1 147 ? -7.566 -3.555 -1.214 1 97.5 147 LEU B C 1
ATOM 2828 O O . LEU B 1 147 ? -6.898 -4.285 -1.951 1 97.5 147 LEU B O 1
ATOM 2832 N N . ALA B 1 148 ? -7.695 -2.301 -1.428 1 94.44 148 ALA B N 1
ATOM 2833 C CA . ALA B 1 148 ? -7.121 -1.659 -2.607 1 94.44 148 ALA B CA 1
ATOM 2834 C C . ALA B 1 148 ? -5.598 -1.675 -2.555 1 94.44 148 ALA B C 1
ATOM 2836 O O . ALA B 1 148 ? -4.938 -1.938 -3.564 1 94.44 148 ALA B O 1
ATOM 2837 N N . ALA B 1 149 ? -5.047 -1.382 -1.405 1 96.62 149 ALA B N 1
ATOM 2838 C CA . ALA B 1 149 ? -3.596 -1.398 -1.236 1 96.62 149 ALA B CA 1
ATOM 2839 C C . ALA B 1 149 ? -3.031 -2.797 -1.477 1 96.62 149 ALA B C 1
ATOM 2841 O O . ALA B 1 149 ? -2.002 -2.951 -2.139 1 96.62 149 ALA B O 1
ATOM 2842 N N . ILE B 1 150 ? -3.707 -3.805 -0.983 1 98.31 150 ILE B N 1
ATOM 2843 C CA . ILE B 1 150 ? -3.258 -5.184 -1.139 1 98.31 150 ILE B CA 1
ATOM 2844 C C . ILE B 1 150 ? -3.34 -5.59 -2.607 1 98.31 150 ILE B C 1
ATOM 2846 O O . ILE B 1 150 ? -2.439 -6.254 -3.125 1 98.31 150 ILE B O 1
ATOM 2850 N N . LYS B 1 151 ? -4.414 -5.184 -3.24 1 95.5 151 LYS B N 1
ATOM 2851 C CA . LYS B 1 151 ? -4.578 -5.516 -4.652 1 95.5 151 LYS B CA 1
ATOM 2852 C C . LYS B 1 151 ? -3.4 -5.004 -5.477 1 95.5 151 LYS B C 1
ATOM 2854 O O . LYS B 1 151 ? -2.895 -5.711 -6.352 1 95.5 151 LYS B O 1
ATOM 2859 N N . GLN B 1 152 ? -2.938 -3.889 -5.141 1 93.38 152 GLN B N 1
ATOM 2860 C CA . GLN B 1 152 ? -1.797 -3.314 -5.844 1 93.38 152 GLN B CA 1
ATOM 2861 C C . GLN B 1 152 ? -0.506 -4.051 -5.492 1 93.38 152 GLN B C 1
ATOM 2863 O O . GLN B 1 152 ? 0.278 -4.398 -6.379 1 93.38 152 GLN B O 1
ATOM 2868 N N . ALA B 1 153 ? -0.304 -4.336 -4.27 1 96.81 153 ALA B N 1
ATOM 2869 C CA . ALA B 1 153 ? 0.922 -4.973 -3.799 1 96.81 153 ALA B CA 1
ATOM 2870 C C . ALA B 1 153 ? 1.003 -6.422 -4.273 1 96.81 153 ALA B C 1
ATOM 2872 O O . ALA B 1 153 ? 2.096 -6.949 -4.5 1 96.81 153 ALA B O 1
ATOM 2873 N N . ALA B 1 154 ? -0.136 -7.039 -4.496 1 96.69 154 ALA B N 1
ATOM 2874 C CA . ALA B 1 154 ? -0.198 -8.469 -4.797 1 96.69 154 ALA B CA 1
ATOM 2875 C C . ALA B 1 154 ? 0.192 -8.742 -6.25 1 96.69 154 ALA B C 1
ATOM 2877 O O . ALA B 1 154 ? 0.354 -9.898 -6.648 1 96.69 154 ALA B O 1
ATOM 2878 N N . ARG B 1 155 ? 0.42 -7.703 -7.004 1 93.31 155 ARG B N 1
ATOM 2879 C CA . ARG B 1 155 ? 0.75 -7.863 -8.414 1 93.31 155 ARG B CA 1
ATOM 2880 C C . ARG B 1 155 ? 2.117 -8.516 -8.586 1 93.31 155 ARG B C 1
ATOM 2882 O O . ARG B 1 155 ? 2.443 -9.008 -9.672 1 93.31 155 ARG B O 1
ATOM 2889 N N . VAL B 1 156 ? 2.885 -8.562 -7.578 1 94.06 156 VAL B N 1
ATOM 2890 C CA . VAL B 1 156 ? 4.219 -9.156 -7.629 1 94.06 156 VAL B CA 1
ATOM 2891 C C . VAL B 1 156 ? 4.113 -10.68 -7.508 1 94.06 156 VAL B C 1
ATOM 2893 O O . VAL B 1 156 ? 5.082 -11.398 -7.758 1 94.06 156 VAL B O 1
ATOM 2896 N N . VAL B 1 157 ? 2.971 -11.203 -7.125 1 95.38 157 VAL B N 1
ATOM 2897 C CA . VAL B 1 157 ? 2.779 -12.641 -6.973 1 95.38 157 VAL B CA 1
ATOM 2898 C C . VAL B 1 157 ? 2.361 -13.25 -8.305 1 95.38 157 VAL B C 1
ATOM 2900 O O . VAL B 1 157 ? 1.252 -13.016 -8.789 1 95.38 157 VAL B O 1
ATOM 2903 N N . PRO B 1 158 ? 3.176 -14.078 -8.836 1 94.56 158 PRO B N 1
ATOM 2904 C CA . PRO B 1 158 ? 2.748 -14.734 -10.07 1 94.56 158 PRO B CA 1
ATOM 2905 C C . PRO B 1 158 ? 1.469 -15.547 -9.898 1 94.56 158 PRO B C 1
ATOM 2907 O O . PRO B 1 158 ? 1.281 -16.188 -8.867 1 94.56 158 PRO B O 1
ATOM 2910 N N . THR B 1 159 ? 0.633 -15.523 -10.914 1 90.25 159 THR B N 1
ATOM 2911 C CA . THR B 1 159 ? -0.637 -16.234 -10.844 1 90.25 159 THR B CA 1
ATOM 2912 C C . THR B 1 159 ? -0.408 -17.75 -10.82 1 90.25 159 THR B C 1
ATOM 2914 O O . THR B 1 159 ? -1.257 -18.5 -10.336 1 90.25 159 THR B O 1
ATOM 2917 N N . ASN B 1 160 ? 0.69 -18.219 -11.312 1 86.81 160 ASN B N 1
ATOM 2918 C CA . ASN B 1 160 ? 1.016 -19.641 -11.336 1 86.81 160 ASN B CA 1
ATOM 2919 C C . ASN B 1 160 ? 1.995 -20 -10.227 1 86.81 160 ASN B C 1
ATOM 2921 O O . ASN B 1 160 ? 2.754 -20.969 -10.352 1 86.81 160 ASN B O 1
ATOM 2925 N N . PHE B 1 161 ? 2.051 -19.25 -9.164 1 92.56 161 PHE B N 1
ATOM 2926 C CA . PHE B 1 161 ? 3.014 -19.422 -8.086 1 92.56 161 PHE B CA 1
ATOM 2927 C C . PHE B 1 161 ? 2.965 -20.844 -7.539 1 92.56 161 PHE B C 1
ATOM 2929 O O . PHE B 1 161 ? 4 -21.5 -7.418 1 92.56 161 PHE B O 1
ATOM 2936 N N . LEU B 1 162 ? 1.765 -21.391 -7.258 1 88.56 162 LEU B N 1
ATOM 2937 C CA . LEU B 1 162 ? 1.655 -22.703 -6.625 1 88.56 162 LEU B CA 1
ATOM 2938 C C . LEU B 1 162 ? 2.033 -23.812 -7.598 1 88.56 162 LEU B C 1
ATOM 2940 O O . LEU B 1 162 ? 2.438 -24.891 -7.176 1 88.56 162 LEU B O 1
ATOM 2944 N N . VAL B 1 163 ? 1.937 -23.516 -8.859 1 83.81 163 VAL B N 1
ATOM 2945 C CA . VAL B 1 163 ? 2.387 -24.484 -9.867 1 83.81 163 VAL B CA 1
ATOM 2946 C C . VAL B 1 163 ? 3.914 -24.5 -9.922 1 83.81 163 VAL B C 1
ATOM 2948 O O . VAL B 1 163 ? 4.527 -25.562 -10.023 1 83.81 163 VAL B O 1
ATOM 2951 N N . LEU B 1 164 ? 4.461 -23.391 -9.766 1 87.62 164 LEU B N 1
ATOM 2952 C CA . LEU B 1 164 ? 5.91 -23.234 -9.812 1 87.62 164 LEU B CA 1
ATOM 2953 C C . LEU B 1 164 ? 6.551 -23.781 -8.539 1 87.62 164 LEU B C 1
ATOM 2955 O O . LEU B 1 164 ? 7.684 -24.266 -8.562 1 87.62 164 LEU B O 1
ATOM 2959 N N . PHE B 1 165 ? 5.777 -23.641 -7.469 1 91.75 165 PHE B N 1
ATOM 2960 C CA . PHE B 1 165 ? 6.312 -24.047 -6.172 1 91.75 165 PHE B CA 1
ATOM 2961 C C . PHE B 1 165 ? 5.363 -25.016 -5.477 1 91.75 165 PHE B C 1
ATOM 2963 O O . PHE B 1 165 ? 4.809 -24.703 -4.422 1 91.75 165 PHE B O 1
ATOM 2970 N N . PRO B 1 166 ? 5.285 -26.172 -5.973 1 87.44 166 PRO B N 1
ATOM 2971 C CA . PRO B 1 166 ? 4.332 -27.141 -5.418 1 87.44 166 PRO B CA 1
ATOM 2972 C C . PRO B 1 166 ? 4.613 -27.469 -3.953 1 87.44 166 PRO B C 1
ATOM 2974 O O . PRO B 1 166 ? 3.693 -27.812 -3.205 1 87.44 166 PRO B O 1
ATOM 2977 N N . GLU B 1 167 ? 5.863 -27.312 -3.521 1 86.88 167 GLU B N 1
ATOM 2978 C CA . GLU B 1 167 ? 6.223 -27.594 -2.135 1 86.88 167 GLU B CA 1
ATOM 2979 C C . GLU B 1 167 ? 5.547 -26.609 -1.179 1 86.88 167 GLU B C 1
ATOM 2981 O O . GLU B 1 167 ? 5.406 -26.891 0.013 1 86.88 167 GLU B O 1
ATOM 2986 N N . HIS B 1 168 ? 5.152 -25.531 -1.686 1 90.19 168 HIS B N 1
ATOM 2987 C CA . HIS B 1 168 ? 4.492 -24.516 -0.864 1 90.19 168 HIS B CA 1
ATOM 2988 C C . HIS B 1 168 ? 3.033 -24.875 -0.612 1 90.19 168 HIS B C 1
ATOM 2990 O O . HIS B 1 168 ? 2.402 -24.328 0.293 1 90.19 168 HIS B O 1
ATOM 2996 N N . GLU B 1 169 ? 2.539 -25.75 -1.422 1 87.44 169 GLU B N 1
ATOM 2997 C CA . GLU B 1 169 ? 1.127 -26.109 -1.303 1 87.44 169 GLU B CA 1
ATOM 2998 C C . GLU B 1 169 ? 0.814 -26.656 0.084 1 87.44 169 GLU B C 1
ATOM 3000 O O . GLU B 1 169 ? -0.04 -26.125 0.794 1 87.44 169 GLU B O 1
ATOM 3005 N N . LYS B 1 170 ? 1.556 -27.734 0.47 1 83.31 170 LYS B N 1
ATOM 3006 C CA . LYS B 1 170 ? 1.267 -28.375 1.749 1 83.31 170 LYS B CA 1
ATOM 3007 C C . LYS B 1 170 ? 1.502 -27.422 2.912 1 83.31 170 LYS B C 1
ATOM 3009 O O . LYS B 1 170 ? 0.693 -27.344 3.84 1 83.31 170 LYS B O 1
ATOM 3014 N N . HIS B 1 171 ? 2.566 -26.688 2.879 1 86.62 171 HIS B N 1
ATOM 3015 C CA . HIS B 1 171 ? 2.889 -25.703 3.91 1 86.62 171 HIS B CA 1
ATOM 3016 C C . HIS B 1 171 ? 1.796 -24.641 4.023 1 86.62 171 HIS B C 1
ATOM 3018 O O . HIS B 1 171 ? 1.39 -24.281 5.129 1 86.62 171 HIS B O 1
ATOM 3024 N N . SER B 1 172 ? 1.347 -24.281 2.941 1 90.62 172 SER B N 1
ATOM 3025 C CA . SER B 1 172 ? 0.321 -23.234 2.898 1 90.62 172 SER B CA 1
ATOM 3026 C C . SER B 1 172 ? -0.995 -23.734 3.486 1 90.62 172 SER B C 1
ATOM 3028 O O . SER B 1 172 ? -1.695 -22.984 4.176 1 90.62 172 SER B O 1
ATOM 3030 N N . LEU B 1 173 ? -1.325 -25.016 3.27 1 91.88 173 LEU B N 1
ATOM 3031 C CA . LEU B 1 173 ? -2.574 -25.578 3.781 1 91.88 173 LEU B CA 1
ATOM 3032 C C . LEU B 1 173 ? -2.588 -25.562 5.305 1 91.88 173 LEU B C 1
ATOM 3034 O O . LEU B 1 173 ? -3.6 -25.219 5.922 1 91.88 173 LEU B O 1
ATOM 3038 N N . SER B 1 174 ? -1.456 -25.938 5.914 1 93.81 174 SER B N 1
ATOM 3039 C CA . SER B 1 174 ? -1.349 -25.906 7.367 1 93.81 174 SER B CA 1
ATOM 3040 C C . SER B 1 174 ? -1.475 -24.469 7.898 1 93.81 174 SER B C 1
ATOM 3042 O O . SER B 1 174 ? -2.148 -24.234 8.906 1 93.81 174 SER B O 1
ATOM 3044 N N . GLU B 1 175 ? -0.909 -23.562 7.266 1 95.69 175 GLU B N 1
ATOM 3045 C CA . GLU B 1 175 ? -0.965 -22.156 7.66 1 95.69 175 GLU B CA 1
ATOM 3046 C C . GLU B 1 175 ? -2.379 -21.594 7.52 1 95.69 175 GLU B C 1
ATOM 3048 O O . GLU B 1 175 ? -2.809 -20.766 8.32 1 95.69 175 GLU B O 1
ATOM 3053 N N . HIS B 1 176 ? -3.09 -22.031 6.465 1 96.88 176 HIS B N 1
ATOM 3054 C CA . HIS B 1 176 ? -4.477 -21.609 6.305 1 96.88 176 HIS B CA 1
ATOM 3055 C C . HIS B 1 176 ? -5.32 -22.031 7.508 1 96.88 176 HIS B C 1
ATOM 3057 O O . HIS B 1 176 ? -6.117 -21.25 8.016 1 96.88 176 HIS B O 1
ATOM 3063 N N . GLU B 1 177 ? -5.047 -23.234 7.941 1 96.81 177 GLU B N 1
ATOM 3064 C CA . GLU B 1 177 ? -5.785 -23.734 9.102 1 96.81 177 GLU B CA 1
ATOM 3065 C C . GLU B 1 177 ? -5.438 -22.938 10.359 1 96.81 177 GLU B C 1
ATOM 3067 O O . GLU B 1 177 ? -6.32 -22.609 11.156 1 96.81 177 GLU B O 1
ATOM 3072 N N . GLU B 1 178 ? -4.191 -22.688 10.539 1 98 178 GLU B N 1
ATOM 3073 C CA . GLU B 1 178 ? -3.75 -21.891 11.68 1 98 178 GLU B CA 1
ATOM 3074 C C . GLU B 1 178 ? -4.359 -20.5 11.641 1 98 178 GLU B C 1
ATOM 3076 O O . GLU B 1 178 ? -4.742 -19.953 12.68 1 98 178 GLU B O 1
ATOM 3081 N N . LEU B 1 179 ? -4.441 -19.953 10.5 1 98.5 179 LEU B N 1
ATOM 3082 C CA . LEU B 1 179 ? -5.016 -18.625 10.328 1 98.5 179 LEU B CA 1
ATOM 3083 C C . LEU B 1 179 ? -6.504 -18.625 10.68 1 98.5 179 LEU B C 1
ATOM 3085 O O . LEU B 1 179 ? -6.984 -17.734 11.383 1 98.5 179 LEU B O 1
ATOM 3089 N N . LEU B 1 180 ? -7.203 -19.672 10.195 1 98.56 180 LEU B N 1
ATOM 3090 C CA . LEU B 1 180 ? -8.625 -19.781 10.5 1 98.56 180 LEU B CA 1
ATOM 3091 C C . LEU B 1 180 ? -8.844 -19.922 12 1 98.56 180 LEU B C 1
ATOM 3093 O O . LEU B 1 180 ? -9.781 -19.328 12.555 1 98.56 180 LEU B O 1
ATOM 3097 N N . ASP B 1 181 ? -7.961 -20.672 12.617 1 98.44 181 ASP B N 1
ATOM 3098 C CA . ASP B 1 181 ? -8.031 -20.828 14.07 1 98.44 181 ASP B CA 1
ATOM 3099 C C . ASP B 1 181 ? -7.844 -19.484 14.773 1 98.44 181 ASP B C 1
ATOM 3101 O O . ASP B 1 181 ? -8.578 -19.156 15.703 1 98.44 181 ASP B O 1
ATOM 3105 N N . ALA B 1 182 ? -6.891 -18.734 14.328 1 98.75 182 ALA B N 1
ATOM 3106 C CA . ALA B 1 182 ? -6.625 -17.406 14.898 1 98.75 182 ALA B CA 1
ATOM 3107 C C . ALA B 1 182 ? -7.816 -16.469 14.695 1 98.75 182 ALA B C 1
ATOM 3109 O O . ALA B 1 182 ? -8.156 -15.695 15.586 1 98.75 182 ALA B O 1
ATOM 3110 N N . LEU B 1 183 ? -8.453 -16.547 13.516 1 98.75 183 LEU B N 1
ATOM 3111 C CA . LEU B 1 183 ? -9.633 -15.734 13.242 1 98.75 183 LEU B CA 1
ATOM 3112 C C . LEU B 1 183 ? -10.789 -16.125 14.148 1 98.75 183 LEU B C 1
ATOM 3114 O O . LEU B 1 183 ? -11.492 -15.266 14.68 1 98.75 183 LEU B O 1
ATOM 3118 N N . GLU B 1 184 ? -10.953 -17.375 14.352 1 98.31 184 GLU B N 1
ATOM 3119 C CA . GLU B 1 184 ? -12.031 -17.891 15.195 1 98.31 184 GLU B CA 1
ATOM 3120 C C . GLU B 1 184 ? -11.852 -17.422 16.641 1 98.31 184 GLU B C 1
ATOM 3122 O O . GLU B 1 184 ? -12.828 -17.078 17.312 1 98.31 184 GLU B O 1
ATOM 3127 N N . LYS B 1 185 ? -10.641 -17.391 17.078 1 98.5 185 LYS B N 1
ATOM 3128 C CA . LYS B 1 185 ? -10.328 -17.016 18.453 1 98.5 185 LYS B CA 1
ATOM 3129 C C . LYS B 1 185 ? -10.203 -15.492 18.594 1 98.5 185 LYS B C 1
ATOM 3131 O O . LYS B 1 185 ? -9.875 -14.984 19.656 1 98.5 185 LYS B O 1
ATOM 3136 N N . ARG B 1 186 ? -10.32 -14.82 17.516 1 98.56 186 ARG B N 1
ATOM 3137 C CA . ARG B 1 186 ? -10.203 -13.367 17.469 1 98.56 186 ARG B CA 1
ATOM 3138 C C . ARG B 1 186 ? -8.828 -12.914 17.953 1 98.56 186 ARG B C 1
ATOM 3140 O O . ARG B 1 186 ? -8.711 -11.938 18.688 1 98.56 186 ARG B O 1
ATOM 3147 N N . ASP B 1 187 ? -7.891 -13.711 17.641 1 98.69 187 ASP B N 1
ATOM 3148 C CA . ASP B 1 187 ? -6.508 -13.414 18 1 98.69 187 ASP B CA 1
ATOM 3149 C C . ASP B 1 187 ? -5.816 -12.617 16.906 1 98.69 187 ASP B C 1
ATOM 3151 O O . ASP B 1 187 ? -5.125 -13.195 16.047 1 98.69 187 ASP B O 1
ATOM 3155 N N . ALA B 1 188 ? -5.906 -11.344 16.969 1 98.75 188 ALA B N 1
ATOM 3156 C CA . ALA B 1 188 ? -5.438 -10.445 15.922 1 98.75 188 ALA B CA 1
ATOM 3157 C C . ALA B 1 188 ? -3.922 -10.539 15.75 1 98.75 188 ALA B C 1
ATOM 3159 O O . ALA B 1 188 ? -3.418 -10.594 14.633 1 98.75 188 ALA B O 1
ATOM 3160 N N . ASP B 1 189 ? -3.229 -10.594 16.844 1 98.38 189 ASP B N 1
ATOM 3161 C CA . ASP B 1 189 ? -1.771 -10.617 16.781 1 98.38 189 ASP B CA 1
ATOM 3162 C C . ASP B 1 189 ? -1.269 -11.891 16.109 1 98.38 189 ASP B C 1
ATOM 3164 O O . ASP B 1 189 ? -0.383 -11.844 15.258 1 98.38 189 ASP B O 1
ATOM 3168 N N 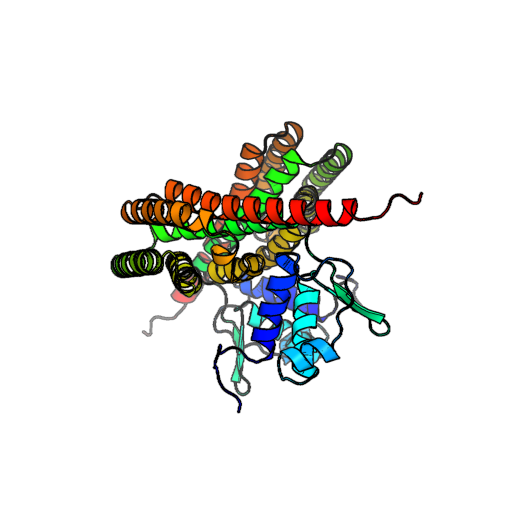. HIS B 1 190 ? -1.824 -12.969 16.5 1 98.62 190 HIS B N 1
ATOM 3169 C CA . HIS B 1 190 ? -1.407 -14.234 15.914 1 98.62 190 HIS B CA 1
ATOM 3170 C C . HIS B 1 190 ? -1.78 -14.305 14.438 1 98.62 190 HIS B C 1
ATOM 3172 O O . HIS B 1 190 ? -0.999 -14.797 13.617 1 98.62 190 HIS B O 1
ATOM 3178 N N . ALA B 1 191 ? -2.994 -13.844 14.062 1 98.81 191 ALA B N 1
ATOM 3179 C CA . ALA B 1 191 ? -3.412 -13.812 12.664 1 98.81 191 ALA B CA 1
ATOM 3180 C C . ALA B 1 191 ? -2.439 -12.992 11.82 1 98.81 191 ALA B C 1
ATOM 3182 O O . ALA B 1 191 ? -2.057 -13.406 10.727 1 98.81 191 ALA B O 1
ATOM 3183 N N . ARG B 1 192 ? -2.008 -11.867 12.352 1 98.69 192 ARG B N 1
ATOM 3184 C CA . ARG B 1 192 ? -1.047 -11.008 11.672 1 98.69 192 ARG B CA 1
ATOM 3185 C C . ARG B 1 192 ? 0.255 -11.75 11.391 1 98.69 192 ARG B C 1
ATOM 3187 O O . ARG B 1 192 ? 0.75 -11.75 10.266 1 98.69 192 ARG B O 1
ATOM 3194 N N . VAL B 1 193 ? 0.738 -12.391 12.398 1 98.19 193 VAL B N 1
ATOM 3195 C CA . VAL B 1 193 ? 2.037 -13.047 12.305 1 98.19 193 VAL B CA 1
ATOM 3196 C C . VAL B 1 193 ? 1.975 -14.164 11.266 1 98.19 193 VAL B C 1
ATOM 3198 O O . VAL B 1 193 ? 2.871 -14.297 10.43 1 98.19 193 VAL B O 1
ATOM 3201 N N . ILE B 1 194 ? 0.928 -14.945 11.266 1 98.25 194 ILE B N 1
ATOM 3202 C CA . ILE B 1 194 ? 0.785 -16.062 10.336 1 98.25 194 ILE B CA 1
ATOM 3203 C C . ILE B 1 194 ? 0.718 -15.547 8.906 1 98.25 194 ILE B C 1
ATOM 3205 O O . ILE B 1 194 ? 1.423 -16.047 8.023 1 98.25 194 ILE B O 1
ATOM 3209 N N . ALA B 1 195 ? -0.095 -14.547 8.695 1 98.44 195 ALA B N 1
ATOM 3210 C CA . ALA B 1 195 ? -0.292 -14.016 7.348 1 98.44 195 ALA B CA 1
ATOM 3211 C C . ALA B 1 195 ? 0.995 -13.406 6.805 1 98.44 195 ALA B C 1
ATOM 3213 O O . ALA B 1 195 ? 1.362 -13.633 5.648 1 98.44 195 ALA B O 1
ATOM 3214 N N . GLU B 1 196 ? 1.654 -12.609 7.633 1 98.19 196 GLU B N 1
ATOM 3215 C CA . GLU B 1 196 ? 2.91 -11.992 7.223 1 98.19 196 GLU B CA 1
ATOM 3216 C C . GLU B 1 196 ? 3.957 -13.039 6.867 1 98.19 196 GLU B C 1
ATOM 3218 O O . GLU B 1 196 ? 4.598 -12.961 5.82 1 98.19 196 GLU B O 1
ATOM 3223 N N . HIS B 1 197 ? 4.07 -14.016 7.695 1 97.06 197 HIS B N 1
ATOM 3224 C CA . HIS B 1 197 ? 5.043 -15.07 7.473 1 97.06 197 HIS B CA 1
ATOM 3225 C C . HIS B 1 197 ? 4.727 -15.859 6.203 1 97.06 197 HIS B C 1
ATOM 3227 O O . HIS B 1 197 ? 5.629 -16.172 5.422 1 97.06 197 HIS B O 1
ATOM 3233 N N . HIS B 1 198 ? 3.461 -16.156 6.031 1 96.56 198 HIS B N 1
ATOM 3234 C CA . HIS B 1 198 ? 2.99 -16.891 4.859 1 96.56 198 HIS B CA 1
ATOM 3235 C C . HIS B 1 198 ? 3.438 -16.219 3.57 1 96.56 198 HIS B C 1
ATOM 3237 O O . HIS B 1 198 ? 3.969 -16.875 2.672 1 96.56 198 HIS B O 1
ATOM 3243 N N . VAL B 1 199 ? 3.32 -14.977 3.52 1 97.25 199 VAL B N 1
ATOM 3244 C CA . VAL B 1 199 ? 3.641 -14.188 2.332 1 97.25 199 VAL B CA 1
ATOM 3245 C C . VAL B 1 199 ? 5.156 -14.062 2.189 1 97.25 199 VAL B C 1
ATOM 3247 O O . VAL B 1 199 ? 5.695 -14.211 1.09 1 97.25 199 VAL B O 1
ATOM 3250 N N . LEU B 1 200 ? 5.84 -13.828 3.285 1 97 200 LEU B N 1
ATOM 3251 C CA . LEU B 1 200 ? 7.285 -13.648 3.246 1 97 200 LEU B CA 1
ATOM 3252 C C . LEU B 1 200 ? 7.977 -14.922 2.77 1 97 200 LEU B C 1
ATOM 3254 O O . LEU B 1 200 ? 8.953 -14.859 2.014 1 97 200 LEU B O 1
ATOM 3258 N N . GLU B 1 201 ? 7.465 -16.062 3.197 1 96.38 201 GLU B N 1
ATOM 3259 C CA . GLU B 1 201 ? 8.039 -17.328 2.771 1 96.38 201 GLU B CA 1
ATOM 3260 C C . GLU B 1 201 ? 7.879 -17.531 1.269 1 96.38 201 GLU B C 1
ATOM 3262 O O . GLU B 1 201 ? 8.789 -18.031 0.602 1 96.38 201 GLU B O 1
ATOM 3267 N N . ALA B 1 202 ? 6.742 -17.172 0.815 1 96.12 202 ALA B N 1
ATOM 3268 C CA . ALA B 1 202 ? 6.535 -17.234 -0.629 1 96.12 202 ALA B CA 1
ATOM 3269 C C . ALA B 1 202 ? 7.523 -16.344 -1.366 1 96.12 202 ALA B C 1
ATOM 3271 O O . ALA B 1 202 ? 8.078 -16.734 -2.395 1 96.12 202 ALA B O 1
ATOM 3272 N N . GLY B 1 203 ? 7.754 -15.125 -0.842 1 97.19 203 GLY B N 1
ATOM 3273 C CA . GLY B 1 203 ? 8.719 -14.211 -1.433 1 97.19 203 GLY B CA 1
ATOM 3274 C C . GLY B 1 203 ? 10.125 -14.766 -1.465 1 97.19 203 GLY B C 1
ATOM 3275 O O . GLY B 1 203 ? 10.836 -14.609 -2.459 1 97.19 203 GLY B O 1
ATOM 3276 N N . ARG B 1 204 ? 10.516 -15.414 -0.421 1 97.25 204 ARG B N 1
ATOM 3277 C CA . ARG B 1 204 ? 11.844 -16.016 -0.355 1 97.25 204 ARG B CA 1
ATOM 3278 C C . ARG B 1 204 ? 12.008 -17.094 -1.412 1 97.25 204 ARG B C 1
ATOM 3280 O O . ARG B 1 204 ? 13.055 -17.203 -2.053 1 97.25 204 ARG B O 1
ATOM 3287 N N . SER B 1 205 ? 10.961 -17.891 -1.552 1 96.56 205 SER B N 1
ATOM 3288 C CA . SER B 1 205 ? 11.008 -18.938 -2.557 1 96.56 205 SER B CA 1
ATOM 3289 C C . SER B 1 205 ? 11.188 -18.359 -3.957 1 96.56 205 SER B C 1
ATOM 3291 O O . SER B 1 205 ? 12.008 -18.859 -4.734 1 96.56 205 SER B O 1
ATOM 3293 N N . LEU B 1 206 ? 10.445 -17.375 -4.25 1 96.62 206 LEU B N 1
ATOM 3294 C CA . LEU B 1 206 ? 10.555 -16.75 -5.57 1 96.62 206 LEU B CA 1
ATOM 3295 C C . LEU B 1 206 ? 11.914 -16.094 -5.758 1 96.62 206 LEU B C 1
ATOM 3297 O O . LEU B 1 206 ? 12.516 -16.188 -6.828 1 96.62 206 LEU B O 1
ATOM 3301 N N . ALA B 1 207 ? 12.391 -15.406 -4.727 1 97.12 207 ALA B N 1
ATOM 3302 C CA . ALA B 1 207 ? 13.703 -14.766 -4.789 1 97.12 207 ALA B CA 1
ATOM 3303 C C . ALA B 1 207 ? 14.797 -15.797 -5.051 1 97.12 207 ALA B C 1
ATOM 3305 O O . ALA B 1 207 ? 15.664 -15.586 -5.91 1 97.12 207 ALA B O 1
ATOM 3306 N N . ASP B 1 208 ? 14.742 -16.891 -4.32 1 96.44 208 ASP B N 1
ATOM 3307 C CA . ASP B 1 208 ? 15.719 -17.953 -4.504 1 96.44 208 ASP B CA 1
ATOM 3308 C C . ASP B 1 208 ? 15.648 -18.531 -5.922 1 96.44 208 ASP B C 1
ATOM 3310 O O . ASP B 1 208 ? 16.672 -18.844 -6.523 1 96.44 208 ASP B O 1
ATOM 3314 N N . TRP B 1 209 ? 14.445 -18.719 -6.379 1 94.94 209 TRP B N 1
ATOM 3315 C CA . TRP B 1 209 ? 14.203 -19.203 -7.734 1 94.94 209 TRP B CA 1
ATOM 3316 C C . TRP B 1 209 ? 14.867 -18.297 -8.766 1 94.94 209 TRP B C 1
ATOM 3318 O O . TRP B 1 209 ? 15.562 -18.781 -9.664 1 94.94 209 TRP B O 1
ATOM 3328 N N . LEU B 1 210 ? 14.727 -17.031 -8.625 1 94.19 210 LEU B N 1
ATOM 3329 C CA . LEU B 1 210 ? 15.289 -16.062 -9.562 1 94.19 210 LEU B CA 1
ATOM 3330 C C . LEU B 1 210 ? 16.812 -16.078 -9.5 1 94.19 210 LEU B C 1
ATOM 3332 O O . LEU B 1 210 ? 17.484 -15.977 -10.531 1 94.19 210 LEU B O 1
ATOM 3336 N N . ASP B 1 211 ? 17.344 -16.156 -8.305 1 94.69 211 ASP B N 1
ATOM 3337 C CA . ASP B 1 211 ? 18.797 -16.172 -8.141 1 94.69 211 ASP B CA 1
ATOM 3338 C C . ASP B 1 211 ? 19.406 -17.391 -8.82 1 94.69 211 ASP B C 1
ATOM 3340 O O . ASP B 1 211 ? 20.469 -17.297 -9.438 1 94.69 211 ASP B O 1
ATOM 3344 N N . ARG B 1 212 ? 18.719 -18.484 -8.766 1 92.12 212 ARG B N 1
ATOM 3345 C CA . ARG B 1 212 ? 19.203 -19.703 -9.398 1 92.12 212 ARG B CA 1
ATOM 3346 C C . ARG B 1 212 ? 19.172 -19.578 -10.922 1 92.12 212 ARG B C 1
ATOM 3348 O O . ARG B 1 212 ? 20.062 -20.078 -11.609 1 92.12 212 ARG B O 1
ATOM 3355 N N . ARG B 1 213 ? 18.25 -18.953 -11.398 1 88.44 213 ARG B N 1
ATOM 3356 C CA . ARG B 1 213 ? 18.125 -18.797 -12.844 1 88.44 213 ARG B CA 1
ATOM 3357 C C . ARG B 1 213 ? 19.156 -17.812 -13.375 1 88.44 213 ARG B C 1
ATOM 3359 O O . ARG B 1 213 ? 19.672 -18 -14.484 1 88.44 213 ARG B O 1
ATOM 3366 N N . ASN B 1 214 ? 19.406 -16.766 -12.625 1 83.12 214 ASN B N 1
ATOM 3367 C CA . ASN B 1 214 ? 20.406 -15.789 -13.047 1 83.12 214 ASN B CA 1
ATOM 3368 C C . ASN B 1 214 ? 21.812 -16.375 -13 1 83.12 214 ASN B C 1
ATOM 3370 O O . ASN B 1 214 ? 22.672 -15.984 -13.797 1 83.12 214 ASN B O 1
ATOM 3374 N N . ASP B 1 215 ? 22.094 -17.141 -12.008 1 77.5 215 ASP B N 1
ATOM 3375 C CA . ASP B 1 215 ? 23.391 -17.812 -11.922 1 77.5 215 ASP B CA 1
ATOM 3376 C C . ASP B 1 215 ? 23.609 -18.734 -13.109 1 77.5 215 ASP B C 1
ATOM 3378 O O . ASP B 1 215 ? 24.734 -18.828 -13.633 1 77.5 215 ASP B O 1
ATOM 3382 N N . HIS B 1 216 ? 22.594 -19.391 -13.469 1 69.5 216 HIS B N 1
ATOM 3383 C CA . HIS B 1 216 ? 22.703 -20.281 -14.609 1 69.5 216 HIS B CA 1
ATOM 3384 C C . HIS B 1 216 ? 22.953 -19.5 -15.898 1 69.5 216 HIS B C 1
ATOM 3386 O O . HIS B 1 216 ? 23.641 -19.984 -16.797 1 69.5 216 HIS B O 1
ATOM 3392 N N . ARG B 1 217 ? 22.547 -18.375 -16.016 1 68.94 217 ARG B N 1
ATOM 3393 C CA . ARG B 1 217 ? 22.719 -17.547 -17.203 1 68.94 217 ARG B CA 1
ATOM 3394 C C . ARG B 1 217 ? 24.094 -16.891 -17.219 1 68.94 217 ARG B C 1
ATOM 3396 O O .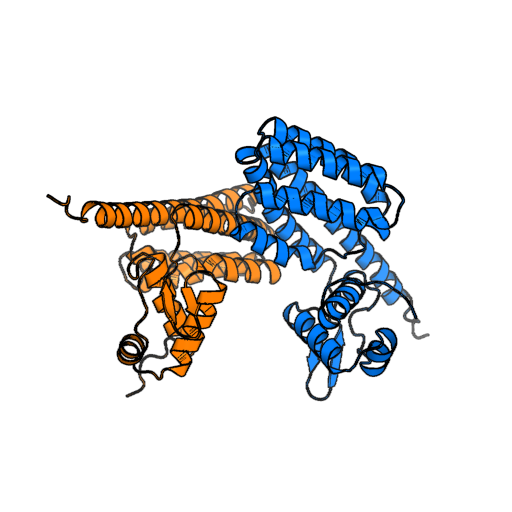 ARG B 1 217 ? 24.688 -16.703 -18.281 1 68.94 217 ARG B O 1
ATOM 3403 N N . SER B 1 218 ? 24.453 -16.391 -16.062 1 62 218 SER B N 1
ATOM 3404 C CA . SER B 1 218 ? 25.797 -15.805 -15.969 1 62 218 SER B CA 1
ATOM 3405 C C . SER B 1 218 ? 26.875 -16.859 -16.172 1 62 218 SER B C 1
ATOM 3407 O O . SER B 1 218 ? 27.953 -16.547 -16.688 1 62 218 SER B O 1
ATOM 3409 N N . GLY B 1 219 ? 26.719 -18.094 -15.742 1 54.78 219 GLY B N 1
ATOM 3410 C CA . GLY B 1 219 ? 27.688 -19.156 -15.938 1 54.78 219 GLY B CA 1
ATOM 3411 C C . GLY B 1 219 ? 27.766 -19.641 -17.375 1 54.78 219 GLY B C 1
ATOM 3412 O O . GLY B 1 219 ? 28.688 -20.359 -17.75 1 54.78 219 GLY B O 1
ATOM 3413 N N . SER B 1 220 ? 26.781 -19.609 -18.094 1 51.41 220 SER B N 1
ATOM 3414 C CA . SER B 1 220 ? 26.812 -20.094 -19.469 1 51.41 220 SER B CA 1
ATOM 3415 C C . SER B 1 220 ? 27.516 -19.094 -20.391 1 51.41 220 SER B C 1
ATOM 3417 O O . SER B 1 220 ? 27.516 -19.266 -21.609 1 51.41 220 SER B O 1
ATOM 3419 N N . LEU B 1 221 ? 28.031 -17.969 -19.938 1 47.22 221 LEU B N 1
ATOM 3420 C CA . LEU B 1 221 ? 28.891 -17.156 -20.812 1 47.22 221 LEU B CA 1
ATOM 3421 C C . LEU B 1 221 ? 30.234 -17.844 -21.047 1 47.22 221 LEU B C 1
ATOM 3423 O O . LEU B 1 221 ? 30.906 -18.25 -20.094 1 47.22 221 LEU B O 1
ATOM 3427 N N . PRO B 1 222 ? 30.547 -18.391 -22.219 1 45.59 222 PRO B N 1
ATOM 3428 C CA . PRO B 1 222 ? 31.828 -19.016 -22.531 1 45.59 222 PRO B CA 1
ATOM 3429 C C . PRO B 1 222 ? 33.031 -18.156 -22.156 1 45.59 222 PRO B C 1
ATOM 3431 O O . PRO B 1 222 ? 32.969 -16.922 -22.234 1 45.59 222 PRO B O 1
ATOM 3434 N N . THR B 1 223 ? 33.812 -18.625 -21.234 1 40.16 223 THR B N 1
ATOM 3435 C CA . THR B 1 223 ? 35.156 -18.062 -21.062 1 40.16 223 THR B CA 1
ATOM 3436 C C . THR B 1 223 ? 35.844 -17.891 -22.422 1 40.16 223 THR B C 1
ATOM 3438 O O . THR B 1 223 ? 35.969 -18.844 -23.172 1 40.16 223 THR B O 1
ATOM 3441 N N . ALA B 1 224 ? 35.719 -16.75 -22.766 1 45.84 224 ALA B N 1
ATOM 3442 C CA . ALA B 1 224 ? 36.594 -16.469 -23.906 1 45.84 224 ALA B CA 1
ATOM 3443 C C . ALA B 1 224 ? 37.938 -17.156 -23.766 1 45.84 224 ALA B C 1
ATOM 3445 O O . ALA B 1 224 ? 38.688 -16.891 -22.828 1 45.84 224 ALA B O 1
ATOM 3446 N N . ARG B 1 225 ? 37.844 -18.469 -24.219 1 30.58 225 ARG B N 1
ATOM 3447 C CA . ARG B 1 225 ? 39.188 -18.922 -24.484 1 30.58 225 ARG B CA 1
ATOM 3448 C C . ARG B 1 225 ? 39.844 -18.078 -25.562 1 30.58 225 ARG B C 1
ATOM 3450 O O . ARG B 1 225 ? 39.188 -17.688 -26.547 1 30.58 225 ARG B O 1
#

pLDDT: mean 90.36, std 14.68, range [22.5, 98.88]

Secondary structure (DSSP, 8-state):
-------S-HHHHHHHHHHHHHHTTSS-TTPBP-HHHHHHHHT--HHHHHHHHHHHHHTTSEEEETTTEEEE----HHHHHHHHHHHHHHHHHHHHHHHHH--HHHHHHHHHHHHHHHHTTTSTTHHHHHHHHHHHHHHTT--HHHHHHHHHHGGGS-TTHHHH-THHHHHHHHHHHHHHHHHHTT-HHHHHHHHHHHHHHHHHHHHHHHHHHHHHHHHTS----/------SS-HHHHHHHHHHHHHHTTSS-TTPBP-HHHHHHHHTS-HHHHHHHHHHHHHTTSEEEETTTEEEE----HHHHHHHHHHHHHHHHHHHHHHHHH--HHHHHHHHHHHHHHHHTTTSTTHHHHHHHHHHHHHHHT--HHHHHHHHHHGGGS-TTHHHH-THHHHHHHHHHHHHHHHHHTT-HHHHHHHHHHHHHHHHHHHHHHHHHHHHHHHHTS----

Radius of gyration: 24.35 Å; Cα contacts (8 Å, |Δi|>4): 596; chains: 2; bounding box: 80×72×54 Å

Solvent-accessible surface area (backbone atoms only — not comparable to full-atom values): 23337 Å² total; per-residue (Å²): 136,90,77,91,71,69,80,55,53,71,31,51,49,46,31,51,54,52,47,33,31,27,73,66,48,78,44,40,58,72,41,69,61,54,64,67,62,50,21,60,72,66,72,51,57,64,63,44,48,51,53,19,49,51,54,35,32,75,70,55,35,29,45,79,42,95,89,76,46,40,33,29,57,26,70,51,44,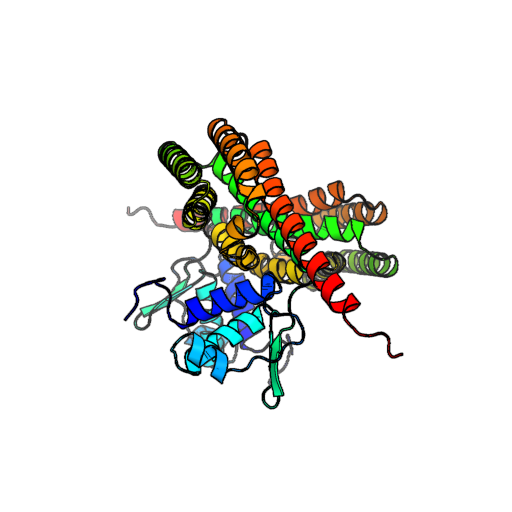66,52,38,41,52,45,24,45,56,34,10,56,50,46,9,50,22,33,20,35,16,16,72,57,48,46,71,66,54,51,52,51,47,52,54,31,49,51,48,24,62,71,25,62,97,44,84,62,22,44,62,35,44,49,51,35,53,50,50,44,37,55,32,27,72,38,73,66,59,44,52,53,43,58,61,43,48,69,75,56,46,79,57,44,56,74,75,36,55,77,50,48,65,57,46,53,58,49,52,51,53,37,53,52,22,37,74,68,44,33,28,70,59,16,18,54,50,41,22,49,56,38,37,52,52,22,50,53,52,21,52,52,42,51,54,54,50,50,54,56,64,66,67,54,75,70,83,119,132,94,65,92,69,73,73,55,53,71,29,50,49,44,31,49,52,53,46,34,30,28,72,65,47,77,42,40,58,71,41,70,61,53,63,67,60,49,20,60,72,67,71,51,59,64,63,44,48,51,51,19,49,51,53,37,32,76,70,54,36,30,45,79,40,94,90,74,47,39,32,29,57,26,71,52,43,67,53,38,41,53,45,24,44,54,34,10,55,48,46,9,50,23,32,21,36,17,14,74,56,49,47,73,67,55,51,53,50,46,52,52,32,49,51,49,23,62,71,25,62,97,43,86,63,23,44,60,36,44,50,51,35,54,50,51,45,38,55,32,28,72,39,73,67,58,43,52,53,43,60,62,44,48,68,74,55,46,78,57,45,56,75,76,36,56,76,50,48,66,58,46,53,56,48,52,51,52,35,52,51,22,37,74,67,45,32,28,69,59,16,17,52,49,41,22,49,57,36,37,52,53,21,51,51,52,22,51,53,41,51,54,53,51,51,55,56,62,64,66,55,75,71,82,120

Organism: Mycolicibacterium smegmatis (strain ATCC 700084 / mc(2)155) (NCBI:txid246196)

Nearest PDB structures (foldseek):
  7u5q-assembly2_B  TM=7.528E-01  e=1.239E-10  Brucella melitensis ATCC 23457
  7xp1-assembly1_A-2  TM=7.543E-01  e=2.121E-10  Pseudomonas aeruginosa PAO1
  7xp0-assembly1_A-2  TM=7.477E-01  e=2.700E-09  Pseudomonas aeruginosa PAO1
  3ihu-assembly2_B  TM=7.391E-01  e=1.005E-06  Cupriavidus pinatubonensis JMP134
  3c7j-assembly1_B-2  TM=5.680E-01  e=3.967E-07  Pseudomonas syringae pv. tomato str. DC3000